Protein AF-A0A401G4P9-F1 (afdb_monomer_lite)

Organism: NCBI:txid139825

Foldseek 3Di:
DAAEAPRQKDWDFDADLVNQWTKIWIWGQPDPPPRIDTDDIDTDRATWALWDWYFFAALNRTDIDIDTKGKDFPDPVCVVVPDRPRFFAPLDDDPDPGDIAIPPDRAPKARWEWDAAPLFIWIWIDGWFFKIWIDGRNDAAIEIEGEQDDPVCNPFGKGWQDWYQDRLQQWIWTWIWGDPDFTKIKTFIDHDDDGDNDHHYDYDYTPDMEMDTNAAFSHKDKAHQPAHRLPPCVCPPFQPVDLCSRQTFWIWMWTAGPPQRKIWIDTFHKDFQPVQDGQDPPDPSVNNNSHSPRIDRDDDHPDDTQMDGDDDPQWHWDWPDHRAWIKIWIFGPPPRTLWTQTPFIKIFHDLVLDDPDDPPPDDNVPSPRIDTADDPVVSNPQRTWNDWYADPLQQWIWTHHDSDPDIDIDGVNPAGQSDQDPVGGDRDDDQRPDVVGSCVSSPPDPPDDPPPPPPPPPPPPDDD

Secondary structure (DSSP, 8-state):
-EEPTTSSEEEEEEE-TTS--EEEEEEEEEETTTEEEEEEEEEESS-EEEEEEEEEEETTEEEEEEEEEEEEESSSGGGGG---GGGB-SSS----SS-EEEBTBSS-EEEEEEEEETTEEEEEEEETTTEEEEEETTSS--EEEEEPPBTTBSSSPEEEEEEEEEGGGTEEEEEEEE-SSS-EEEEEEEEPPPP-SS--EEEE--SEEEEEET--EEEEEE----PPPTT-TTTHHHHTTSGGGGSPPPEEEEEEESGGGEEEEEEE--EE-TTSPPPPTTS-TTHHHHHHTTEE----TT-PPEEEE-S-TTEEEEEE--SS-EEEEEEETT--BSSPPP-EEEEE--GGGS-SSPPTT--TT---SEEEEPPPHHHHT-S-EEEEEEETTTTEEEEEETT-S-EEEEESSS--EEEEETTEEEEPP-----SS-HHHHH-SPPPPPP--------------

Radius of gyration: 23.0 Å; chains: 1; bounding box: 61×76×63 Å

Sequence (464 aa):
MAMLPGGHYIVASVTDNARSRYSLIIFVMDSTLAGAWVVARTDTFTKAYHLQAKYMTIGGERGIVVAYIRRNYRRFEDMQSGVDISQYSADHEIDSPVPIKYECTRSPLGIPCLDEIFGSPYLAVAKDRNKIVFKKLDGGPAATLHCEPTFVGPIEEHSIAAIRLVSVENKVLVVRKVSQGDPTVTVEYYDVIPPGDEKAEVHASCTNGIIIYGADATWVKISDHGIPPREDDSVVPVLYGRPEAYAPRPISVFIYLSAGRKLLRLSIFPVRDEDVPLPSPSSGPLSHDQAYGAYTYPLKADKEPDWWSFKRYEEEAHVLAGSYRSIVYTTPLGNRTDAPPIVKFHRYFDPWSRWEDPPEGVDMSQKHVVSRTYVPDGVRDIKSVAALAWDETIGRLCVAGAGSPTVHVLDFAAWPVSRETSGGTVRRPVAVQLNPDPDAVLAPLPELPPEEDGEIELMAVDTT

pLDDT: mean 81.16, std 15.53, range [40.06, 98.25]

Structure (mmCIF, N/CA/C/O backbone):
data_AF-A0A401G4P9-F1
#
_entry.id   AF-A0A401G4P9-F1
#
loop_
_atom_site.group_PDB
_atom_site.id
_atom_site.type_symbol
_atom_site.label_atom_id
_atom_site.label_alt_id
_atom_site.label_comp_id
_atom_site.label_asym_id
_atom_site.label_entity_id
_atom_site.label_seq_id
_atom_site.pdbx_PDB_ins_code
_atom_site.Cartn_x
_atom_site.Cartn_y
_atom_site.Cartn_z
_atom_site.occupancy
_atom_site.B_iso_or_equiv
_atom_site.auth_seq_id
_atom_site.auth_comp_id
_atom_site.auth_asym_id
_atom_site.auth_atom_id
_atom_site.pdbx_PDB_model_num
ATOM 1 N N . MET A 1 1 ? -9.043 -4.817 6.390 1.00 89.81 1 MET A N 1
ATOM 2 C CA . MET A 1 1 ? -9.588 -5.778 5.408 1.00 89.81 1 MET A CA 1
ATOM 3 C C . MET A 1 1 ? -8.826 -5.589 4.109 1.00 89.81 1 MET A C 1
ATOM 5 O O . MET A 1 1 ? -8.256 -4.520 3.930 1.00 89.81 1 MET A O 1
ATOM 9 N N . ALA A 1 2 ? -8.800 -6.596 3.246 1.00 90.06 2 ALA A N 1
ATOM 10 C CA . ALA A 1 2 ? -8.257 -6.528 1.894 1.00 90.06 2 ALA A CA 1
ATOM 11 C C . ALA A 1 2 ? -9.237 -7.239 0.956 1.00 90.06 2 ALA A C 1
ATOM 13 O O . ALA A 1 2 ? -9.639 -8.363 1.248 1.00 90.06 2 ALA A O 1
ATOM 14 N N . MET A 1 3 ? -9.657 -6.577 -0.119 1.00 88.50 3 MET A N 1
ATOM 15 C CA . MET A 1 3 ? -10.478 -7.196 -1.159 1.00 88.50 3 MET A CA 1
ATOM 16 C C . MET A 1 3 ? -9.546 -7.760 -2.230 1.00 88.50 3 MET A C 1
ATOM 18 O O . MET A 1 3 ? -8.545 -7.123 -2.561 1.00 88.50 3 MET A O 1
ATOM 22 N N . LEU A 1 4 ? -9.831 -8.971 -2.700 1.00 86.31 4 LEU A N 1
ATOM 23 C CA . LEU A 1 4 ? -9.090 -9.586 -3.796 1.00 86.31 4 LEU A CA 1
ATOM 24 C C . LEU A 1 4 ? -9.578 -9.032 -5.143 1.00 86.31 4 LEU A C 1
ATOM 26 O O . LEU A 1 4 ? -10.724 -8.579 -5.217 1.00 86.31 4 LEU A O 1
ATOM 30 N N . PRO A 1 5 ? -8.743 -9.071 -6.199 1.00 76.94 5 PRO A N 1
ATOM 31 C CA . PRO A 1 5 ? -9.169 -8.709 -7.549 1.00 76.94 5 PRO A CA 1
ATOM 32 C C . PRO A 1 5 ? -10.477 -9.410 -7.957 1.00 76.94 5 PRO A C 1
ATOM 34 O O . PRO A 1 5 ? -10.708 -10.565 -7.596 1.00 76.94 5 PRO A O 1
ATOM 37 N N . GLY A 1 6 ? -11.354 -8.690 -8.660 1.00 72.88 6 GLY A N 1
ATOM 38 C CA . GLY A 1 6 ? -12.685 -9.169 -9.057 1.00 72.88 6 GLY A CA 1
ATOM 39 C C . GLY A 1 6 ? -13.746 -9.104 -7.951 1.00 72.88 6 GLY A C 1
ATOM 40 O O . GLY A 1 6 ? -14.923 -9.316 -8.219 1.00 72.88 6 GLY A O 1
ATOM 41 N N . GLY A 1 7 ? -13.358 -8.812 -6.705 1.00 79.50 7 GLY A N 1
ATOM 42 C CA . GLY A 1 7 ? -14.273 -8.485 -5.608 1.00 79.50 7 GLY A CA 1
ATOM 43 C C . GLY A 1 7 ? -15.089 -9.652 -5.055 1.00 79.50 7 GLY A C 1
ATOM 44 O O . GLY A 1 7 ? -15.831 -9.474 -4.090 1.00 79.50 7 GLY A O 1
ATOM 45 N N . HIS A 1 8 ? -14.896 -10.854 -5.600 1.00 83.69 8 HIS A N 1
ATOM 46 C CA . HIS A 1 8 ? -15.558 -12.083 -5.165 1.00 83.69 8 HIS A CA 1
ATOM 47 C C . HIS A 1 8 ? -15.160 -12.515 -3.755 1.00 83.69 8 HIS A C 1
ATOM 49 O O . HIS A 1 8 ? -15.947 -13.160 -3.065 1.00 83.69 8 HIS A O 1
ATOM 55 N N . TYR A 1 9 ? -13.951 -12.162 -3.311 1.00 89.25 9 TYR A N 1
ATOM 56 C CA . TYR A 1 9 ? -13.433 -12.545 -2.004 1.00 89.25 9 TYR A CA 1
ATOM 57 C C . TYR A 1 9 ? -12.904 -11.336 -1.235 1.00 89.25 9 TYR A C 1
ATOM 59 O O . TYR A 1 9 ? -12.247 -10.445 -1.780 1.00 89.25 9 TYR A O 1
ATOM 67 N N . ILE A 1 10 ? -13.131 -11.340 0.075 1.00 92.81 10 ILE A N 1
ATOM 68 C CA . ILE A 1 10 ? -12.556 -10.373 1.009 1.00 92.81 10 ILE A CA 1
ATOM 69 C C . ILE A 1 10 ? -11.860 -11.109 2.149 1.00 92.81 10 ILE A C 1
ATOM 71 O O . ILE A 1 10 ? -12.382 -12.065 2.719 1.00 92.81 10 ILE A O 1
ATOM 75 N N . VAL A 1 11 ? -10.675 -10.630 2.507 1.00 92.69 11 VAL A N 1
ATOM 76 C CA . VAL A 1 11 ? -9.919 -11.091 3.668 1.00 92.69 11 VAL A CA 1
ATOM 77 C C . VAL A 1 11 ? -10.038 -10.056 4.780 1.00 92.69 11 VAL A C 1
ATOM 79 O O . VAL A 1 11 ? -9.703 -8.876 4.616 1.00 92.69 11 VAL A O 1
ATOM 82 N N . ALA A 1 12 ? -10.499 -10.487 5.948 1.00 93.62 12 ALA A N 1
ATOM 83 C CA . ALA A 1 12 ? -10.688 -9.622 7.102 1.00 93.62 12 ALA A CA 1
ATOM 84 C C . ALA A 1 12 ? -9.944 -10.139 8.330 1.00 93.62 12 ALA A C 1
ATOM 86 O O . ALA A 1 12 ? -9.937 -11.329 8.621 1.00 93.62 12 ALA A O 1
ATOM 87 N N . SER A 1 13 ? -9.365 -9.202 9.078 1.00 93.75 13 SER A N 1
ATOM 88 C CA . SER A 1 13 ? -8.942 -9.410 10.460 1.00 93.75 13 SER A CA 1
ATOM 89 C C . SER A 1 13 ? -10.151 -9.135 11.339 1.00 93.75 13 SER A C 1
ATOM 91 O O . SER A 1 13 ? -10.602 -7.990 11.420 1.00 93.75 13 SER A O 1
ATOM 93 N N . VAL A 1 14 ? -10.716 -10.188 11.915 1.00 91.62 14 VAL A N 1
ATOM 94 C CA . VAL A 1 14 ? -11.912 -10.124 12.753 1.00 91.62 14 VAL A CA 1
ATOM 95 C C . VAL A 1 14 ? -11.552 -10.392 14.202 1.00 91.62 14 VAL A C 1
ATOM 97 O O . VAL A 1 14 ? -10.508 -10.970 14.508 1.00 91.62 14 VAL A O 1
ATOM 100 N N . THR A 1 15 ? -12.445 -9.997 15.098 1.00 91.50 15 THR A N 1
ATOM 101 C CA . THR A 1 15 ? -12.357 -10.350 16.508 1.00 91.50 15 THR A CA 1
ATOM 102 C C . THR A 1 15 ? -13.708 -10.824 17.016 1.00 91.50 15 THR A C 1
ATOM 104 O O . THR A 1 15 ? -14.740 -10.500 16.427 1.00 91.50 15 THR A O 1
ATOM 107 N N . ASP A 1 16 ? -13.704 -11.625 18.075 1.00 89.25 16 ASP A N 1
ATOM 108 C CA . ASP A 1 16 ? -14.932 -11.992 18.769 1.00 89.25 16 ASP A CA 1
ATOM 109 C C . ASP A 1 16 ? -15.538 -10.788 19.514 1.00 89.25 16 ASP A C 1
ATOM 111 O O . ASP A 1 16 ? -14.917 -9.738 19.685 1.00 89.25 16 ASP A O 1
ATOM 115 N N . ASN A 1 17 ? -16.776 -10.932 19.993 1.00 84.19 17 ASN A N 1
ATOM 116 C CA . ASN A 1 17 ? -17.465 -9.850 20.711 1.00 84.19 17 ASN A CA 1
ATOM 117 C C . ASN A 1 17 ? -16.712 -9.404 21.975 1.00 84.19 17 ASN A C 1
ATOM 119 O O . ASN A 1 17 ? -16.800 -8.242 22.370 1.00 84.19 17 ASN A O 1
ATOM 123 N N . ALA A 1 18 ? -15.966 -10.322 22.596 1.00 86.44 18 ALA A N 1
ATOM 124 C CA . ALA A 1 18 ? -15.148 -10.055 23.773 1.00 86.44 18 ALA A CA 1
ATOM 125 C C . ALA A 1 18 ? -13.822 -9.344 23.449 1.00 86.44 18 ALA A C 1
ATOM 127 O O . ALA A 1 18 ? -13.118 -8.950 24.375 1.00 86.44 18 ALA A O 1
ATOM 128 N N . ARG A 1 19 ? -13.476 -9.180 22.163 1.00 86.00 19 ARG A N 1
ATOM 129 C CA . ARG A 1 19 ? -12.183 -8.665 21.687 1.00 86.00 19 ARG A CA 1
ATOM 130 C C . ARG A 1 19 ? -10.980 -9.435 22.239 1.00 86.00 19 ARG A C 1
ATOM 132 O O . ARG A 1 19 ? -9.923 -8.868 22.484 1.00 86.00 19 ARG A O 1
ATOM 139 N N . SER A 1 20 ? -11.165 -10.727 22.478 1.00 85.88 20 SER A N 1
ATOM 140 C CA . SER A 1 20 ? -10.194 -11.610 23.125 1.00 85.88 20 SER A CA 1
ATOM 141 C C . SER A 1 20 ? -9.523 -12.564 22.144 1.00 85.88 20 SER A C 1
ATOM 143 O O . SER A 1 20 ? -8.416 -13.042 22.388 1.00 85.88 20 SER A O 1
ATOM 145 N N . ARG A 1 21 ? -10.195 -12.850 21.026 1.00 89.94 21 ARG A N 1
ATOM 146 C CA . ARG A 1 21 ? -9.700 -13.738 19.976 1.00 89.94 21 ARG A CA 1
ATOM 147 C C . ARG A 1 21 ? -9.702 -12.998 18.660 1.00 89.94 21 ARG A C 1
ATOM 149 O O . ARG A 1 21 ? -10.690 -12.348 18.321 1.00 89.94 21 ARG A O 1
ATOM 156 N N . TYR A 1 22 ? -8.607 -13.120 17.926 1.00 93.00 22 TYR A N 1
ATOM 157 C CA . TYR A 1 22 ? -8.471 -12.565 16.591 1.00 93.00 22 TYR A CA 1
ATOM 158 C C . TYR A 1 22 ? -8.382 -13.702 15.582 1.00 93.00 22 TYR A C 1
ATOM 160 O O . TYR A 1 22 ? -7.858 -14.775 15.882 1.00 93.00 22 TYR A O 1
ATOM 168 N N . SER A 1 23 ? -8.918 -13.478 14.390 1.00 92.88 23 SER A N 1
ATOM 169 C CA . SER A 1 23 ? -8.824 -14.437 13.295 1.00 92.88 23 SER A CA 1
ATOM 170 C C . SER A 1 23 ? -8.717 -13.703 11.968 1.00 92.88 23 SER A C 1
ATOM 172 O O . SER A 1 23 ? -9.273 -12.620 11.791 1.00 92.88 23 SER A O 1
ATOM 174 N N . LEU A 1 24 ? -8.040 -14.321 11.011 1.00 94.50 24 LEU A N 1
ATOM 175 C CA . LEU A 1 24 ? -8.189 -14.010 9.600 1.00 94.50 24 LEU A CA 1
ATOM 176 C C . LEU A 1 24 ? -9.339 -14.839 9.046 1.00 94.50 24 LEU A C 1
ATOM 178 O O . LEU A 1 24 ? -9.354 -16.058 9.209 1.00 94.50 24 LEU A O 1
ATOM 182 N N . ILE A 1 25 ? -10.299 -14.178 8.408 1.00 94.06 25 ILE A N 1
ATOM 183 C CA . ILE A 1 25 ? -11.430 -14.826 7.750 1.00 94.06 25 ILE A CA 1
ATOM 184 C C . ILE A 1 25 ? -11.459 -14.421 6.283 1.00 94.06 25 ILE A C 1
ATOM 186 O O . ILE A 1 25 ? -11.314 -13.241 5.959 1.00 94.06 25 ILE A O 1
ATOM 190 N N . ILE A 1 26 ? -11.662 -15.412 5.418 1.00 91.56 26 ILE A N 1
ATOM 191 C CA . ILE A 1 26 ? -11.943 -15.223 3.998 1.00 91.56 26 ILE A CA 1
ATOM 192 C C . ILE A 1 26 ? -13.450 -15.356 3.805 1.00 91.56 26 ILE A C 1
ATOM 194 O O . ILE A 1 26 ? -14.025 -16.403 4.120 1.00 91.56 26 ILE A O 1
ATOM 198 N N . PHE A 1 27 ? -14.074 -14.302 3.286 1.00 90.88 27 PHE A N 1
ATOM 199 C CA . PHE A 1 27 ? -15.475 -14.312 2.891 1.00 90.88 27 PHE A CA 1
ATOM 200 C C . PHE A 1 27 ? -15.591 -14.328 1.369 1.00 90.88 27 PHE A C 1
ATOM 202 O O . PHE A 1 27 ? -14.846 -13.617 0.699 1.00 90.88 27 PHE A O 1
ATOM 209 N N . VAL A 1 28 ? -16.550 -15.089 0.846 1.00 89.56 28 VAL A N 1
ATOM 210 C CA . VAL A 1 28 ? -17.079 -14.942 -0.517 1.00 89.56 28 VAL A CA 1
ATOM 211 C C . VAL A 1 28 ? -18.202 -13.917 -0.481 1.00 89.56 28 VAL A C 1
ATOM 213 O O . VAL A 1 28 ? -19.074 -14.032 0.375 1.00 89.56 28 VAL A O 1
ATOM 216 N N . MET A 1 29 ? -18.176 -12.935 -1.379 1.00 84.44 29 MET A N 1
ATOM 217 C CA . MET A 1 29 ? -19.077 -11.774 -1.394 1.00 84.44 29 MET A CA 1
ATOM 218 C C . MET A 1 29 ? -20.294 -11.923 -2.313 1.00 84.44 29 MET A C 1
ATOM 220 O O . MET A 1 29 ? -21.253 -11.173 -2.150 1.00 84.44 29 MET A O 1
ATOM 224 N N . ASP A 1 30 ? -20.267 -12.877 -3.246 1.00 78.62 30 ASP A N 1
ATOM 225 C CA . ASP A 1 30 ? -21.342 -13.110 -4.220 1.00 78.62 30 ASP A CA 1
ATOM 226 C C . ASP A 1 30 ? -22.077 -14.439 -3.957 1.00 78.62 30 ASP A C 1
ATOM 228 O O . ASP A 1 30 ? -22.507 -15.134 -4.875 1.00 78.62 30 ASP A O 1
ATOM 232 N N . SER A 1 31 ? -22.218 -14.829 -2.686 1.00 77.31 31 SER A N 1
ATOM 233 C CA . SER A 1 31 ? -22.989 -16.025 -2.337 1.00 77.31 31 SER A CA 1
ATOM 234 C C . SER A 1 31 ? -24.486 -15.734 -2.441 1.00 77.31 31 SER A C 1
ATOM 236 O O . SER A 1 31 ? -25.028 -14.931 -1.677 1.00 77.31 31 SER A O 1
ATOM 238 N N . THR A 1 32 ? -25.175 -16.438 -3.342 1.00 71.94 32 THR A N 1
ATOM 239 C CA . THR A 1 32 ? -26.632 -16.329 -3.548 1.00 71.94 32 THR A CA 1
ATOM 240 C C . THR A 1 32 ? -27.445 -16.633 -2.287 1.00 71.94 32 THR A C 1
ATOM 242 O O . THR A 1 32 ? -28.568 -16.156 -2.147 1.00 71.94 32 THR A O 1
ATOM 245 N N . LEU A 1 33 ? -26.877 -17.391 -1.345 1.00 70.81 33 LEU A N 1
ATOM 246 C CA . LEU A 1 33 ? -27.566 -17.842 -0.136 1.00 70.81 33 LEU A CA 1
ATOM 247 C C . LEU A 1 33 ? -27.571 -16.807 0.998 1.00 70.81 33 LEU A C 1
ATOM 249 O O . LEU A 1 33 ? -28.502 -16.795 1.800 1.00 70.81 33 LEU A O 1
ATOM 253 N N . ALA A 1 34 ? -26.534 -15.971 1.113 1.00 66.94 34 ALA A N 1
ATOM 254 C CA . ALA A 1 34 ? -26.337 -15.131 2.304 1.00 66.94 34 ALA A CA 1
ATOM 255 C C . ALA A 1 34 ? -25.637 -13.783 2.044 1.00 66.94 34 ALA A C 1
ATOM 257 O O . ALA A 1 34 ? -25.275 -13.085 2.994 1.00 66.94 34 ALA A O 1
ATOM 258 N N . GLY A 1 35 ? -25.418 -13.404 0.781 1.00 74.94 35 GLY A N 1
ATOM 259 C CA . GLY A 1 35 ? -24.577 -12.265 0.411 1.00 74.94 35 GLY A CA 1
ATOM 260 C C . GLY A 1 35 ? -23.106 -12.584 0.670 1.00 74.94 35 GLY A C 1
ATOM 261 O O . GLY A 1 35 ? -22.397 -13.005 -0.237 1.00 74.94 35 GLY A O 1
ATOM 262 N N . ALA A 1 36 ? -22.666 -12.464 1.926 1.00 82.69 36 ALA A N 1
ATOM 263 C CA . ALA A 1 36 ? -21.309 -12.809 2.342 1.00 82.69 36 ALA A CA 1
ATOM 264 C C . ALA A 1 36 ? -21.263 -14.142 3.112 1.00 82.69 36 ALA A C 1
ATOM 266 O O . ALA A 1 36 ? -21.987 -14.321 4.091 1.00 82.69 36 ALA A O 1
ATOM 267 N N . TRP A 1 37 ? -20.378 -15.064 2.720 1.00 87.31 37 TRP A N 1
ATOM 268 C CA . TRP A 1 37 ? -20.222 -16.375 3.365 1.00 87.31 37 TRP A CA 1
ATOM 269 C C . TRP A 1 37 ? -18.772 -16.672 3.747 1.00 87.31 37 TRP A C 1
ATOM 271 O O . TRP A 1 37 ? -17.861 -16.422 2.964 1.00 87.31 37 TRP A O 1
ATOM 281 N N . VAL A 1 38 ? -18.543 -17.237 4.937 1.00 89.56 38 VAL A N 1
ATOM 282 C CA . VAL A 1 38 ? -17.199 -17.612 5.410 1.00 89.56 38 VAL A CA 1
ATOM 283 C C . VAL A 1 38 ? -16.733 -18.896 4.729 1.00 89.56 38 VAL A C 1
ATOM 285 O O . VAL A 1 38 ? -17.365 -19.937 4.881 1.00 89.56 38 VAL A O 1
ATOM 288 N N . VAL A 1 39 ? -15.594 -18.839 4.038 1.00 91.25 39 VAL A N 1
ATOM 289 C CA . VAL A 1 39 ? -14.999 -20.007 3.361 1.00 91.25 39 VAL A CA 1
ATOM 290 C C . VAL A 1 39 ? -13.799 -20.561 4.117 1.00 91.25 39 VAL A C 1
ATOM 292 O O . VAL A 1 39 ? -13.596 -21.770 4.154 1.00 91.25 39 VAL A O 1
ATOM 295 N N . ALA A 1 40 ? -13.018 -19.694 4.763 1.00 91.56 40 ALA A N 1
ATOM 296 C CA . ALA A 1 40 ? -11.860 -20.109 5.543 1.00 91.56 40 ALA A CA 1
ATOM 297 C C . ALA A 1 40 ? -11.659 -19.211 6.764 1.00 91.56 40 ALA A C 1
ATOM 299 O O . ALA A 1 40 ? -11.981 -18.020 6.742 1.00 91.56 40 ALA A O 1
ATOM 300 N N . ARG A 1 41 ? -11.090 -19.790 7.825 1.00 92.69 41 ARG A N 1
ATOM 301 C CA . ARG A 1 41 ? -10.733 -19.094 9.061 1.00 92.69 41 ARG A CA 1
ATOM 302 C C . ARG A 1 41 ? -9.412 -19.624 9.601 1.00 92.69 41 ARG A C 1
ATOM 304 O O . ARG A 1 41 ? -9.255 -20.830 9.760 1.00 92.69 41 ARG A O 1
ATOM 311 N N . THR A 1 42 ? -8.539 -18.706 9.997 1.00 91.94 42 THR A N 1
ATOM 312 C CA . THR A 1 42 ? -7.292 -19.009 10.703 1.00 91.94 42 THR A CA 1
ATOM 313 C C . THR A 1 42 ? -7.159 -18.085 11.902 1.00 91.94 42 THR A C 1
ATOM 315 O O . THR A 1 42 ? -7.215 -16.866 11.754 1.00 91.94 42 THR A O 1
ATOM 318 N N . ASP A 1 43 ? -6.989 -18.639 13.100 1.00 91.88 43 ASP A N 1
ATOM 319 C CA . ASP A 1 43 ? -6.842 -17.829 14.310 1.00 91.88 43 ASP A CA 1
ATOM 320 C C . ASP A 1 43 ? -5.481 -17.115 14.363 1.00 91.88 43 ASP A C 1
ATOM 322 O O . ASP A 1 43 ? -4.449 -17.631 13.928 1.00 91.88 43 ASP A O 1
ATOM 326 N N . THR A 1 44 ? -5.479 -15.905 14.919 1.00 92.19 44 THR A N 1
ATOM 327 C CA . THR A 1 44 ? -4.289 -15.090 15.162 1.00 92.19 44 THR A CA 1
ATOM 328 C C . THR A 1 44 ? -4.224 -14.679 16.630 1.00 92.19 44 THR A C 1
ATOM 330 O O . THR A 1 44 ? -5.237 -14.472 17.292 1.00 92.19 44 THR A O 1
ATOM 333 N N . PHE A 1 45 ? -3.009 -14.544 17.164 1.00 88.00 45 PHE A N 1
ATOM 334 C CA . PHE A 1 45 ? -2.819 -14.146 18.565 1.00 88.00 45 PHE A CA 1
ATOM 335 C C . PHE A 1 45 ? -3.258 -12.704 18.841 1.00 88.00 45 PHE A C 1
ATOM 337 O O . PHE A 1 45 ? -3.778 -12.404 19.908 1.00 88.00 45 PHE A O 1
ATOM 344 N N . THR A 1 46 ? -3.032 -11.815 17.879 1.00 91.25 46 THR A N 1
ATOM 345 C CA . THR A 1 46 ? -3.379 -10.393 17.941 1.00 91.25 46 THR A CA 1
ATOM 346 C C . THR A 1 46 ? -4.010 -9.963 16.625 1.00 91.25 46 THR A C 1
ATOM 348 O O . THR A 1 46 ? -4.019 -10.726 15.646 1.00 91.25 46 THR A O 1
ATOM 351 N N . LYS A 1 47 ? -4.544 -8.738 16.591 1.00 92.31 47 LYS A N 1
ATOM 352 C CA . LYS A 1 47 ? -5.104 -8.152 15.372 1.00 92.31 47 LYS A CA 1
ATOM 353 C C . LYS A 1 47 ? -4.060 -8.148 14.246 1.00 92.31 47 LYS A C 1
ATOM 355 O O . LYS A 1 47 ? -2.923 -7.712 14.429 1.00 92.31 47 LYS A O 1
ATOM 360 N N . ALA A 1 48 ? -4.466 -8.610 13.066 1.00 92.25 48 ALA A N 1
ATOM 361 C CA . ALA A 1 48 ? -3.710 -8.419 11.834 1.00 92.25 48 ALA A CA 1
ATOM 362 C C . ALA A 1 48 ? -3.946 -7.004 11.273 1.00 92.25 48 ALA A C 1
ATOM 364 O O . ALA A 1 48 ? -5.091 -6.552 11.172 1.00 92.25 48 ALA A O 1
ATOM 365 N N . TYR A 1 49 ? -2.862 -6.329 10.898 1.00 90.62 49 TYR A N 1
ATOM 366 C CA . TYR A 1 49 ? -2.800 -4.975 10.347 1.00 90.62 49 TYR A CA 1
ATOM 367 C C . TYR A 1 49 ? -2.154 -4.983 8.961 1.00 90.62 49 TYR A C 1
ATOM 369 O O . TYR A 1 49 ? -1.463 -5.937 8.606 1.00 90.62 49 TYR A O 1
ATOM 377 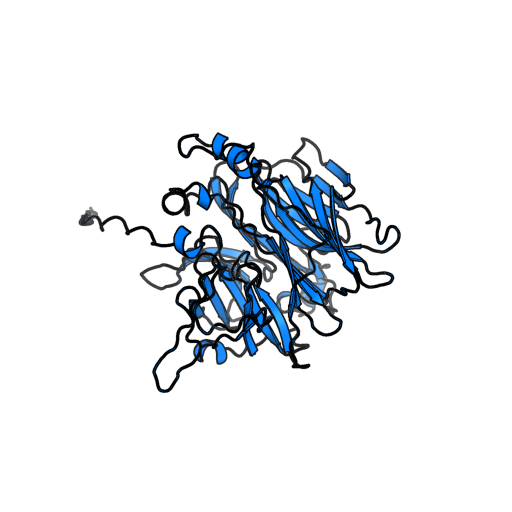N N . HIS A 1 50 ? -2.369 -3.914 8.188 1.00 87.69 50 HIS A N 1
ATOM 378 C CA . HIS A 1 50 ? -1.823 -3.755 6.831 1.00 87.69 50 HIS A CA 1
ATOM 379 C C . HIS A 1 50 ? -2.002 -5.009 5.961 1.00 87.69 50 HIS A C 1
ATOM 381 O O . HIS A 1 50 ? -1.071 -5.442 5.286 1.00 87.69 50 HIS A O 1
ATOM 387 N N . LEU A 1 51 ? -3.194 -5.617 6.033 1.00 90.88 51 LEU A N 1
ATOM 388 C CA . LEU A 1 51 ? -3.499 -6.820 5.269 1.00 90.88 51 LEU A CA 1
ATOM 389 C C . LEU A 1 51 ? -3.361 -6.527 3.776 1.00 90.88 51 LEU A C 1
ATOM 391 O O . LEU A 1 51 ? -3.907 -5.542 3.280 1.00 90.88 51 LEU A O 1
ATOM 395 N N . GLN A 1 52 ? -2.700 -7.435 3.079 1.00 89.19 52 GLN A N 1
ATOM 396 C CA . GLN A 1 52 ? -2.719 -7.560 1.635 1.00 89.19 52 GLN A CA 1
ATOM 397 C C . GLN A 1 52 ? -3.118 -8.981 1.286 1.00 89.19 52 GLN A C 1
ATOM 399 O O . GLN A 1 52 ? -2.714 -9.927 1.962 1.00 89.19 52 GLN A O 1
ATOM 404 N N . ALA A 1 53 ? -3.919 -9.114 0.239 1.00 89.06 53 ALA A N 1
ATOM 405 C CA . ALA A 1 53 ? -4.333 -10.398 -0.285 1.00 89.06 53 ALA A CA 1
ATOM 406 C C . ALA A 1 53 ? -4.244 -10.361 -1.810 1.00 89.06 53 ALA A C 1
ATOM 408 O O . ALA A 1 53 ? -4.689 -9.389 -2.419 1.00 89.06 53 ALA A O 1
ATOM 409 N N . LYS A 1 54 ? -3.660 -11.400 -2.407 1.00 87.12 54 LYS A N 1
ATOM 410 C CA . LYS A 1 54 ? -3.597 -11.605 -3.861 1.00 87.12 54 LYS A CA 1
ATOM 411 C C . LYS A 1 54 ? -3.816 -13.085 -4.177 1.00 87.12 54 LYS A C 1
ATOM 413 O O . LYS A 1 54 ? -3.495 -13.940 -3.348 1.00 87.12 54 LYS A O 1
ATOM 418 N N . TYR A 1 55 ? -4.349 -13.384 -5.358 1.00 84.44 55 TYR A N 1
ATOM 419 C CA . TYR A 1 55 ? -4.298 -14.742 -5.899 1.00 84.44 55 TYR A CA 1
ATOM 420 C C . TYR A 1 55 ? -2.886 -15.008 -6.389 1.00 84.44 55 TYR A C 1
ATOM 422 O O . TYR A 1 55 ? -2.333 -14.200 -7.122 1.00 84.44 55 TYR A O 1
ATOM 430 N N . MET A 1 56 ? -2.272 -16.097 -5.958 1.00 84.75 56 MET A N 1
ATOM 431 C CA . MET A 1 56 ? -0.929 -16.461 -6.396 1.00 84.75 56 MET A CA 1
ATOM 432 C C . MET A 1 56 ? -0.803 -17.977 -6.416 1.00 84.75 56 MET A C 1
ATOM 434 O O . MET A 1 56 ? -1.564 -18.683 -5.748 1.00 84.75 56 MET A O 1
ATOM 438 N N . THR A 1 57 ? 0.208 -18.456 -7.127 1.00 81.12 57 THR A N 1
ATOM 439 C CA . THR A 1 57 ? 0.615 -19.857 -7.087 1.00 81.12 57 THR A CA 1
ATOM 440 C C . THR A 1 57 ? 1.922 -19.971 -6.337 1.00 81.12 57 THR A C 1
ATOM 442 O O . THR A 1 57 ? 2.893 -19.316 -6.700 1.00 81.12 57 THR A O 1
ATOM 445 N N . ILE A 1 58 ? 1.937 -20.777 -5.277 1.00 81.88 58 ILE A N 1
ATOM 446 C CA . ILE A 1 58 ? 3.129 -21.046 -4.471 1.00 81.88 58 ILE A CA 1
ATOM 447 C C . ILE A 1 58 ? 3.415 -22.537 -4.543 1.00 81.88 58 ILE A C 1
ATOM 449 O O . ILE A 1 58 ? 2.576 -23.355 -4.175 1.00 81.88 58 ILE A O 1
ATOM 453 N N . GLY A 1 59 ? 4.610 -22.901 -5.010 1.00 80.19 59 GLY A N 1
ATOM 454 C CA . GLY A 1 59 ? 5.001 -24.311 -5.106 1.00 80.19 59 GLY A CA 1
ATOM 455 C C . GLY A 1 59 ? 4.108 -25.136 -6.044 1.00 80.19 59 GLY A C 1
ATOM 456 O O . GLY A 1 59 ? 3.923 -26.327 -5.817 1.00 80.19 59 GLY A O 1
ATOM 457 N N . GLY A 1 60 ? 3.540 -24.503 -7.076 1.00 78.50 60 GLY A N 1
ATOM 458 C CA . GLY A 1 60 ? 2.612 -25.131 -8.025 1.00 78.50 60 GLY A CA 1
ATOM 459 C C . GLY A 1 60 ? 1.170 -25.260 -7.524 1.00 78.50 60 GLY A C 1
ATOM 460 O O . GLY A 1 60 ? 0.312 -25.710 -8.278 1.00 78.50 60 GLY A O 1
ATOM 461 N N . GLU A 1 61 ? 0.881 -24.852 -6.286 1.00 80.25 61 GLU A N 1
ATOM 462 C CA . GLU A 1 61 ? -0.476 -24.817 -5.744 1.00 80.25 61 GLU A CA 1
ATOM 463 C C . GLU A 1 61 ? -1.039 -23.399 -5.777 1.00 80.25 61 GLU A C 1
ATOM 465 O O . GLU A 1 61 ? -0.435 -22.447 -5.274 1.00 80.25 61 GLU A O 1
ATOM 470 N N . ARG A 1 62 ? -2.229 -23.261 -6.360 1.00 79.56 62 ARG A N 1
ATOM 471 C CA . ARG A 1 62 ? -2.932 -21.986 -6.468 1.00 79.56 62 ARG A CA 1
ATOM 472 C C . ARG A 1 62 ? -3.735 -21.693 -5.206 1.00 79.56 62 ARG A C 1
ATOM 474 O O . ARG A 1 62 ? -4.442 -22.559 -4.693 1.00 79.56 62 ARG A O 1
ATOM 481 N N . GLY A 1 63 ? -3.700 -20.447 -4.742 1.00 86.44 63 GLY A N 1
ATOM 482 C CA . GLY A 1 63 ? -4.496 -20.033 -3.593 1.00 86.44 63 GLY A CA 1
ATOM 483 C C . GLY A 1 63 ? -4.552 -18.527 -3.363 1.00 86.44 63 GLY A C 1
ATOM 484 O O . GLY A 1 63 ? -4.025 -17.719 -4.126 1.00 86.44 63 GLY A O 1
ATOM 485 N N . ILE A 1 64 ? -5.218 -18.150 -2.271 1.00 88.50 64 ILE A N 1
ATOM 486 C CA . ILE A 1 64 ? -5.220 -16.781 -1.752 1.00 88.50 64 ILE A CA 1
ATOM 487 C C . ILE A 1 64 ? -4.030 -16.641 -0.807 1.00 88.50 64 ILE A C 1
ATOM 489 O O . ILE A 1 64 ? -3.986 -17.270 0.253 1.00 88.50 64 ILE A O 1
ATOM 493 N N . VAL A 1 65 ? -3.089 -15.774 -1.162 1.00 89.12 65 VAL A N 1
ATOM 494 C CA . VAL A 1 65 ? -1.942 -15.449 -0.315 1.00 89.12 65 VAL A CA 1
ATOM 495 C C . VAL A 1 65 ? -2.254 -14.194 0.474 1.00 89.12 65 VAL A C 1
ATOM 497 O O . VAL A 1 65 ? -2.591 -13.160 -0.099 1.00 89.12 65 VAL A O 1
ATOM 500 N N . VAL A 1 66 ? -2.125 -14.281 1.799 1.00 90.88 66 VAL A N 1
ATOM 501 C CA . VAL A 1 66 ? -2.391 -13.174 2.722 1.00 90.88 66 VAL A CA 1
ATOM 502 C C . VAL A 1 66 ? -1.100 -12.774 3.426 1.00 90.88 66 VAL A C 1
ATOM 504 O O . VAL A 1 66 ? -0.523 -13.566 4.170 1.00 90.88 66 VAL A O 1
ATOM 507 N N . ALA A 1 67 ? -0.677 -11.524 3.249 1.00 88.06 67 ALA A N 1
ATOM 508 C CA . ALA A 1 67 ? 0.388 -10.911 4.038 1.00 88.06 67 ALA A CA 1
ATOM 509 C C . ALA A 1 67 ? -0.203 -9.882 5.001 1.00 88.06 67 ALA A C 1
ATOM 511 O O . ALA A 1 67 ? -1.130 -9.149 4.664 1.00 88.06 67 ALA A O 1
ATOM 512 N N . TYR A 1 68 ? 0.329 -9.824 6.217 1.00 91.62 68 TYR A N 1
ATOM 513 C CA . TYR A 1 68 ? -0.124 -8.891 7.241 1.00 91.62 68 TYR A CA 1
ATOM 514 C C . TYR A 1 68 ? 0.966 -8.658 8.286 1.00 91.62 68 TYR A C 1
ATOM 516 O O . TYR A 1 68 ? 1.882 -9.463 8.451 1.00 91.62 68 TYR A O 1
ATOM 524 N N . ILE A 1 69 ? 0.836 -7.561 9.027 1.00 89.06 69 ILE A N 1
ATOM 525 C CA . ILE A 1 69 ? 1.664 -7.253 10.192 1.00 89.06 69 ILE A CA 1
ATOM 526 C C . ILE A 1 69 ? 0.859 -7.553 11.450 1.00 89.06 69 ILE A C 1
ATOM 528 O O . ILE A 1 69 ? -0.322 -7.223 11.531 1.00 89.06 69 ILE A O 1
ATOM 532 N N . ARG A 1 70 ? 1.493 -8.136 12.467 1.00 91.06 70 ARG A N 1
ATOM 533 C CA . ARG A 1 70 ? 0.893 -8.291 13.798 1.00 91.06 70 ARG A CA 1
ATOM 534 C C . ARG A 1 70 ? 1.793 -7.695 14.872 1.00 91.06 70 ARG A C 1
ATOM 536 O O . ARG A 1 70 ? 3.015 -7.663 14.724 1.00 91.06 70 ARG A O 1
ATOM 543 N N . ARG A 1 71 ? 1.196 -7.250 15.972 1.00 90.12 71 ARG A N 1
ATOM 544 C CA . ARG A 1 71 ? 1.921 -6.779 17.160 1.00 90.12 71 ARG A CA 1
ATOM 545 C C . ARG A 1 71 ? 2.052 -7.907 18.170 1.00 90.12 71 ARG A C 1
ATOM 547 O O . ARG A 1 71 ? 1.162 -8.741 18.285 1.00 90.12 71 ARG A O 1
ATOM 554 N N . ASN A 1 72 ? 3.149 -7.930 18.906 1.00 89.75 72 ASN A N 1
ATOM 555 C CA . ASN A 1 72 ? 3.320 -8.785 20.069 1.00 89.75 72 ASN A CA 1
ATOM 556 C C . ASN A 1 72 ? 4.095 -8.013 21.150 1.00 89.75 72 ASN A C 1
ATOM 558 O O . ASN A 1 72 ? 4.745 -7.004 20.871 1.00 89.75 72 ASN A O 1
ATOM 562 N N . TYR A 1 73 ? 4.038 -8.473 22.389 1.00 89.56 73 TYR A N 1
ATOM 563 C CA . TYR A 1 73 ? 4.824 -7.922 23.481 1.00 89.56 73 TYR A CA 1
ATOM 564 C C . TYR A 1 73 ? 6.308 -8.206 23.245 1.00 89.56 73 TYR A C 1
ATOM 566 O O . TYR A 1 73 ? 6.698 -9.304 22.827 1.00 89.56 73 TYR A O 1
ATOM 574 N N . ARG A 1 74 ? 7.165 -7.207 23.485 1.00 88.12 74 ARG A N 1
ATOM 575 C CA . ARG A 1 74 ? 8.617 -7.389 23.358 1.00 88.12 74 ARG A CA 1
ATOM 576 C C . ARG A 1 74 ? 9.141 -8.355 24.416 1.00 88.12 74 ARG A C 1
ATOM 578 O O . ARG A 1 74 ? 10.048 -9.131 24.116 1.00 88.12 74 ARG A O 1
ATOM 585 N N . ARG A 1 75 ? 8.582 -8.300 25.628 1.00 91.44 75 ARG A N 1
ATOM 586 C CA . ARG A 1 75 ? 8.882 -9.207 26.739 1.00 91.44 75 ARG A CA 1
ATOM 587 C C . ARG A 1 75 ? 7.624 -9.988 27.092 1.00 91.44 75 ARG A C 1
ATOM 589 O O . ARG A 1 75 ? 6.527 -9.450 27.045 1.00 91.44 75 ARG A O 1
ATOM 596 N N . PHE A 1 76 ? 7.789 -11.256 27.452 1.00 90.38 76 PHE A N 1
ATOM 597 C CA . PHE A 1 76 ? 6.661 -12.111 27.826 1.00 90.38 76 PHE A CA 1
ATOM 598 C C . PHE A 1 76 ? 5.942 -11.608 29.092 1.00 90.38 76 PHE A C 1
ATOM 600 O O . PHE A 1 76 ? 4.723 -11.674 29.170 1.00 90.38 76 PHE A O 1
ATOM 607 N N . GLU A 1 77 ? 6.684 -11.039 30.046 1.00 94.44 77 GLU A N 1
ATOM 608 C CA . GLU A 1 77 ? 6.148 -10.468 31.293 1.00 94.44 77 GLU A CA 1
ATOM 609 C C . GLU A 1 77 ? 5.158 -9.317 31.048 1.00 94.44 77 GLU A C 1
ATOM 611 O O . GLU A 1 77 ? 4.165 -9.194 31.762 1.00 94.44 77 GLU A O 1
ATOM 616 N N . ASP A 1 78 ? 5.365 -8.530 29.985 1.00 93.56 78 ASP A N 1
ATOM 617 C CA . ASP A 1 78 ? 4.490 -7.405 29.635 1.00 93.56 78 ASP A CA 1
ATOM 618 C C . ASP A 1 78 ? 3.075 -7.873 29.240 1.00 93.56 78 ASP A C 1
ATOM 620 O O . ASP A 1 78 ? 2.128 -7.088 29.299 1.00 93.56 78 ASP A O 1
ATOM 624 N N . MET A 1 79 ? 2.896 -9.155 28.897 1.00 90.88 79 MET A N 1
ATOM 625 C CA . MET A 1 79 ? 1.584 -9.751 28.619 1.00 90.88 79 MET A CA 1
ATOM 626 C C . MET A 1 79 ? 0.665 -9.732 29.853 1.00 90.88 79 MET A C 1
ATOM 628 O O . MET A 1 79 ? -0.555 -9.749 29.715 1.00 90.88 79 MET A O 1
ATOM 632 N N . GLN A 1 80 ? 1.231 -9.646 31.064 1.00 92.38 80 GLN A N 1
ATOM 633 C CA . GLN A 1 80 ? 0.475 -9.551 32.319 1.00 92.38 80 GLN A CA 1
ATOM 634 C C . GLN A 1 80 ? 0.098 -8.110 32.700 1.00 92.38 80 GLN A C 1
ATOM 636 O O . GLN A 1 80 ? -0.598 -7.904 33.690 1.00 92.38 80 GLN A O 1
ATOM 641 N N . SER A 1 81 ? 0.516 -7.106 31.920 1.00 92.81 81 SER A N 1
ATOM 642 C CA . SER A 1 81 ? 0.241 -5.687 32.206 1.00 92.81 81 SER A CA 1
ATOM 643 C C . SER A 1 81 ? -1.237 -5.290 32.085 1.00 92.81 81 SER A C 1
ATOM 645 O O . SER A 1 81 ? -1.611 -4.194 32.496 1.00 92.81 81 SER A O 1
ATOM 647 N N . GLY A 1 82 ? -2.075 -6.144 31.484 1.00 92.50 82 GLY A N 1
ATOM 648 C CA . GLY A 1 82 ? -3.469 -5.827 31.158 1.00 92.50 82 GLY A CA 1
ATOM 649 C C . GLY A 1 82 ? -3.634 -4.878 29.964 1.00 92.50 82 GLY A C 1
ATOM 650 O O . GLY A 1 82 ? -4.756 -4.492 29.643 1.00 92.50 82 GLY A O 1
ATOM 651 N N . VAL A 1 83 ? -2.542 -4.499 29.293 1.00 91.75 83 VAL A N 1
ATOM 652 C CA . VAL A 1 83 ? -2.566 -3.627 28.113 1.00 91.75 83 VAL A CA 1
ATOM 653 C C . VAL A 1 83 ? -2.844 -4.458 26.866 1.00 91.75 83 VAL A C 1
ATOM 655 O O . VAL A 1 83 ? -1.988 -5.239 26.459 1.00 91.75 83 VAL A O 1
ATOM 658 N N . ASP A 1 84 ? -3.995 -4.266 26.220 1.00 90.12 84 ASP A N 1
ATOM 659 C CA . ASP A 1 84 ? -4.294 -4.895 24.927 1.00 90.12 84 ASP A CA 1
ATOM 660 C C . ASP A 1 84 ? -3.679 -4.099 23.763 1.00 90.12 84 ASP A C 1
ATOM 662 O O . ASP A 1 84 ? -4.222 -3.097 23.288 1.00 90.12 84 ASP A O 1
ATOM 666 N N . ILE A 1 85 ? -2.536 -4.584 23.272 1.00 91.00 85 ILE A N 1
ATOM 667 C CA . ILE A 1 85 ? -1.791 -3.986 22.154 1.00 91.00 85 ILE A CA 1
ATOM 668 C C . ILE A 1 85 ? -2.538 -4.044 20.811 1.00 91.00 85 ILE A C 1
ATOM 670 O O . ILE A 1 85 ? -2.133 -3.368 19.861 1.00 91.00 85 ILE A O 1
ATOM 674 N N . SER A 1 86 ? -3.613 -4.834 20.713 1.00 88.75 86 SER A N 1
ATOM 675 C CA . SER A 1 86 ? -4.422 -4.979 19.498 1.00 88.75 86 SER A CA 1
ATOM 676 C C . SER A 1 86 ? -5.428 -3.837 19.300 1.00 88.75 86 SER A C 1
ATOM 678 O O . SER A 1 86 ? -5.962 -3.684 18.202 1.00 88.75 86 SER A O 1
ATOM 680 N N . GLN A 1 87 ? -5.678 -3.013 20.325 1.00 86.12 87 GLN A N 1
ATOM 681 C CA . GLN A 1 87 ? -6.582 -1.851 20.230 1.00 86.12 87 GLN A CA 1
ATOM 682 C C . GLN A 1 87 ? -5.902 -0.597 19.665 1.00 86.12 87 GLN A C 1
ATOM 684 O O . GLN A 1 87 ? -6.554 0.412 19.393 1.00 86.12 87 GLN A O 1
ATOM 689 N N . TYR A 1 88 ? -4.581 -0.629 19.527 1.00 85.81 88 TYR A N 1
ATOM 690 C CA . TYR A 1 88 ? -3.803 0.498 19.040 1.00 85.81 88 TYR A CA 1
ATOM 691 C C . TYR A 1 88 ? -3.930 0.640 17.518 1.00 85.81 88 TYR A C 1
ATOM 693 O O . TYR A 1 88 ? -3.861 -0.350 16.789 1.00 85.81 88 TYR A O 1
ATOM 701 N N . SER A 1 89 ? -4.059 1.876 17.023 1.00 83.25 89 SER A N 1
ATOM 702 C CA . SER A 1 89 ? -4.049 2.161 15.580 1.00 83.25 89 SER A CA 1
ATOM 703 C C . SER A 1 89 ? -2.709 1.760 14.952 1.00 83.25 89 SER A C 1
ATOM 705 O O . SER A 1 89 ? -1.664 1.852 15.598 1.00 83.25 89 SER A O 1
ATOM 707 N N . ALA A 1 90 ? -2.719 1.268 13.714 1.00 80.62 90 ALA A N 1
ATOM 708 C CA . ALA A 1 90 ? -1.496 0.935 12.978 1.00 80.62 90 ALA A CA 1
ATOM 709 C C . ALA A 1 90 ? -0.878 2.137 12.253 1.00 80.62 90 ALA A C 1
ATOM 711 O O . ALA A 1 90 ? 0.318 2.131 11.984 1.00 80.62 90 ALA A O 1
ATOM 712 N N . ASP A 1 91 ? -1.676 3.168 11.972 1.00 77.06 91 ASP A N 1
ATOM 713 C CA . ASP A 1 91 ? -1.274 4.297 11.127 1.00 77.06 91 ASP A CA 1
ATOM 714 C C . ASP A 1 91 ? -0.681 5.475 11.925 1.00 77.06 91 ASP A C 1
ATOM 716 O O . ASP A 1 91 ? -0.303 6.495 11.350 1.00 77.06 91 ASP A O 1
ATOM 720 N N . HIS A 1 92 ? -0.581 5.350 13.250 1.00 79.31 92 HIS A N 1
ATOM 721 C CA . HIS A 1 92 ? -0.027 6.383 14.122 1.00 79.31 92 HIS A CA 1
ATOM 722 C C . HIS A 1 92 ? 1.150 5.853 14.939 1.00 79.31 92 HIS A C 1
ATOM 724 O O . HIS A 1 92 ? 1.167 4.696 15.362 1.00 79.31 92 HIS A O 1
ATOM 730 N N . GLU A 1 93 ? 2.110 6.734 15.213 1.00 75.62 93 GLU A N 1
ATOM 731 C CA . GLU A 1 93 ? 3.123 6.496 16.235 1.00 75.62 93 GLU A CA 1
ATOM 732 C C . GLU A 1 93 ? 2.450 6.537 17.614 1.00 75.62 93 GLU A C 1
ATOM 734 O O . GLU A 1 93 ? 1.704 7.468 17.938 1.00 75.62 93 GLU A O 1
ATOM 739 N N . ILE A 1 94 ? 2.636 5.470 18.390 1.00 79.75 94 ILE A N 1
ATOM 740 C CA . ILE A 1 94 ? 1.953 5.266 19.667 1.00 79.75 94 ILE A CA 1
ATOM 741 C C . ILE A 1 94 ? 2.997 5.028 20.744 1.00 79.75 94 ILE A C 1
ATOM 743 O O . ILE A 1 94 ? 3.734 4.041 20.700 1.00 79.75 94 ILE A O 1
ATOM 747 N N . ASP A 1 95 ? 2.974 5.893 21.753 1.00 83.50 95 ASP A N 1
ATOM 748 C CA . ASP A 1 95 ? 3.708 5.721 23.002 1.00 83.50 95 ASP A CA 1
ATOM 749 C C . ASP A 1 95 ? 3.002 4.663 23.858 1.00 83.50 95 ASP A C 1
ATOM 751 O O . ASP A 1 95 ? 2.218 4.959 24.762 1.00 83.50 95 ASP A O 1
ATOM 755 N N . SER A 1 96 ? 3.218 3.394 23.513 1.00 86.44 96 SER A N 1
ATOM 756 C CA . SER A 1 96 ? 2.665 2.273 24.269 1.00 86.44 96 SER A CA 1
ATOM 757 C C . SER A 1 96 ? 3.323 2.196 25.655 1.00 86.44 96 SER A C 1
ATOM 759 O O . SER A 1 96 ? 4.553 2.251 25.742 1.00 86.44 96 SER A O 1
ATOM 761 N N . PRO A 1 97 ? 2.548 1.991 26.740 1.00 90.69 97 PRO A N 1
ATOM 762 C CA . PRO A 1 97 ? 3.091 1.844 28.093 1.00 90.69 97 PRO A CA 1
ATOM 763 C C . PRO A 1 97 ? 3.972 0.595 28.240 1.00 90.69 97 PRO A C 1
ATOM 765 O O . PRO A 1 97 ? 4.775 0.509 29.167 1.00 90.69 97 PRO A O 1
ATOM 768 N N . VAL A 1 98 ? 3.832 -0.366 27.321 1.00 91.06 98 VAL A N 1
ATOM 769 C CA . VAL A 1 98 ? 4.680 -1.556 27.221 1.00 91.06 98 VAL A CA 1
ATOM 770 C C . VAL A 1 98 ? 5.444 -1.570 25.897 1.00 91.06 98 VAL A C 1
ATOM 772 O O . VAL A 1 98 ? 4.887 -1.183 24.864 1.00 91.06 98 VAL A O 1
ATOM 775 N N . PRO A 1 99 ? 6.697 -2.050 25.864 1.00 87.00 99 PRO A N 1
ATOM 776 C CA . PRO A 1 99 ? 7.436 -2.176 24.616 1.00 87.00 99 PRO A CA 1
ATOM 777 C C . PRO A 1 99 ? 6.779 -3.191 23.664 1.00 87.00 99 PRO A C 1
ATOM 779 O O . PRO A 1 99 ? 6.620 -4.370 23.986 1.00 87.00 99 PRO A O 1
ATOM 782 N N . ILE A 1 100 ? 6.452 -2.746 22.451 1.00 85.75 100 ILE A N 1
ATOM 783 C CA . ILE A 1 100 ? 5.841 -3.579 21.405 1.00 85.75 100 ILE A CA 1
ATOM 784 C C . ILE A 1 100 ? 6.929 -4.074 20.440 1.00 85.75 100 ILE A C 1
ATOM 786 O O . ILE A 1 100 ? 7.833 -3.326 20.066 1.00 85.75 100 ILE A O 1
ATOM 790 N N . LYS A 1 101 ? 6.838 -5.337 20.014 1.00 84.56 101 LYS A N 1
ATOM 791 C CA . LYS A 1 101 ? 7.541 -5.878 18.840 1.00 84.56 101 LYS A CA 1
ATOM 792 C C . LYS A 1 101 ? 6.524 -6.161 17.729 1.00 84.56 101 LYS A C 1
ATOM 794 O O . LYS A 1 101 ? 5.386 -6.529 18.004 1.00 84.56 101 LYS A O 1
ATOM 799 N N . TYR A 1 102 ? 6.930 -6.037 16.474 1.00 77.19 102 TYR A N 1
ATOM 800 C CA . TYR A 1 102 ? 6.079 -6.355 15.327 1.00 77.19 102 TYR A CA 1
ATOM 801 C C . TYR A 1 102 ? 6.498 -7.712 14.771 1.00 77.19 102 TYR A C 1
ATOM 803 O O . TYR A 1 102 ? 7.615 -7.875 14.293 1.00 77.19 102 TYR A O 1
ATOM 811 N N . GLU A 1 103 ? 5.638 -8.723 14.880 1.00 67.44 103 GLU A N 1
ATOM 812 C CA . GLU A 1 103 ? 5.988 -10.079 14.466 1.00 67.44 103 GLU A CA 1
ATOM 813 C C . GLU A 1 103 ? 5.840 -10.261 12.962 1.00 67.44 103 GLU A C 1
ATOM 815 O O . GLU A 1 103 ? 4.811 -10.684 12.448 1.00 67.44 103 GLU A O 1
ATOM 820 N N . CYS A 1 104 ? 6.943 -9.947 12.294 1.00 52.62 104 CYS A N 1
ATOM 821 C CA . CYS A 1 104 ? 7.456 -10.639 11.117 1.00 52.62 104 CYS A CA 1
ATOM 822 C C . CYS A 1 104 ? 9.010 -10.477 11.045 1.00 52.62 104 CYS A C 1
ATOM 824 O O . CYS A 1 104 ? 9.667 -11.269 10.381 1.00 52.62 104 CYS A O 1
ATOM 826 N N . THR A 1 105 ? 9.638 -9.585 11.851 1.00 41.44 105 THR A N 1
ATOM 827 C CA . THR A 1 105 ? 11.076 -9.599 12.245 1.00 41.44 105 THR A CA 1
ATOM 828 C C . THR A 1 105 ? 11.309 -8.890 13.611 1.00 41.44 105 THR A C 1
ATOM 830 O O . THR A 1 105 ? 10.357 -8.622 14.332 1.00 41.44 105 THR A O 1
ATOM 833 N N . ARG A 1 106 ? 12.566 -8.630 14.035 1.00 40.06 106 ARG A N 1
ATOM 834 C CA . ARG A 1 106 ? 12.920 -7.958 15.315 1.00 40.06 106 ARG A CA 1
ATOM 835 C C . ARG A 1 106 ? 12.859 -6.413 15.280 1.00 40.06 106 ARG A C 1
ATOM 837 O O . ARG A 1 106 ? 12.973 -5.810 16.345 1.00 40.06 106 ARG A O 1
ATOM 844 N N . SER A 1 107 ? 12.693 -5.785 14.113 1.00 47.41 107 SER A N 1
ATOM 845 C CA . SER A 1 107 ? 12.481 -4.333 13.951 1.00 47.41 107 SER A CA 1
ATOM 846 C C . SER A 1 107 ? 11.039 -4.047 13.500 1.00 47.41 107 SER A C 1
ATOM 848 O O . SER A 1 107 ? 10.382 -4.973 13.014 1.00 47.41 107 SER A O 1
ATOM 850 N N . PRO A 1 108 ? 10.491 -2.828 13.713 1.00 53.72 108 PRO A N 1
ATOM 851 C CA . PRO A 1 108 ? 9.185 -2.470 13.166 1.00 53.72 108 PRO A CA 1
ATOM 852 C C . PRO A 1 108 ? 9.234 -2.669 11.654 1.00 53.72 108 PRO A C 1
ATOM 854 O O . PRO A 1 108 ? 9.965 -1.981 10.944 1.00 53.72 108 PRO A O 1
ATOM 857 N N . LEU A 1 109 ? 8.518 -3.684 11.180 1.00 58.38 109 LEU A N 1
ATOM 858 C CA . LEU A 1 109 ? 8.363 -3.902 9.757 1.00 58.38 109 LEU A CA 1
ATOM 859 C C . LEU A 1 109 ? 7.430 -2.840 9.212 1.00 58.38 109 LEU A C 1
ATOM 861 O O . LEU A 1 109 ? 6.392 -2.548 9.806 1.00 58.38 109 LEU A O 1
ATOM 865 N N . GLY A 1 110 ? 7.852 -2.262 8.098 1.00 72.12 110 GLY A N 1
ATOM 866 C CA . GLY A 1 110 ? 7.070 -1.307 7.350 1.00 72.12 110 GLY A CA 1
ATOM 867 C C . GLY A 1 110 ? 6.033 -2.001 6.477 1.00 72.12 110 GLY A C 1
ATOM 868 O O . GLY A 1 110 ? 5.605 -3.127 6.716 1.00 72.12 110 GLY A O 1
ATOM 869 N N . ILE A 1 111 ? 5.628 -1.292 5.438 1.00 82.38 111 ILE A N 1
ATOM 870 C CA . ILE A 1 111 ? 4.508 -1.647 4.572 1.00 82.38 111 ILE A CA 1
ATOM 871 C C . ILE A 1 111 ? 4.874 -2.888 3.737 1.00 82.38 111 ILE A C 1
ATOM 873 O O . ILE A 1 111 ? 5.802 -2.794 2.929 1.00 82.38 111 ILE A O 1
ATOM 877 N N . PRO A 1 112 ? 4.201 -4.045 3.921 1.00 90.56 112 PRO A N 1
ATOM 878 C CA . PRO A 1 112 ? 4.401 -5.188 3.044 1.00 90.56 112 PRO A CA 1
ATOM 879 C C . PRO A 1 112 ? 3.880 -4.858 1.644 1.00 90.56 112 PRO A C 1
ATOM 881 O O . PRO A 1 112 ? 2.960 -4.055 1.484 1.00 90.56 112 PRO A O 1
ATOM 884 N N . CYS A 1 113 ? 4.461 -5.488 0.634 1.00 92.75 113 CYS A N 1
ATOM 885 C CA . CYS A 1 113 ? 3.990 -5.467 -0.740 1.00 92.75 113 CYS A CA 1
ATOM 886 C C . CYS A 1 113 ? 4.082 -6.882 -1.312 1.00 92.75 113 CYS A C 1
ATOM 888 O O . CYS A 1 113 ? 5.173 -7.448 -1.374 1.00 92.75 113 CYS A O 1
ATOM 890 N N . LEU A 1 114 ? 2.945 -7.445 -1.711 1.00 91.25 114 LEU A N 1
ATOM 891 C CA . LEU A 1 114 ? 2.852 -8.708 -2.441 1.00 91.25 114 LEU A CA 1
ATOM 892 C C . LEU A 1 114 ? 2.674 -8.438 -3.932 1.00 91.25 114 LEU A C 1
ATOM 894 O O . LEU A 1 114 ? 1.776 -7.682 -4.306 1.00 91.25 114 LEU A O 1
ATOM 898 N N . ASP A 1 115 ? 3.492 -9.073 -4.767 1.00 92.50 115 ASP A N 1
ATOM 899 C CA . ASP A 1 115 ? 3.296 -9.072 -6.219 1.00 92.50 115 ASP A CA 1
ATOM 900 C C . ASP A 1 115 ? 4.05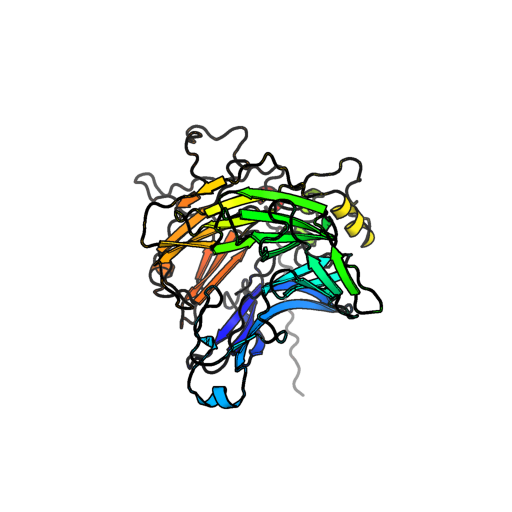5 -10.189 -6.928 1.00 92.50 115 ASP A C 1
ATOM 902 O O . ASP A 1 115 ? 4.810 -10.925 -6.294 1.00 92.50 115 ASP A O 1
ATOM 906 N N . GLU A 1 116 ? 3.855 -10.306 -8.237 1.00 90.69 116 GLU A N 1
ATOM 907 C CA . GLU A 1 116 ? 4.660 -11.174 -9.092 1.00 90.69 116 GLU A CA 1
ATOM 908 C C . GLU A 1 116 ? 5.888 -10.422 -9.626 1.00 90.69 116 GLU A C 1
ATOM 910 O O . GLU A 1 116 ? 5.778 -9.360 -10.226 1.00 90.69 116 GLU A O 1
ATOM 915 N N . ILE A 1 117 ? 7.086 -10.957 -9.408 1.00 91.56 117 ILE A N 1
ATOM 916 C CA . ILE A 1 117 ? 8.340 -10.399 -9.925 1.00 91.56 117 ILE A CA 1
ATOM 917 C C . ILE A 1 117 ? 9.169 -11.553 -10.485 1.00 91.56 117 ILE A C 1
ATOM 919 O O . ILE A 1 117 ? 9.227 -12.623 -9.880 1.00 91.56 117 ILE A O 1
ATOM 923 N N . PHE A 1 118 ? 9.790 -11.364 -11.650 1.00 90.12 118 PHE A N 1
ATOM 924 C CA . PHE A 1 118 ? 10.493 -12.425 -12.383 1.00 90.12 118 PHE A CA 1
ATOM 925 C C . PHE A 1 118 ? 9.623 -13.674 -12.622 1.00 90.12 118 PHE A C 1
ATOM 927 O O . PHE A 1 118 ? 10.105 -14.804 -12.516 1.00 90.12 118 PHE A O 1
ATOM 934 N N . GLY A 1 119 ? 8.323 -13.480 -12.867 1.00 86.19 119 GLY A N 1
ATOM 935 C CA . GLY A 1 119 ? 7.379 -14.578 -13.084 1.00 86.19 119 GLY A CA 1
ATOM 936 C C . GLY A 1 119 ? 7.157 -15.465 -11.854 1.00 86.19 119 GLY A C 1
ATOM 937 O O . GLY A 1 119 ? 6.871 -16.652 -11.991 1.00 86.19 119 GLY A O 1
ATOM 938 N N . SER A 1 120 ? 7.392 -14.955 -10.644 1.00 89.62 120 SER A N 1
ATOM 939 C CA . SER A 1 120 ? 7.186 -15.695 -9.397 1.00 89.62 120 SER A CA 1
ATOM 940 C C . SER A 1 120 ? 6.573 -14.802 -8.317 1.00 89.62 120 SER A C 1
ATOM 942 O O . SER A 1 120 ? 6.775 -13.591 -8.347 1.00 89.62 120 SER A O 1
ATOM 944 N N . PRO A 1 121 ? 5.863 -15.354 -7.322 1.00 91.12 121 PRO A N 1
ATOM 945 C CA . PRO A 1 121 ? 5.333 -14.582 -6.204 1.00 91.12 121 PRO A CA 1
ATOM 946 C C . PRO A 1 121 ? 6.439 -14.074 -5.268 1.00 91.12 121 PRO A C 1
ATOM 948 O O . PRO A 1 121 ? 7.267 -14.835 -4.752 1.00 91.12 121 PRO A O 1
ATOM 951 N N . TYR A 1 122 ? 6.409 -12.775 -4.985 1.00 93.62 122 TYR A N 1
ATOM 952 C CA . TYR A 1 122 ? 7.320 -12.083 -4.085 1.00 93.62 122 TYR A CA 1
ATOM 953 C C . TYR A 1 122 ? 6.577 -11.354 -2.971 1.00 93.62 122 TYR A C 1
ATOM 955 O O . TYR A 1 122 ? 5.547 -10.712 -3.170 1.00 93.62 122 TYR A O 1
ATOM 963 N N . LEU A 1 123 ? 7.186 -11.387 -1.788 1.00 94.00 123 LEU A N 1
ATOM 964 C CA . LEU A 1 123 ? 6.909 -10.472 -0.694 1.00 94.00 123 LEU A CA 1
ATOM 965 C C . LEU A 1 123 ? 8.081 -9.501 -0.554 1.00 94.00 123 LEU A C 1
ATOM 967 O O . LEU A 1 123 ? 9.208 -9.917 -0.288 1.00 94.00 123 LEU A O 1
ATOM 971 N N . ALA A 1 124 ? 7.806 -8.210 -0.681 1.00 95.06 124 ALA A N 1
ATOM 972 C CA . ALA A 1 124 ? 8.719 -7.144 -0.303 1.00 95.06 124 ALA A CA 1
ATOM 973 C C . ALA A 1 124 ? 8.261 -6.508 1.010 1.00 95.06 124 ALA A C 1
ATOM 975 O O . ALA A 1 124 ? 7.071 -6.272 1.211 1.00 95.06 124 ALA A O 1
ATOM 976 N N . VAL A 1 125 ? 9.194 -6.206 1.910 1.00 93.62 125 VAL A N 1
ATOM 977 C CA . VAL A 1 125 ? 8.890 -5.476 3.146 1.00 93.62 125 VAL A CA 1
ATOM 978 C C . VAL A 1 125 ? 9.974 -4.446 3.410 1.00 93.62 125 VAL A C 1
ATOM 980 O O . VAL A 1 125 ? 11.158 -4.783 3.460 1.00 93.62 125 VAL A O 1
ATOM 983 N N . ALA A 1 126 ? 9.574 -3.193 3.621 1.00 92.62 126 ALA A N 1
ATOM 984 C CA . ALA A 1 126 ? 10.485 -2.170 4.115 1.00 92.62 126 ALA A CA 1
ATOM 985 C C . ALA A 1 126 ? 10.931 -2.538 5.540 1.00 92.62 126 ALA A C 1
ATOM 987 O O . ALA A 1 126 ? 10.111 -2.725 6.442 1.00 92.62 126 ALA A O 1
ATOM 988 N N . LYS A 1 127 ? 12.238 -2.681 5.734 1.00 88.62 127 LYS A N 1
ATOM 989 C CA . LYS A 1 127 ? 12.869 -3.020 7.004 1.00 88.62 127 LYS A CA 1
ATOM 990 C C . LYS A 1 127 ? 13.792 -1.874 7.391 1.00 88.62 127 LYS A C 1
ATOM 992 O O . LYS A 1 127 ? 14.742 -1.566 6.682 1.00 88.62 127 LYS A O 1
ATOM 997 N N . ASP A 1 128 ? 13.539 -1.265 8.541 1.00 86.94 128 ASP A N 1
ATOM 998 C CA . ASP A 1 128 ? 14.240 -0.054 8.976 1.00 86.94 128 ASP A CA 1
ATOM 999 C C . ASP A 1 128 ? 14.040 1.116 7.983 1.00 86.94 128 ASP A C 1
ATOM 1001 O O . ASP A 1 128 ? 13.098 1.141 7.194 1.00 86.94 128 ASP A O 1
ATOM 1005 N N . ARG A 1 129 ? 14.906 2.131 8.057 1.00 90.25 129 ARG A N 1
ATOM 1006 C CA . ARG A 1 129 ? 14.751 3.389 7.317 1.00 90.25 129 ARG A CA 1
ATOM 1007 C C . ARG A 1 129 ? 15.068 3.298 5.824 1.00 90.25 129 ARG A C 1
ATOM 1009 O O . ARG A 1 129 ? 14.406 3.971 5.048 1.00 90.25 129 ARG A O 1
ATOM 1016 N N . ASN A 1 130 ? 16.040 2.471 5.436 1.00 94.94 130 ASN A N 1
ATOM 1017 C CA . ASN A 1 130 ? 16.595 2.422 4.074 1.00 94.94 130 ASN A CA 1
ATOM 1018 C C . ASN A 1 130 ? 16.784 0.999 3.541 1.00 94.94 130 ASN A C 1
ATOM 1020 O O . ASN A 1 130 ? 17.568 0.801 2.616 1.00 94.94 130 ASN A O 1
ATOM 1024 N N . LYS A 1 131 ? 16.126 -0.009 4.125 1.00 95.69 131 LYS A N 1
ATOM 1025 C CA . LYS A 1 131 ? 16.259 -1.387 3.643 1.00 95.69 131 LYS A CA 1
ATOM 1026 C C . LYS A 1 131 ? 14.928 -1.938 3.175 1.00 95.69 131 LYS A C 1
ATOM 1028 O O . LYS A 1 131 ? 13.882 -1.655 3.753 1.00 95.69 131 LYS A O 1
ATOM 1033 N N . ILE A 1 132 ? 14.976 -2.764 2.144 1.00 95.81 132 ILE A N 1
ATOM 1034 C CA . ILE A 1 132 ? 13.835 -3.516 1.632 1.00 95.81 132 ILE A CA 1
ATOM 1035 C C . ILE A 1 132 ? 14.261 -4.974 1.580 1.00 95.81 132 ILE A C 1
ATOM 1037 O O . ILE A 1 132 ? 15.284 -5.307 0.990 1.00 95.81 132 ILE A O 1
ATOM 1041 N N . VAL A 1 133 ? 13.503 -5.845 2.234 1.00 94.81 133 VAL A N 1
ATOM 1042 C CA . VAL A 1 133 ? 13.726 -7.289 2.181 1.00 94.81 133 VAL A CA 1
ATOM 1043 C C . VAL A 1 133 ? 12.775 -7.882 1.160 1.00 94.81 133 VAL A C 1
ATOM 1045 O O . VAL A 1 133 ? 11.566 -7.698 1.276 1.00 94.81 133 VAL A O 1
ATOM 1048 N N . PHE A 1 134 ? 13.319 -8.624 0.204 1.00 95.44 134 PHE A N 1
ATOM 1049 C CA . PHE A 1 134 ? 12.575 -9.400 -0.776 1.00 95.44 134 PHE A CA 1
ATOM 1050 C C . PHE A 1 134 ? 12.617 -10.877 -0.406 1.00 95.44 134 PHE A C 1
ATOM 1052 O O . PHE A 1 134 ? 13.669 -11.431 -0.075 1.00 95.44 134 PHE A O 1
ATOM 1059 N N . LYS A 1 135 ? 11.468 -11.536 -0.487 1.00 94.25 135 LYS A N 1
ATOM 1060 C CA . LYS A 1 135 ? 11.325 -12.965 -0.254 1.00 94.25 135 LYS A CA 1
ATOM 1061 C C . LYS A 1 135 ? 10.491 -13.571 -1.373 1.00 94.25 135 LYS A C 1
ATOM 1063 O O . LYS A 1 135 ? 9.288 -13.327 -1.438 1.00 94.25 135 LYS A O 1
ATOM 1068 N N . LYS A 1 136 ? 11.129 -14.400 -2.203 1.00 93.81 136 LYS A N 1
ATOM 1069 C CA . LYS A 1 136 ? 10.422 -15.304 -3.112 1.00 93.81 136 LYS A CA 1
ATOM 1070 C C . LYS A 1 136 ? 9.595 -16.284 -2.279 1.00 93.81 136 LYS A C 1
ATOM 1072 O O . LYS A 1 136 ? 10.113 -16.878 -1.325 1.00 93.81 136 LYS A O 1
ATOM 1077 N N . LEU A 1 137 ? 8.311 -16.411 -2.593 1.00 91.31 137 LEU A N 1
ATOM 1078 C CA . LEU A 1 137 ? 7.392 -17.228 -1.801 1.00 91.31 137 LEU A CA 1
ATOM 1079 C C . LEU A 1 137 ? 7.495 -18.722 -2.129 1.00 91.31 137 LEU A C 1
ATOM 1081 O O . LEU A 1 137 ? 7.283 -19.531 -1.233 1.00 91.31 137 LEU A O 1
ATOM 1085 N N . ASP A 1 138 ? 7.966 -19.087 -3.325 1.00 87.94 138 ASP A N 1
ATOM 1086 C CA . ASP A 1 138 ? 8.246 -20.489 -3.697 1.00 87.94 138 ASP A CA 1
ATOM 1087 C C . ASP A 1 138 ? 9.450 -21.111 -2.973 1.00 87.94 138 ASP A C 1
ATOM 1089 O O . ASP A 1 138 ? 9.744 -22.290 -3.148 1.00 87.94 138 ASP A O 1
ATOM 1093 N N . GLY A 1 139 ? 10.200 -20.331 -2.190 1.00 88.69 139 GLY A N 1
ATOM 1094 C CA . GLY A 1 139 ? 11.365 -20.822 -1.459 1.00 88.69 139 GLY A CA 1
ATOM 1095 C C . GLY A 1 139 ? 12.586 -19.917 -1.578 1.00 88.69 139 GLY A C 1
ATOM 1096 O O . GLY A 1 139 ? 12.468 -18.708 -1.761 1.00 88.69 139 GLY A O 1
ATOM 1097 N N . GLY A 1 140 ? 13.769 -20.490 -1.362 1.00 90.56 140 GLY A N 1
ATOM 1098 C CA . GLY A 1 140 ? 15.051 -19.782 -1.447 1.00 90.56 140 GLY A CA 1
ATOM 1099 C C . GLY A 1 140 ? 15.363 -18.824 -0.283 1.00 90.56 140 GLY A C 1
ATOM 1100 O O . GLY A 1 140 ? 14.552 -18.626 0.633 1.00 90.56 140 GLY A O 1
ATOM 1101 N N . PRO A 1 141 ? 16.567 -18.239 -0.261 1.00 92.81 141 PRO A N 1
ATOM 1102 C CA . PRO A 1 141 ? 16.937 -17.213 0.706 1.00 92.81 141 PRO A CA 1
ATOM 1103 C C . PRO A 1 141 ? 16.206 -15.886 0.440 1.00 92.81 141 PRO A C 1
ATOM 1105 O O . PRO A 1 141 ? 15.713 -15.620 -0.653 1.00 92.81 141 PRO A O 1
ATOM 1108 N N . ALA A 1 142 ? 16.117 -15.042 1.470 1.00 93.56 142 ALA A N 1
ATOM 1109 C CA . ALA A 1 142 ? 15.676 -13.658 1.304 1.00 93.56 142 ALA A CA 1
ATOM 1110 C C . ALA A 1 142 ? 16.845 -12.791 0.812 1.00 93.56 142 ALA A C 1
ATOM 1112 O O . ALA A 1 142 ? 17.985 -13.009 1.231 1.00 93.56 142 ALA A O 1
ATOM 1113 N N . ALA A 1 143 ? 16.543 -11.786 -0.005 1.00 96.00 143 ALA A N 1
ATOM 1114 C CA . ALA A 1 143 ? 17.484 -10.760 -0.438 1.00 96.00 143 ALA A CA 1
ATOM 1115 C C . ALA A 1 143 ? 17.181 -9.430 0.267 1.00 96.00 143 ALA A C 1
ATOM 1117 O O . ALA A 1 143 ? 16.033 -9.155 0.609 1.00 96.00 143 ALA A O 1
ATOM 1118 N N . THR A 1 144 ? 18.198 -8.606 0.506 1.00 96.31 144 THR A N 1
ATOM 1119 C CA . THR A 1 144 ? 18.052 -7.292 1.146 1.00 96.31 144 THR A CA 1
ATOM 1120 C C . THR A 1 144 ? 18.661 -6.212 0.264 1.00 96.31 144 THR A C 1
ATOM 1122 O O . THR A 1 144 ? 19.845 -6.257 -0.047 1.00 96.31 144 THR A O 1
ATOM 1125 N N . LEU A 1 145 ? 17.854 -5.227 -0.112 1.00 97.50 145 LEU A N 1
ATOM 1126 C CA . LEU A 1 145 ? 18.276 -4.018 -0.807 1.00 97.50 145 LEU A CA 1
ATOM 1127 C C . LEU A 1 145 ? 18.459 -2.883 0.194 1.00 97.50 145 LEU A C 1
ATOM 1129 O O . LEU A 1 145 ? 17.561 -2.600 0.982 1.00 97.50 145 LEU A O 1
ATOM 1133 N N . HIS A 1 146 ? 19.604 -2.219 0.129 1.00 97.69 146 HIS A N 1
ATOM 1134 C CA . HIS A 1 146 ? 19.950 -1.020 0.872 1.00 97.69 146 HIS A CA 1
ATOM 1135 C C . HIS A 1 146 ? 19.859 0.161 -0.089 1.00 97.69 146 HIS A C 1
ATOM 1137 O O . HIS A 1 146 ? 20.686 0.311 -0.986 1.00 97.69 146 HIS A O 1
ATOM 1143 N N . CYS A 1 147 ? 18.826 0.978 0.095 1.00 97.69 147 CYS A N 1
ATOM 1144 C CA . CYS A 1 147 ? 18.589 2.176 -0.694 1.00 97.69 147 CYS A CA 1
ATOM 1145 C C . CYS A 1 147 ? 19.618 3.238 -0.294 1.00 97.69 147 CYS A C 1
ATOM 1147 O O . CYS A 1 147 ? 19.565 3.764 0.823 1.00 97.69 147 CYS A O 1
ATOM 1149 N N . GLU A 1 148 ? 20.556 3.550 -1.185 1.00 97.38 148 GLU A N 1
ATOM 1150 C CA . GLU A 1 148 ? 21.563 4.580 -0.931 1.00 97.38 148 GLU A CA 1
ATOM 1151 C C . GLU A 1 148 ? 20.926 5.977 -0.786 1.00 97.38 148 GLU A C 1
ATOM 1153 O O . GLU A 1 148 ? 19.821 6.220 -1.300 1.00 97.38 148 GLU A O 1
ATOM 1158 N N . PRO A 1 149 ? 21.581 6.904 -0.060 1.00 95.94 149 PRO A N 1
ATOM 1159 C CA . PRO A 1 149 ? 21.142 8.292 0.031 1.00 95.94 149 PRO A CA 1
ATOM 1160 C C . PRO A 1 149 ? 20.948 8.940 -1.343 1.00 95.94 149 PRO A C 1
ATOM 1162 O O . PRO A 1 149 ? 21.693 8.692 -2.289 1.00 95.94 149 PRO A O 1
ATOM 1165 N N . THR A 1 150 ? 19.936 9.794 -1.453 1.00 92.06 150 THR A N 1
ATOM 1166 C CA . THR A 1 150 ? 19.639 10.551 -2.678 1.00 92.06 150 THR A CA 1
ATOM 1167 C C . THR A 1 150 ? 20.629 11.682 -2.906 1.00 92.06 150 THR A C 1
ATOM 1169 O O . THR A 1 150 ? 21.095 12.278 -1.940 1.00 92.06 150 THR A O 1
ATOM 1172 N N . PHE A 1 151 ? 20.807 12.118 -4.154 1.00 88.75 151 PHE A N 1
ATOM 1173 C CA . PHE A 1 151 ? 21.596 13.321 -4.451 1.00 88.75 151 PHE A CA 1
ATOM 1174 C C . PHE A 1 151 ? 21.056 14.606 -3.791 1.00 88.75 151 PHE A C 1
ATOM 1176 O O . PHE A 1 151 ? 21.838 15.482 -3.440 1.00 88.75 151 PHE A O 1
ATOM 1183 N N . VAL A 1 152 ? 19.735 14.727 -3.599 1.00 86.75 152 VAL A N 1
ATOM 1184 C CA . VAL A 1 152 ? 19.112 15.919 -2.978 1.00 86.75 152 VAL A CA 1
ATOM 1185 C C . VAL A 1 152 ? 19.397 16.028 -1.487 1.00 86.75 152 VAL A C 1
ATOM 1187 O O . VAL A 1 152 ? 19.335 17.116 -0.927 1.00 86.75 152 VAL A O 1
ATOM 1190 N N . GLY A 1 153 ? 19.741 14.910 -0.865 1.00 88.75 153 GLY A N 1
ATOM 1191 C CA . GLY A 1 153 ? 20.148 14.889 0.519 1.00 88.75 153 GLY A CA 1
ATOM 1192 C C . GLY A 1 153 ? 21.110 13.736 0.758 1.00 88.75 153 GLY A C 1
ATOM 1193 O O . GLY A 1 153 ? 20.649 12.672 1.148 1.00 88.75 153 GLY A O 1
ATOM 1194 N N . PRO A 1 154 ? 22.408 13.869 0.441 1.00 92.00 154 PRO A N 1
ATOM 1195 C CA . PRO A 1 154 ? 23.363 12.770 0.553 1.00 92.00 154 PRO A CA 1
ATOM 1196 C C . PRO A 1 154 ? 23.776 12.481 2.004 1.00 92.00 154 PRO A C 1
ATOM 1198 O O . PRO A 1 154 ? 24.328 11.416 2.280 1.00 92.00 154 PRO A O 1
ATOM 1201 N N . ILE A 1 155 ? 23.539 13.425 2.920 1.00 93.25 155 ILE A N 1
ATOM 1202 C CA . ILE A 1 155 ? 23.912 13.337 4.342 1.00 93.25 155 ILE A CA 1
ATOM 1203 C C . ILE A 1 155 ? 22.692 13.276 5.264 1.00 93.25 155 ILE A C 1
ATOM 1205 O O . ILE A 1 155 ? 22.796 12.875 6.422 1.00 93.25 155 ILE A O 1
ATOM 1209 N N . GLU A 1 156 ? 21.550 13.691 4.739 1.00 93.56 156 GLU A N 1
ATOM 1210 C CA . GLU A 1 156 ? 20.273 13.764 5.401 1.00 93.56 156 GLU A CA 1
ATOM 1211 C C . GLU A 1 156 ? 19.727 12.361 5.652 1.00 93.56 156 GLU A C 1
ATOM 1213 O O . GLU A 1 156 ? 20.041 11.384 4.970 1.00 93.56 156 GLU A O 1
ATOM 1218 N N . GLU A 1 157 ? 18.872 12.258 6.659 1.00 93.88 157 GLU A N 1
ATOM 1219 C CA . GLU A 1 157 ? 18.246 10.996 6.999 1.00 93.88 157 GLU A CA 1
ATOM 1220 C C . GLU A 1 157 ? 17.051 10.711 6.082 1.00 93.88 157 GLU A C 1
ATOM 1222 O O . GLU A 1 157 ? 16.082 11.470 6.029 1.00 93.88 157 GLU A O 1
ATOM 1227 N N . HIS A 1 158 ? 17.104 9.575 5.388 1.00 94.94 158 HIS A N 1
ATOM 1228 C CA . HIS A 1 158 ? 15.975 9.045 4.623 1.00 94.94 158 HIS A CA 1
ATOM 1229 C C . HIS A 1 158 ? 15.152 8.088 5.470 1.00 94.94 158 HIS A C 1
ATOM 1231 O O . HIS A 1 158 ? 15.668 7.388 6.342 1.00 94.94 158 HIS A O 1
ATOM 1237 N N . SER A 1 159 ? 13.861 8.008 5.172 1.00 94.50 159 SER A N 1
ATOM 1238 C CA . SER A 1 159 ? 12.990 6.949 5.670 1.00 94.50 159 SER A CA 1
ATOM 1239 C C . SER A 1 159 ? 12.011 6.504 4.590 1.00 94.50 159 SER A C 1
ATOM 1241 O O . SER A 1 159 ? 11.346 7.329 3.964 1.00 94.50 159 SER A O 1
ATOM 1243 N N . ILE A 1 160 ? 11.911 5.196 4.362 1.00 95.75 160 ILE A N 1
ATOM 1244 C CA . ILE A 1 160 ? 10.941 4.611 3.434 1.00 95.75 160 ILE A CA 1
ATOM 1245 C C . ILE A 1 160 ? 9.527 4.801 3.993 1.00 95.75 160 ILE A C 1
ATOM 1247 O O . ILE A 1 160 ? 9.190 4.303 5.066 1.00 95.75 160 ILE A O 1
ATOM 1251 N N . ALA A 1 161 ? 8.690 5.512 3.240 1.00 95.00 161 ALA A N 1
ATOM 1252 C CA . ALA A 1 161 ? 7.308 5.814 3.591 1.00 95.00 161 ALA A CA 1
ATOM 1253 C C . ALA A 1 161 ? 6.292 4.906 2.899 1.00 95.00 161 ALA A C 1
ATOM 1255 O O . ALA A 1 161 ? 5.208 4.718 3.439 1.00 95.00 161 ALA A O 1
ATOM 1256 N N . ALA A 1 162 ? 6.615 4.373 1.719 1.00 95.88 162 ALA A N 1
ATOM 1257 C CA . ALA A 1 162 ? 5.822 3.368 1.019 1.00 95.88 162 ALA A CA 1
ATOM 1258 C C . ALA A 1 162 ? 6.672 2.647 -0.032 1.00 95.88 162 ALA A C 1
ATOM 1260 O O . ALA A 1 162 ? 7.643 3.208 -0.541 1.00 95.88 162 ALA A O 1
ATOM 1261 N N . ILE A 1 163 ? 6.282 1.417 -0.364 1.00 97.38 163 ILE A N 1
ATOM 1262 C CA . ILE A 1 163 ? 6.868 0.634 -1.454 1.00 97.38 163 ILE A CA 1
ATOM 1263 C C . ILE A 1 163 ? 5.769 0.003 -2.306 1.00 97.38 163 ILE A C 1
ATOM 1265 O O . ILE A 1 163 ? 4.679 -0.284 -1.803 1.00 97.38 163 ILE A O 1
ATOM 1269 N N . ARG A 1 164 ? 6.066 -0.226 -3.583 1.00 96.94 164 ARG A N 1
ATOM 1270 C CA . ARG A 1 164 ? 5.226 -0.969 -4.522 1.00 96.94 164 ARG A CA 1
ATOM 1271 C C . ARG A 1 164 ? 6.115 -1.752 -5.480 1.00 96.94 164 ARG A C 1
ATOM 1273 O O . ARG A 1 164 ? 6.950 -1.163 -6.154 1.00 96.94 164 ARG A O 1
ATOM 1280 N N . LEU A 1 165 ? 5.945 -3.066 -5.534 1.00 96.62 165 LEU A N 1
ATOM 1281 C CA . LEU A 1 165 ? 6.537 -3.887 -6.586 1.00 96.62 165 LEU A CA 1
ATOM 1282 C C . LEU A 1 165 ? 5.877 -3.530 -7.926 1.00 96.62 165 LEU A C 1
ATOM 1284 O O . LEU A 1 165 ? 4.667 -3.322 -7.984 1.00 96.62 165 LEU A O 1
ATOM 1288 N N . VAL A 1 166 ? 6.688 -3.391 -8.970 1.00 95.56 166 VAL A N 1
ATOM 1289 C CA . VAL A 1 166 ? 6.261 -3.040 -10.325 1.00 95.56 166 VAL A CA 1
ATOM 1290 C C . VAL A 1 166 ? 6.658 -4.181 -11.243 1.00 95.56 166 VAL A C 1
ATOM 1292 O O . VAL A 1 166 ? 7.779 -4.237 -11.753 1.00 95.56 166 VAL A O 1
ATOM 1295 N N . SER A 1 167 ? 5.708 -5.100 -11.405 1.00 91.75 167 SER A N 1
ATOM 1296 C CA . SER A 1 167 ? 5.885 -6.398 -12.061 1.00 91.75 167 SER A CA 1
ATOM 1297 C C . SER A 1 167 ? 6.470 -6.275 -13.469 1.00 91.75 167 SER A C 1
ATOM 1299 O O . SER A 1 167 ? 7.388 -7.005 -13.825 1.00 91.75 167 SER A O 1
ATOM 1301 N N . VAL A 1 168 ? 6.016 -5.278 -14.235 1.00 89.88 168 VAL A N 1
ATOM 1302 C CA . VAL A 1 168 ? 6.393 -5.107 -15.651 1.00 89.88 168 VAL A CA 1
ATOM 1303 C C . VAL A 1 168 ? 7.855 -4.743 -15.880 1.00 89.88 168 VAL A C 1
ATOM 1305 O O . VAL A 1 168 ? 8.422 -5.097 -16.905 1.00 89.88 168 VAL A O 1
ATOM 1308 N N . GLU A 1 169 ? 8.489 -4.087 -14.909 1.00 92.44 169 GLU A N 1
ATOM 1309 C CA . GLU A 1 169 ? 9.898 -3.690 -15.003 1.00 92.44 169 GLU A CA 1
ATOM 1310 C C . GLU A 1 169 ? 10.801 -4.502 -14.068 1.00 92.44 169 GLU A C 1
ATOM 1312 O O . GLU A 1 169 ? 12.006 -4.265 -14.035 1.00 92.44 169 GLU A O 1
ATOM 1317 N N . ASN A 1 170 ? 10.245 -5.436 -13.286 1.00 94.94 170 ASN A N 1
ATOM 1318 C CA . ASN A 1 170 ? 10.942 -6.101 -12.179 1.00 94.94 170 ASN A CA 1
ATOM 1319 C C . ASN A 1 170 ? 11.622 -5.109 -11.216 1.00 94.94 170 ASN A C 1
ATOM 1321 O O . ASN A 1 170 ? 12.736 -5.322 -10.729 1.00 94.94 170 ASN A O 1
ATOM 1325 N N . LYS A 1 171 ? 10.931 -3.999 -10.946 1.00 97.00 171 LYS A N 1
ATOM 1326 C CA . LYS A 1 171 ? 11.404 -2.910 -10.086 1.00 97.00 171 LYS A CA 1
ATOM 1327 C C . LYS A 1 171 ? 10.568 -2.804 -8.823 1.00 97.00 171 LYS A C 1
ATOM 1329 O O . LYS A 1 171 ? 9.469 -3.344 -8.720 1.00 97.00 171 LYS A O 1
ATOM 1334 N N . VAL A 1 172 ? 11.083 -2.063 -7.854 1.00 97.75 172 VAL A N 1
ATOM 1335 C CA . VAL A 1 172 ? 10.311 -1.552 -6.727 1.00 97.75 172 VAL A CA 1
ATOM 1336 C C . VAL A 1 172 ? 10.256 -0.030 -6.816 1.00 97.75 172 VAL A C 1
ATOM 1338 O O . VAL A 1 172 ? 11.284 0.640 -6.894 1.00 97.75 172 VAL A O 1
ATOM 1341 N N . LEU A 1 173 ? 9.041 0.512 -6.822 1.00 98.25 173 LEU A N 1
ATOM 1342 C CA . LEU A 1 173 ? 8.771 1.927 -6.616 1.00 98.25 173 LEU A CA 1
ATOM 1343 C C . LEU A 1 173 ? 8.833 2.209 -5.115 1.00 98.25 173 LEU A C 1
ATOM 1345 O O . LEU A 1 173 ? 8.103 1.601 -4.330 1.00 98.25 173 LEU A O 1
ATOM 1349 N N . VAL A 1 174 ? 9.689 3.135 -4.714 1.00 97.75 174 VAL A N 1
ATOM 1350 C CA . VAL A 1 174 ? 9.954 3.492 -3.323 1.00 97.75 174 VAL A CA 1
ATOM 1351 C C . VAL A 1 174 ? 9.653 4.970 -3.140 1.00 97.75 174 VAL A C 1
ATOM 1353 O O . VAL A 1 174 ? 10.137 5.809 -3.894 1.00 97.75 174 VAL A O 1
ATOM 1356 N N . VAL A 1 175 ? 8.865 5.300 -2.120 1.00 97.62 175 VAL A N 1
ATOM 1357 C CA . VAL A 1 175 ? 8.650 6.688 -1.705 1.00 97.62 175 VAL A CA 1
ATOM 1358 C C . VAL A 1 175 ? 9.383 6.908 -0.395 1.00 97.62 175 VAL A C 1
ATOM 1360 O O . VAL A 1 175 ? 9.087 6.225 0.589 1.00 97.62 175 VAL A O 1
ATOM 1363 N N . ARG A 1 176 ? 10.334 7.844 -0.364 1.00 97.12 176 ARG A N 1
ATOM 1364 C CA . ARG A 1 176 ? 11.139 8.156 0.826 1.00 97.12 176 ARG A CA 1
ATOM 1365 C C . ARG A 1 176 ? 10.885 9.581 1.303 1.00 97.12 176 ARG A C 1
ATOM 1367 O O . ARG A 1 176 ? 10.651 10.480 0.503 1.00 97.12 176 ARG A O 1
ATOM 1374 N N . LYS A 1 177 ? 10.928 9.782 2.619 1.00 95.94 177 LYS A N 1
ATOM 1375 C CA . LYS A 1 177 ? 10.982 11.105 3.258 1.00 95.94 177 LYS A CA 1
ATOM 1376 C C . LYS A 1 177 ? 12.430 11.431 3.580 1.00 95.94 177 LYS A C 1
ATOM 1378 O O . LYS A 1 177 ? 13.140 10.545 4.053 1.00 95.94 177 LYS A O 1
ATOM 1383 N N . VAL A 1 178 ? 12.818 12.686 3.402 1.00 95.69 178 VAL A N 1
ATOM 1384 C CA . VAL A 1 178 ? 14.130 13.220 3.784 1.00 95.69 178 VAL A CA 1
ATOM 1385 C C . VAL A 1 178 ? 13.911 14.221 4.918 1.00 95.69 178 VAL A C 1
ATOM 1387 O O . VAL A 1 178 ? 13.237 15.231 4.721 1.00 95.69 178 VAL A O 1
ATOM 1390 N N . SER A 1 179 ? 14.380 13.899 6.129 1.00 86.38 179 SER A N 1
ATOM 1391 C CA . SER A 1 179 ? 13.948 14.551 7.381 1.00 86.38 179 SER A CA 1
ATOM 1392 C C . SER A 1 179 ? 14.827 15.716 7.858 1.00 86.38 179 SER A C 1
ATOM 1394 O O . SER A 1 179 ? 14.513 16.329 8.879 1.00 86.38 179 SER A O 1
ATOM 1396 N N . GLN A 1 180 ? 15.907 16.057 7.152 1.00 79.94 180 GLN A N 1
ATOM 1397 C CA . GLN A 1 180 ? 16.793 17.169 7.515 1.00 79.94 180 GLN A CA 1
ATOM 1398 C C . GLN A 1 180 ? 16.788 18.247 6.424 1.00 79.94 180 GLN A C 1
ATOM 1400 O O . GLN A 1 180 ? 16.968 17.943 5.252 1.00 79.94 180 GLN A O 1
ATOM 1405 N N . GLY A 1 181 ? 16.573 19.506 6.822 1.00 85.56 181 GLY A N 1
ATOM 1406 C CA . GLY A 1 181 ? 16.473 20.647 5.906 1.00 85.56 181 GLY A CA 1
ATOM 1407 C C . GLY A 1 181 ? 15.037 20.948 5.476 1.00 85.56 181 GLY A C 1
ATOM 1408 O O . GLY A 1 181 ? 14.113 20.872 6.289 1.00 85.56 181 GLY A O 1
ATOM 1409 N N . ASP A 1 182 ? 14.861 21.316 4.206 1.00 89.31 182 ASP A N 1
ATOM 1410 C CA . ASP A 1 182 ? 13.533 21.514 3.630 1.00 89.31 182 ASP A CA 1
ATOM 1411 C C . ASP A 1 182 ? 12.850 20.151 3.445 1.00 89.31 182 ASP A C 1
ATOM 1413 O O . ASP A 1 182 ? 13.397 19.277 2.760 1.00 89.31 182 ASP A O 1
ATOM 1417 N N . PRO A 1 183 ? 11.659 19.942 4.035 1.00 92.06 183 PRO A N 1
ATOM 1418 C CA . PRO A 1 183 ? 11.010 18.644 4.020 1.00 92.06 183 PRO A CA 1
ATOM 1419 C C . PRO A 1 183 ? 10.763 18.211 2.580 1.00 92.06 183 PRO A C 1
ATOM 1421 O O . PRO A 1 183 ? 10.135 18.926 1.797 1.00 92.06 183 PRO A O 1
ATOM 1424 N N . THR A 1 184 ? 11.299 17.050 2.229 1.00 95.44 184 THR A N 1
ATOM 1425 C CA . THR A 1 184 ? 11.339 16.579 0.848 1.00 95.44 184 THR A CA 1
ATOM 1426 C C . THR A 1 184 ? 10.867 15.136 0.783 1.00 95.44 184 THR A C 1
ATOM 1428 O O . THR A 1 184 ? 11.213 14.307 1.629 1.00 95.44 184 THR A O 1
ATOM 1431 N N . VAL A 1 185 ? 10.080 14.831 -0.247 1.00 96.50 185 VAL A N 1
ATOM 1432 C CA . VAL A 1 185 ? 9.708 13.461 -0.605 1.00 96.50 185 VAL A CA 1
ATOM 1433 C C . VAL A 1 185 ? 10.359 13.110 -1.926 1.00 96.50 185 VAL A C 1
ATOM 1435 O O . VAL A 1 185 ? 10.297 13.889 -2.875 1.00 96.50 185 VAL A O 1
ATOM 1438 N N . THR A 1 186 ? 10.938 11.921 -2.008 1.00 96.94 186 THR A N 1
ATOM 1439 C CA . THR A 1 186 ? 11.421 11.359 -3.266 1.00 96.94 186 THR A CA 1
ATOM 1440 C C . THR A 1 186 ? 10.589 10.150 -3.660 1.00 96.94 186 THR A C 1
ATOM 1442 O O . THR A 1 186 ? 10.112 9.398 -2.808 1.00 96.94 186 THR A O 1
ATOM 1445 N N . VAL A 1 187 ? 10.367 9.997 -4.962 1.00 97.75 187 VAL A N 1
ATOM 1446 C CA . VAL A 1 187 ? 9.683 8.854 -5.572 1.00 97.75 187 VAL A CA 1
ATOM 1447 C C . VAL A 1 187 ? 10.674 8.233 -6.539 1.00 97.75 187 VAL A C 1
ATOM 1449 O O . VAL A 1 187 ? 11.113 8.911 -7.461 1.00 97.75 187 VAL A O 1
ATOM 1452 N N . GLU A 1 188 ? 11.072 6.990 -6.302 1.00 97.75 188 GLU A N 1
ATOM 1453 C CA . GLU A 1 188 ? 12.271 6.393 -6.893 1.00 97.75 188 GLU A CA 1
ATOM 1454 C C . GLU A 1 188 ? 12.041 4.953 -7.325 1.00 97.75 188 GLU A C 1
ATOM 1456 O O . GLU A 1 188 ? 11.275 4.224 -6.700 1.00 97.75 188 GLU A O 1
ATOM 1461 N N . TYR A 1 189 ? 12.768 4.524 -8.349 1.00 98.06 189 TYR A N 1
ATOM 1462 C CA . TYR A 1 189 ? 12.861 3.127 -8.737 1.00 98.06 189 TYR A CA 1
ATOM 1463 C C . TYR A 1 189 ? 14.173 2.497 -8.302 1.00 98.06 189 TYR A C 1
ATOM 1465 O O . TYR A 1 189 ? 15.240 3.100 -8.405 1.00 98.06 189 TYR A O 1
ATOM 1473 N N . TYR A 1 190 ? 14.071 1.236 -7.901 1.00 98.12 190 TYR A N 1
ATOM 1474 C CA . TYR A 1 190 ? 15.196 0.342 -7.677 1.00 98.12 190 TYR A CA 1
ATOM 1475 C C . TYR A 1 190 ? 14.928 -0.993 -8.351 1.00 98.12 190 TYR A C 1
ATOM 1477 O O . TYR A 1 190 ? 13.781 -1.441 -8.403 1.00 98.12 190 TYR A O 1
ATOM 1485 N N . ASP A 1 191 ? 15.983 -1.647 -8.818 1.00 97.50 191 ASP A N 1
ATOM 1486 C CA . ASP A 1 191 ? 15.866 -2.999 -9.352 1.00 97.50 191 ASP A CA 1
ATOM 1487 C C . ASP A 1 191 ? 15.610 -3.989 -8.209 1.00 97.50 191 ASP A C 1
ATOM 1489 O O . ASP A 1 191 ? 16.223 -3.910 -7.136 1.00 97.50 191 ASP A O 1
ATOM 1493 N N . VAL A 1 192 ? 14.677 -4.921 -8.418 1.00 95.75 192 VAL A N 1
ATOM 1494 C CA . VAL A 1 192 ? 14.461 -6.008 -7.461 1.00 95.75 192 VAL A CA 1
ATOM 1495 C C . VAL A 1 192 ? 15.621 -6.988 -7.572 1.00 95.75 192 VAL A C 1
ATOM 1497 O O . VAL A 1 192 ? 16.059 -7.342 -8.663 1.00 95.75 192 VAL A O 1
ATOM 1500 N N . ILE A 1 193 ? 16.119 -7.453 -6.429 1.00 95.06 193 ILE A N 1
ATOM 1501 C CA . ILE A 1 193 ? 17.211 -8.425 -6.402 1.00 95.06 193 ILE A CA 1
ATOM 1502 C C . ILE A 1 193 ? 16.634 -9.801 -6.777 1.00 95.06 193 ILE A C 1
ATOM 1504 O O . ILE A 1 193 ? 15.767 -10.303 -6.047 1.00 95.06 193 ILE A O 1
ATOM 1508 N N . PRO A 1 194 ? 17.082 -10.427 -7.882 1.00 90.69 194 PRO A N 1
ATOM 1509 C CA . PRO A 1 194 ? 16.623 -11.754 -8.263 1.00 90.69 194 PRO A CA 1
ATOM 1510 C C . PRO A 1 194 ? 17.008 -12.793 -7.198 1.00 90.69 194 PRO A C 1
ATOM 1512 O O . PRO A 1 194 ? 17.930 -12.580 -6.405 1.00 90.69 194 PRO A O 1
ATOM 1515 N N . PRO A 1 195 ? 16.293 -13.927 -7.139 1.00 83.38 195 PRO A N 1
ATOM 1516 C CA . PRO A 1 195 ? 16.557 -14.945 -6.139 1.00 83.38 195 PRO A CA 1
ATOM 1517 C C . PRO A 1 195 ? 17.887 -15.633 -6.479 1.00 83.38 195 PRO A C 1
ATOM 1519 O O . PRO A 1 195 ? 18.051 -16.155 -7.579 1.00 83.38 195 PRO A O 1
ATOM 1522 N N . GLY A 1 196 ? 18.835 -15.620 -5.543 1.00 87.75 196 GLY A N 1
ATOM 1523 C CA . GLY A 1 196 ? 20.074 -16.396 -5.629 1.00 87.75 196 GLY A CA 1
ATOM 1524 C C . GLY A 1 196 ? 20.042 -17.624 -4.718 1.00 87.75 196 GLY A C 1
ATOM 1525 O O . GLY A 1 196 ? 19.106 -17.802 -3.938 1.00 87.75 196 GLY A O 1
ATOM 1526 N N . ASP A 1 197 ? 21.094 -18.441 -4.777 1.00 86.38 197 ASP A N 1
ATOM 1527 C CA . ASP A 1 197 ? 21.265 -19.592 -3.875 1.00 86.38 197 ASP A CA 1
ATOM 1528 C C . ASP A 1 197 ? 21.615 -19.164 -2.439 1.00 86.38 197 ASP A C 1
ATOM 1530 O O . ASP A 1 197 ? 21.331 -19.871 -1.470 1.00 86.38 197 ASP A O 1
ATOM 1534 N N . GLU A 1 198 ? 22.181 -17.966 -2.287 1.00 91.31 198 GLU A N 1
ATOM 1535 C CA . GLU A 1 198 ? 22.596 -17.394 -1.009 1.00 91.31 198 GLU A CA 1
ATOM 1536 C C . GLU A 1 198 ? 21.836 -16.105 -0.675 1.00 91.31 198 GLU A C 1
ATOM 1538 O O . GLU A 1 198 ? 21.213 -15.464 -1.525 1.00 91.31 198 GLU A O 1
ATOM 1543 N N . LYS A 1 199 ? 21.876 -15.711 0.604 1.00 89.38 199 LYS A N 1
ATOM 1544 C CA . LYS A 1 199 ? 21.331 -14.417 1.029 1.00 89.38 199 LYS A CA 1
ATOM 1545 C C . LYS A 1 199 ? 22.140 -13.299 0.382 1.00 89.38 199 LYS A C 1
ATOM 1547 O O . LYS A 1 199 ? 23.306 -13.118 0.716 1.00 89.38 199 LYS A O 1
ATOM 1552 N N . ALA A 1 200 ? 21.494 -12.531 -0.484 1.00 93.81 200 ALA A N 1
ATOM 1553 C CA . ALA A 1 200 ? 22.085 -11.349 -1.089 1.00 93.81 200 ALA A CA 1
ATOM 1554 C C . ALA A 1 200 ? 21.792 -10.101 -0.243 1.00 93.81 200 ALA A C 1
ATOM 1556 O O . ALA A 1 200 ? 20.656 -9.881 0.182 1.00 93.81 200 ALA A O 1
ATOM 1557 N N . GLU A 1 201 ? 22.808 -9.270 -0.028 1.00 96.75 201 GLU A N 1
ATOM 1558 C CA . GLU A 1 201 ? 22.684 -7.923 0.533 1.00 96.75 201 GLU A CA 1
ATOM 1559 C C . GLU A 1 201 ? 23.324 -6.960 -0.469 1.00 96.75 201 GLU A C 1
ATOM 1561 O O . GLU A 1 201 ? 24.512 -7.069 -0.768 1.00 96.75 201 GLU A O 1
ATOM 1566 N N . VAL A 1 202 ? 22.518 -6.078 -1.059 1.00 97.25 202 VAL A N 1
ATOM 1567 C CA . VAL A 1 202 ? 22.934 -5.197 -2.157 1.00 97.25 202 VAL A CA 1
ATOM 1568 C C . VAL A 1 202 ? 22.695 -3.756 -1.751 1.00 97.25 202 VAL A C 1
ATOM 1570 O O . VAL A 1 202 ? 21.597 -3.400 -1.335 1.00 97.25 202 VAL A O 1
ATOM 1573 N N . HIS A 1 203 ? 23.717 -2.923 -1.902 1.00 97.44 203 HIS A N 1
ATOM 1574 C CA . HIS A 1 203 ? 23.594 -1.473 -1.840 1.00 97.44 203 HIS A CA 1
ATOM 1575 C C . HIS A 1 203 ? 23.392 -0.947 -3.254 1.00 97.44 203 HIS A C 1
ATOM 1577 O O . HIS A 1 203 ? 24.163 -1.296 -4.146 1.00 97.44 203 HIS A O 1
ATOM 1583 N N . ALA A 1 204 ? 22.344 -0.157 -3.464 1.00 97.38 204 ALA A N 1
ATOM 1584 C CA . ALA A 1 204 ? 22.075 0.415 -4.772 1.00 97.38 204 ALA A CA 1
ATOM 1585 C C . ALA A 1 204 ? 21.587 1.856 -4.660 1.00 97.38 204 ALA A C 1
ATOM 1587 O O . ALA A 1 204 ? 20.808 2.210 -3.768 1.00 97.38 204 ALA A O 1
ATOM 1588 N N . SER A 1 205 ? 22.019 2.658 -5.624 1.00 97.12 205 SER A N 1
ATOM 1589 C CA . SER A 1 205 ? 21.408 3.933 -5.971 1.00 97.12 205 SER A CA 1
ATOM 1590 C C . SER A 1 205 ? 20.114 3.703 -6.762 1.00 97.12 205 SER A C 1
ATOM 1592 O O . SER A 1 205 ? 19.931 2.657 -7.387 1.00 97.12 205 SER A O 1
ATOM 1594 N N . CYS A 1 206 ? 19.200 4.675 -6.729 1.00 97.12 206 CYS A N 1
ATOM 1595 C CA . CYS A 1 206 ? 17.976 4.612 -7.528 1.00 97.12 206 CYS A CA 1
ATOM 1596 C C . CYS A 1 206 ? 18.303 4.649 -9.031 1.00 97.12 206 CYS A C 1
ATOM 1598 O O . CYS A 1 206 ? 19.191 5.388 -9.457 1.00 97.12 206 CYS A O 1
ATOM 1600 N N . THR A 1 207 ? 17.555 3.906 -9.846 1.00 96.81 207 THR A N 1
ATOM 1601 C CA . THR A 1 207 ? 17.719 3.894 -11.311 1.00 96.81 207 THR A CA 1
ATOM 1602 C C . THR A 1 207 ? 17.008 5.059 -11.992 1.00 96.81 207 THR A C 1
ATOM 1604 O O . THR A 1 207 ? 17.427 5.525 -13.048 1.00 96.81 207 THR A O 1
ATOM 1607 N N . ASN A 1 208 ? 15.936 5.552 -11.376 1.00 96.31 208 ASN A N 1
ATOM 1608 C CA . ASN A 1 208 ? 15.210 6.752 -11.772 1.00 96.31 208 ASN A CA 1
ATOM 1609 C C . ASN A 1 208 ? 14.528 7.336 -10.527 1.00 96.31 208 ASN A C 1
ATOM 1611 O O . ASN A 1 208 ? 14.223 6.599 -9.588 1.00 96.31 208 ASN A O 1
ATOM 1615 N N . GLY A 1 209 ? 14.267 8.638 -10.506 1.00 95.94 209 GLY A N 1
ATOM 1616 C CA . GLY A 1 209 ? 13.563 9.269 -9.404 1.00 95.94 209 GLY A CA 1
ATOM 1617 C C . GLY A 1 209 ? 13.095 10.681 -9.715 1.00 95.94 209 GLY A C 1
ATOM 1618 O O . GLY A 1 209 ? 13.652 11.371 -10.566 1.00 95.94 209 GLY A O 1
ATOM 1619 N N . ILE A 1 210 ? 12.071 11.115 -8.990 1.00 96.56 210 ILE A N 1
ATOM 1620 C CA . ILE A 1 210 ? 11.625 12.506 -8.952 1.00 96.56 210 ILE A CA 1
ATOM 1621 C C . ILE A 1 210 ? 11.575 13.002 -7.513 1.00 96.56 210 ILE A C 1
ATOM 1623 O O . ILE A 1 210 ? 11.440 12.223 -6.565 1.00 96.56 210 ILE A O 1
ATOM 1627 N N . ILE A 1 211 ? 11.681 14.317 -7.362 1.00 95.88 211 ILE A N 1
ATOM 1628 C CA . ILE A 1 211 ? 11.765 14.987 -6.070 1.00 95.88 211 ILE A CA 1
ATOM 1629 C C . ILE A 1 211 ? 10.592 15.948 -5.929 1.00 95.88 211 ILE A C 1
ATOM 1631 O O . ILE A 1 211 ? 10.288 16.716 -6.839 1.00 95.88 211 ILE A O 1
ATOM 1635 N N . ILE A 1 212 ? 9.953 15.918 -4.765 1.00 95.56 212 ILE A N 1
ATOM 1636 C CA . ILE A 1 212 ? 8.861 16.807 -4.388 1.00 95.56 212 ILE A CA 1
ATOM 1637 C C . ILE A 1 212 ? 9.341 17.632 -3.193 1.00 95.56 212 ILE A C 1
ATOM 1639 O O . ILE A 1 212 ? 9.357 17.161 -2.052 1.00 95.56 212 ILE A O 1
ATOM 1643 N N . TYR A 1 213 ? 9.758 18.864 -3.475 1.00 94.50 213 TYR A N 1
ATOM 1644 C CA . TYR A 1 213 ? 10.233 19.815 -2.471 1.00 94.50 213 TYR A CA 1
ATOM 1645 C C . TYR A 1 213 ? 9.084 20.368 -1.618 1.00 94.50 213 TYR A C 1
ATOM 1647 O O . TYR A 1 213 ? 7.953 20.510 -2.086 1.00 94.50 213 TYR A O 1
ATOM 1655 N N . GLY A 1 214 ? 9.379 20.715 -0.363 1.00 93.06 214 GLY A N 1
ATOM 1656 C CA . GLY A 1 214 ? 8.402 21.288 0.572 1.00 93.06 214 GLY A CA 1
ATOM 1657 C C . GLY A 1 214 ? 7.280 20.322 0.976 1.00 93.06 214 GLY A C 1
ATOM 1658 O O . GLY A 1 214 ? 6.212 20.757 1.414 1.00 93.06 214 GLY A O 1
ATOM 1659 N N . ALA A 1 215 ? 7.497 19.018 0.807 1.00 94.25 215 ALA A N 1
ATOM 1660 C CA . ALA A 1 215 ? 6.550 17.963 1.125 1.00 94.25 215 ALA A CA 1
ATOM 1661 C C . ALA A 1 215 ? 6.927 17.274 2.443 1.00 94.25 215 ALA A C 1
ATOM 1663 O O . ALA A 1 215 ? 7.635 16.273 2.457 1.00 94.25 215 ALA A O 1
ATOM 1664 N N . ASP A 1 216 ? 6.405 17.770 3.567 1.00 94.56 216 ASP A N 1
ATOM 1665 C CA . ASP A 1 216 ? 6.500 17.052 4.845 1.00 94.56 216 ASP A CA 1
ATOM 1666 C C . ASP A 1 216 ? 5.400 15.988 4.935 1.00 94.56 216 ASP A C 1
ATOM 1668 O O . ASP A 1 216 ? 4.291 16.228 5.428 1.00 94.56 216 ASP A O 1
ATOM 1672 N N . ALA A 1 217 ? 5.664 14.819 4.354 1.00 94.69 217 ALA A N 1
ATOM 1673 C CA . ALA A 1 217 ? 4.686 13.745 4.301 1.00 94.69 217 ALA A CA 1
ATOM 1674 C C . ALA A 1 217 ? 4.438 13.141 5.688 1.00 94.69 217 ALA A C 1
ATOM 1676 O O . ALA A 1 217 ? 5.336 12.600 6.328 1.00 94.69 217 ALA A O 1
ATOM 1677 N N . THR A 1 218 ? 3.178 13.112 6.111 1.00 92.44 218 THR A N 1
ATOM 1678 C CA . THR A 1 218 ? 2.724 12.345 7.277 1.00 92.44 218 THR A CA 1
ATOM 1679 C C . THR A 1 218 ? 2.594 10.869 6.907 1.00 92.44 218 THR A C 1
ATOM 1681 O O . THR A 1 218 ? 3.237 10.018 7.521 1.00 92.44 218 THR A O 1
ATOM 1684 N N . TRP A 1 219 ? 1.866 10.562 5.832 1.00 93.50 219 TRP A N 1
ATOM 1685 C CA . TRP A 1 219 ? 1.713 9.203 5.313 1.00 93.50 219 TRP A CA 1
ATOM 1686 C C . TRP A 1 219 ? 1.716 9.186 3.782 1.00 93.50 219 TRP A C 1
ATOM 1688 O O . TRP A 1 219 ? 1.443 10.198 3.131 1.00 93.50 219 TRP A O 1
ATOM 1698 N N . VAL A 1 220 ? 2.033 8.017 3.219 1.00 95.38 220 VAL A N 1
ATOM 1699 C CA . VAL A 1 220 ? 2.026 7.761 1.774 1.00 95.38 220 VAL A CA 1
ATOM 1700 C C . VAL A 1 220 ? 1.246 6.478 1.482 1.00 95.38 220 VAL A C 1
ATOM 1702 O O . VAL A 1 220 ? 1.364 5.494 2.214 1.00 95.38 220 VAL A O 1
ATOM 1705 N N . LYS A 1 221 ? 0.438 6.475 0.418 1.00 95.69 221 LYS A N 1
ATOM 1706 C CA . LYS A 1 221 ? -0.214 5.272 -0.125 1.00 95.69 221 LYS A CA 1
ATOM 1707 C C . LYS A 1 221 ? 0.073 5.178 -1.620 1.00 95.69 221 LYS A C 1
ATOM 1709 O O . LYS A 1 221 ? 0.051 6.192 -2.310 1.00 95.69 221 LYS A O 1
ATOM 1714 N N . ILE A 1 222 ? 0.314 3.969 -2.115 1.00 96.44 222 ILE A N 1
ATOM 1715 C CA . ILE A 1 222 ? 0.559 3.705 -3.537 1.00 96.44 222 ILE A CA 1
ATOM 1716 C C . ILE A 1 222 ? -0.511 2.730 -4.020 1.00 96.44 222 ILE A C 1
ATOM 1718 O O . ILE A 1 222 ? -0.699 1.678 -3.397 1.00 96.44 222 ILE A O 1
ATOM 1722 N N . SER A 1 223 ? -1.218 3.075 -5.097 1.00 94.75 223 SER A N 1
ATOM 1723 C CA . SER A 1 223 ? -2.183 2.165 -5.720 1.00 94.75 223 SER A CA 1
ATOM 1724 C C . SER A 1 223 ? -1.496 0.903 -6.243 1.00 94.75 223 SER A C 1
ATOM 1726 O O . SER A 1 223 ? -0.272 0.846 -6.375 1.00 94.75 223 SER A O 1
ATOM 1728 N N . ASP A 1 224 ? -2.287 -0.122 -6.533 1.00 90.56 224 ASP A N 1
ATOM 1729 C CA . ASP A 1 224 ? -1.804 -1.236 -7.343 1.00 90.56 224 ASP A CA 1
ATOM 1730 C C . ASP A 1 224 ? -1.597 -0.772 -8.804 1.00 90.56 224 ASP A C 1
ATOM 1732 O O . ASP A 1 224 ? -2.062 0.309 -9.186 1.00 90.56 224 ASP A O 1
ATOM 1736 N N . HIS A 1 225 ? -0.871 -1.551 -9.604 1.00 87.00 225 HIS A N 1
ATOM 1737 C CA . HIS A 1 225 ? -0.817 -1.387 -11.062 1.00 87.00 225 HIS A CA 1
ATOM 1738 C C . HIS A 1 225 ? -1.920 -2.194 -11.766 1.00 87.00 225 HIS A C 1
ATOM 1740 O O . HIS A 1 225 ? -2.065 -2.115 -12.983 1.00 87.00 225 HIS A O 1
ATOM 1746 N N . GLY A 1 226 ? -2.694 -2.981 -11.006 1.00 83.56 226 GLY A N 1
ATOM 1747 C CA . GLY A 1 226 ? -3.876 -3.698 -11.481 1.00 83.56 226 GLY A CA 1
ATOM 1748 C C . GLY A 1 226 ? -3.567 -4.768 -12.517 1.00 83.56 226 GLY A C 1
ATOM 1749 O O . GLY A 1 226 ? -4.439 -5.096 -13.317 1.00 83.56 226 GLY A O 1
ATOM 1750 N N . ILE A 1 227 ? -2.336 -5.281 -12.500 1.00 81.25 227 ILE A N 1
ATOM 1751 C CA . ILE A 1 227 ? -1.955 -6.410 -13.340 1.00 81.25 227 ILE A CA 1
ATOM 1752 C C . ILE A 1 227 ? -2.320 -7.659 -12.549 1.00 81.25 227 ILE A C 1
ATOM 1754 O O . ILE A 1 227 ? -1.795 -7.831 -11.443 1.00 81.25 227 ILE A O 1
ATOM 1758 N N . PRO A 1 228 ? -3.243 -8.485 -13.056 1.00 76.25 228 PRO A N 1
ATOM 1759 C CA . PRO A 1 228 ? -3.532 -9.766 -12.439 1.00 76.25 228 PRO A CA 1
ATOM 1760 C C . PRO A 1 228 ? -2.279 -10.659 -12.488 1.00 76.25 228 PRO A C 1
ATOM 1762 O O . PRO A 1 228 ? -1.551 -10.625 -13.481 1.00 76.25 228 PRO A O 1
ATOM 1765 N N . PRO A 1 229 ? -2.007 -11.450 -11.439 1.00 74.94 229 PRO A N 1
ATOM 1766 C CA . PRO A 1 229 ? -0.948 -12.458 -11.459 1.00 74.94 229 PRO A CA 1
ATOM 1767 C C . PRO A 1 229 ? -1.156 -13.459 -12.600 1.00 74.94 229 PRO A C 1
ATOM 1769 O O . PRO A 1 229 ? -2.295 -13.740 -12.979 1.00 74.94 229 PRO A O 1
ATOM 1772 N N . ARG A 1 230 ? -0.068 -14.028 -13.128 1.00 71.06 230 ARG A N 1
ATOM 1773 C CA . ARG A 1 230 ? -0.072 -14.848 -14.353 1.00 71.06 230 ARG A CA 1
ATOM 1774 C C . ARG A 1 230 ? -1.052 -16.011 -14.331 1.00 71.06 230 ARG A C 1
ATOM 1776 O O . ARG A 1 230 ? -1.569 -16.407 -15.370 1.00 71.06 230 ARG A O 1
ATOM 1783 N N . GLU A 1 231 ? -1.258 -16.571 -13.149 1.00 66.88 231 GLU A N 1
ATOM 1784 C CA . GLU A 1 231 ? -2.059 -17.773 -12.921 1.00 66.88 231 GLU A CA 1
ATOM 1785 C C . GLU A 1 231 ? -3.445 -17.456 -12.337 1.00 66.88 231 GLU A C 1
ATOM 1787 O O . GLU A 1 231 ? -4.146 -18.340 -11.838 1.00 66.88 231 GLU A O 1
ATOM 1792 N N . ASP A 1 232 ? -3.856 -16.185 -12.356 1.00 67.00 232 ASP A N 1
ATOM 1793 C CA . ASP A 1 232 ? -5.161 -15.786 -11.852 1.00 67.00 232 ASP A CA 1
ATOM 1794 C C . ASP A 1 232 ? -6.289 -16.023 -12.867 1.00 67.00 232 ASP A C 1
ATOM 1796 O O . ASP A 1 232 ? -6.925 -15.089 -13.352 1.00 67.00 232 ASP A O 1
ATOM 1800 N N . ASP A 1 233 ? -6.634 -17.294 -13.111 1.00 56.28 233 ASP A N 1
ATOM 1801 C CA . ASP A 1 233 ? -7.753 -17.638 -13.997 1.00 56.28 233 ASP A CA 1
ATOM 1802 C C . ASP A 1 233 ? -9.137 -17.171 -13.528 1.00 56.28 233 ASP A C 1
ATOM 1804 O O . ASP A 1 233 ? -10.108 -17.323 -14.262 1.00 56.28 233 ASP A O 1
ATOM 1808 N N . SER A 1 234 ? -9.261 -16.599 -12.321 1.00 56.31 234 SER A N 1
ATOM 1809 C CA . SER A 1 234 ? -10.560 -16.113 -11.831 1.00 56.31 234 SER A CA 1
ATOM 1810 C C . SER A 1 234 ? -11.035 -14.895 -12.623 1.00 56.31 234 SER A C 1
ATOM 1812 O O . SER A 1 234 ? -12.226 -14.607 -12.688 1.00 56.31 234 SER A O 1
ATOM 1814 N N . VAL A 1 235 ? -10.088 -14.232 -13.289 1.00 55.19 235 VAL A N 1
ATOM 1815 C CA . VAL A 1 235 ? -10.306 -13.075 -14.147 1.00 55.19 235 VAL A CA 1
ATOM 1816 C C . VAL A 1 235 ? -10.101 -13.440 -15.638 1.00 55.19 235 VAL A C 1
ATOM 1818 O O . VAL A 1 235 ? -10.463 -12.663 -16.527 1.00 55.19 235 VAL A O 1
ATOM 1821 N N . VAL A 1 236 ? -9.566 -14.643 -15.932 1.00 53.09 236 VAL A N 1
ATOM 1822 C CA . VAL A 1 236 ? -9.018 -15.038 -17.253 1.00 53.09 236 VAL A CA 1
ATOM 1823 C C . VAL A 1 236 ? -10.014 -15.167 -18.401 1.00 53.09 236 VAL A C 1
ATOM 1825 O O . VAL A 1 236 ? -9.776 -14.589 -19.459 1.00 53.09 236 VAL A O 1
ATOM 1828 N N . PRO A 1 237 ? -11.152 -15.855 -18.254 1.00 50.25 237 PRO A N 1
ATOM 1829 C CA . PRO A 1 237 ? -12.024 -16.085 -19.405 1.00 50.25 237 PRO A CA 1
ATOM 1830 C C . PRO A 1 237 ? -12.729 -14.817 -19.906 1.00 50.25 237 PRO A C 1
ATOM 1832 O O . PRO A 1 237 ? -13.147 -14.749 -21.057 1.00 50.25 237 PRO A O 1
ATOM 1835 N N . VAL A 1 238 ? -12.873 -13.818 -19.035 1.00 51.59 238 VAL A N 1
ATOM 1836 C CA . VAL A 1 238 ? -13.792 -12.693 -19.232 1.00 51.59 238 VAL A CA 1
ATOM 1837 C C . VAL A 1 238 ? -13.067 -11.433 -19.690 1.00 51.59 238 VAL A C 1
ATOM 1839 O O . VAL A 1 238 ? -13.559 -10.733 -20.571 1.00 51.59 238 VAL A O 1
ATOM 1842 N N . LEU A 1 239 ? -11.890 -11.143 -19.123 1.00 49.47 239 LEU A N 1
ATOM 1843 C CA . LEU A 1 239 ? -11.148 -9.924 -19.458 1.00 49.47 239 LEU A CA 1
ATOM 1844 C C . LEU A 1 239 ? -10.199 -10.101 -20.649 1.00 49.47 239 LEU A C 1
ATOM 1846 O O . LEU A 1 239 ? -9.952 -9.150 -21.381 1.00 49.47 239 LEU A O 1
ATOM 1850 N N . TYR A 1 240 ? -9.695 -11.308 -20.901 1.00 53.03 240 TYR A N 1
ATOM 1851 C CA . TYR A 1 240 ? -8.537 -11.510 -21.779 1.00 53.03 240 TYR A CA 1
ATOM 1852 C C . TYR A 1 240 ? -8.866 -11.755 -23.257 1.00 53.03 240 TYR A C 1
ATOM 1854 O O . TYR A 1 240 ? -7.981 -12.052 -24.057 1.00 53.03 240 TYR A O 1
ATOM 1862 N N . GLY A 1 241 ? -10.123 -11.553 -23.665 1.00 57.28 241 GLY A N 1
ATOM 1863 C CA . GLY A 1 241 ? -10.489 -11.508 -25.086 1.00 57.28 241 GLY A CA 1
ATOM 1864 C C . GLY A 1 241 ? -9.910 -10.297 -25.834 1.00 57.28 241 GLY A C 1
ATOM 1865 O O . GLY A 1 241 ? -10.013 -10.227 -27.058 1.00 57.28 241 GLY A O 1
ATOM 1866 N N . ARG A 1 242 ? -9.317 -9.334 -25.115 1.00 60.47 242 ARG A N 1
ATOM 1867 C CA . ARG A 1 242 ? -8.775 -8.084 -25.655 1.00 60.47 242 ARG A CA 1
ATOM 1868 C C . ARG A 1 242 ? -7.322 -7.887 -25.199 1.00 60.47 242 ARG A C 1
ATOM 1870 O O . ARG A 1 242 ? -7.086 -7.885 -23.991 1.00 60.47 242 ARG A O 1
ATOM 1877 N N . PRO A 1 243 ? -6.348 -7.701 -26.114 1.00 60.75 243 PRO A N 1
ATOM 1878 C CA . PRO A 1 243 ? -4.955 -7.398 -25.766 1.00 60.75 243 PRO A CA 1
ATOM 1879 C C . PRO A 1 243 ? -4.810 -6.222 -24.792 1.00 60.75 243 PRO A C 1
ATOM 1881 O O . PRO A 1 243 ? -3.887 -6.180 -23.984 1.00 60.75 243 PRO A O 1
ATOM 1884 N N . GLU A 1 244 ? -5.752 -5.285 -24.820 1.00 60.12 244 GLU A N 1
ATOM 1885 C CA . GLU A 1 244 ? -5.758 -4.116 -23.955 1.00 60.12 244 GLU A CA 1
ATOM 1886 C C . GLU A 1 244 ? -6.080 -4.433 -22.486 1.00 60.12 244 GLU A C 1
ATOM 1888 O O . GLU A 1 244 ? -5.777 -3.623 -21.614 1.00 60.12 244 GLU A O 1
ATOM 1893 N N . ALA A 1 245 ? -6.637 -5.607 -22.173 1.00 63.44 245 ALA A N 1
ATOM 1894 C CA . ALA A 1 245 ? -6.836 -6.039 -20.789 1.00 63.44 245 ALA A CA 1
ATOM 1895 C C . ALA A 1 245 ? -5.515 -6.335 -20.059 1.00 63.44 245 ALA A C 1
ATOM 1897 O O . ALA A 1 245 ? -5.475 -6.324 -18.829 1.00 63.44 245 ALA A O 1
ATOM 1898 N N . TYR A 1 246 ? -4.430 -6.552 -20.810 1.00 66.25 246 TYR A N 1
ATOM 1899 C CA . TYR A 1 246 ? -3.076 -6.686 -20.273 1.00 66.25 246 TYR A CA 1
ATOM 1900 C C . TYR A 1 246 ? -2.379 -5.337 -20.077 1.00 66.25 246 TYR A C 1
ATOM 1902 O O . TYR A 1 246 ? -1.290 -5.300 -19.499 1.00 66.25 246 TYR A O 1
ATOM 1910 N N . ALA A 1 247 ? -2.973 -4.234 -20.549 1.00 77.00 247 ALA A N 1
ATOM 1911 C CA . ALA A 1 247 ? -2.373 -2.926 -20.381 1.00 77.00 247 ALA A CA 1
ATOM 1912 C C . ALA A 1 247 ? -2.267 -2.611 -18.877 1.00 77.00 247 ALA A C 1
ATOM 1914 O O . ALA A 1 247 ? -3.274 -2.653 -18.159 1.00 77.00 247 ALA A O 1
ATOM 1915 N N . PRO A 1 248 ? -1.063 -2.292 -18.377 1.00 85.31 248 PRO A N 1
ATOM 1916 C CA . PRO A 1 248 ? -0.893 -1.881 -16.998 1.00 85.31 248 PRO A CA 1
ATOM 1917 C C . PRO A 1 248 ? -1.757 -0.655 -16.690 1.00 85.31 248 PRO A C 1
ATOM 1919 O O . PRO A 1 248 ? -2.035 0.168 -17.567 1.00 85.31 248 PRO A O 1
ATOM 1922 N N . ARG A 1 249 ? -2.140 -0.481 -15.426 1.00 87.19 249 ARG A N 1
ATOM 1923 C CA . ARG A 1 249 ? -2.873 0.710 -14.984 1.00 87.19 249 ARG A CA 1
ATOM 1924 C C . ARG A 1 249 ? -1.921 1.746 -14.395 1.00 87.19 249 ARG A C 1
ATOM 1926 O O . ARG A 1 249 ? -0.914 1.379 -13.806 1.00 87.19 249 ARG A O 1
ATOM 1933 N N . PRO A 1 250 ? -2.242 3.047 -14.446 1.00 90.69 250 PRO A N 1
ATOM 1934 C CA . PRO A 1 250 ? -1.443 4.078 -13.805 1.00 90.69 250 PRO A CA 1
ATOM 1935 C C . PRO A 1 250 ? -1.217 3.791 -12.323 1.00 90.69 250 PRO A C 1
ATOM 1937 O O . PRO A 1 250 ? -2.143 3.453 -11.585 1.00 90.69 250 PRO A O 1
ATOM 1940 N N . ILE A 1 251 ? 0.009 4.009 -11.865 1.00 94.38 251 ILE A N 1
ATOM 1941 C CA . ILE A 1 251 ? 0.337 3.946 -10.447 1.00 94.38 251 ILE A CA 1
ATOM 1942 C C . ILE A 1 251 ? 0.081 5.328 -9.850 1.00 94.38 251 ILE A C 1
ATOM 1944 O O . ILE A 1 251 ? 0.710 6.312 -10.234 1.00 94.38 251 ILE A O 1
ATOM 1948 N N . SER A 1 252 ? -0.850 5.419 -8.905 1.00 94.88 252 SER A N 1
ATOM 1949 C CA . SER A 1 252 ? -1.143 6.646 -8.166 1.00 94.88 252 SER A CA 1
ATOM 1950 C C . SER A 1 252 ? -0.426 6.637 -6.815 1.00 94.88 252 SER A C 1
ATOM 1952 O O . SER A 1 252 ? -0.669 5.768 -5.977 1.00 94.88 252 SER A O 1
ATOM 1954 N N . VAL A 1 253 ? 0.427 7.632 -6.582 1.00 96.62 253 VAL A N 1
ATOM 1955 C CA . VAL A 1 253 ? 1.105 7.885 -5.307 1.00 96.62 253 VAL A CA 1
ATOM 1956 C C . VAL A 1 253 ? 0.391 9.028 -4.592 1.00 96.62 253 VAL A C 1
ATOM 1958 O O . VAL A 1 253 ? 0.395 10.164 -5.061 1.00 96.62 253 VAL A O 1
ATOM 1961 N N . PHE A 1 254 ? -0.221 8.731 -3.451 1.00 96.56 254 PHE A N 1
ATOM 1962 C CA . PHE A 1 254 ? -0.907 9.693 -2.595 1.00 96.56 254 PHE A CA 1
ATOM 1963 C C . PHE A 1 254 ? -0.020 10.068 -1.418 1.00 96.56 254 PHE A C 1
ATOM 1965 O O . PHE A 1 254 ? 0.420 9.190 -0.677 1.00 96.56 254 PHE A O 1
ATOM 1972 N N . ILE A 1 255 ? 0.212 11.365 -1.230 1.00 96.69 255 ILE A N 1
ATOM 1973 C CA . ILE A 1 255 ? 1.093 11.899 -0.190 1.00 96.69 255 ILE A CA 1
ATOM 1974 C C . ILE A 1 255 ? 0.291 12.903 0.630 1.00 96.69 255 ILE A C 1
ATOM 1976 O O . ILE A 1 255 ? -0.113 13.950 0.125 1.00 96.69 255 ILE A O 1
ATOM 1980 N N . TYR A 1 256 ? 0.052 12.595 1.900 1.00 95.31 256 TYR A N 1
ATOM 1981 C CA . TYR A 1 256 ? -0.625 13.518 2.803 1.00 95.31 256 TYR A CA 1
ATOM 1982 C C . TYR A 1 256 ? 0.392 14.341 3.580 1.00 95.31 256 TYR A C 1
ATOM 1984 O O . TYR A 1 256 ? 1.243 13.780 4.269 1.00 95.31 256 TYR A O 1
ATOM 1992 N N . LEU A 1 257 ? 0.311 15.664 3.460 1.00 94.31 257 LEU A N 1
ATOM 1993 C CA . LEU A 1 257 ? 1.264 16.592 4.062 1.00 94.31 257 LEU A CA 1
ATOM 1994 C C . LEU A 1 257 ? 0.799 17.072 5.439 1.00 94.31 257 LEU A C 1
ATOM 1996 O O . LEU A 1 257 ? -0.361 17.462 5.606 1.00 94.31 257 LEU A O 1
ATOM 2000 N N . SER A 1 258 ? 1.731 17.131 6.393 1.00 87.69 258 SER A N 1
ATOM 2001 C CA . SER A 1 258 ? 1.508 17.724 7.719 1.00 87.69 258 SER A CA 1
ATOM 2002 C C . SER A 1 258 ? 1.190 19.225 7.589 1.00 87.69 258 SER A C 1
ATOM 2004 O O . SER A 1 258 ? 0.227 19.740 8.169 1.00 87.69 258 SER A O 1
ATOM 2006 N N . ALA A 1 259 ? 1.959 19.922 6.744 1.00 81.94 259 ALA A N 1
ATOM 2007 C CA . ALA A 1 259 ? 1.852 21.344 6.483 1.00 81.94 259 ALA A CA 1
ATOM 2008 C C . ALA A 1 259 ? 0.654 21.645 5.570 1.00 81.94 259 ALA A C 1
ATOM 2010 O O . ALA A 1 259 ? 0.612 21.301 4.388 1.00 81.94 259 ALA A O 1
ATOM 2011 N N . GLY A 1 260 ? -0.352 22.321 6.125 1.00 74.31 260 GLY A N 1
ATOM 2012 C CA . GLY A 1 260 ? -1.501 22.808 5.360 1.00 74.31 260 GLY A CA 1
ATOM 2013 C C . GLY A 1 260 ? -2.523 21.741 4.959 1.00 74.31 260 GLY A C 1
ATOM 2014 O O . GLY A 1 260 ? -3.455 22.080 4.230 1.00 74.31 260 GLY A O 1
ATOM 2015 N N . ARG A 1 261 ? -2.382 20.497 5.447 1.00 86.00 261 ARG A N 1
ATOM 2016 C CA . ARG A 1 261 ? -3.353 19.399 5.267 1.00 86.00 261 ARG A CA 1
ATOM 2017 C C . ARG A 1 261 ? -3.748 19.203 3.813 1.00 86.00 261 ARG A C 1
ATOM 2019 O O . ARG A 1 261 ? -4.921 19.220 3.433 1.00 86.00 261 ARG A O 1
ATOM 2026 N N . LYS A 1 262 ? -2.721 19.096 2.985 1.00 92.38 262 LYS A N 1
ATOM 2027 C CA . LYS A 1 262 ? -2.873 18.873 1.557 1.00 92.38 262 LYS A CA 1
ATOM 2028 C C . LYS A 1 262 ? -2.704 17.393 1.280 1.00 92.38 262 LYS A C 1
ATOM 2030 O O . LYS A 1 262 ? -1.801 16.756 1.814 1.00 92.38 262 LYS A O 1
ATOM 2035 N N . LEU A 1 263 ? -3.566 16.871 0.423 1.00 94.00 263 LEU A N 1
ATOM 2036 C CA . LEU A 1 263 ? -3.373 15.575 -0.197 1.00 94.00 263 LEU A CA 1
ATOM 2037 C C . LEU A 1 263 ? -2.786 15.813 -1.585 1.00 94.00 263 LEU A C 1
ATOM 2039 O O . LEU A 1 263 ? -3.485 16.333 -2.455 1.00 94.00 263 LEU A O 1
ATOM 2043 N N . LEU A 1 264 ? -1.518 15.463 -1.775 1.00 94.88 264 LEU A N 1
ATOM 2044 C CA . LEU A 1 264 ? -0.909 15.405 -3.097 1.00 94.88 264 LEU A CA 1
ATOM 2045 C C . LEU A 1 264 ? -1.220 14.057 -3.749 1.00 94.88 264 LEU A C 1
ATOM 2047 O O . LEU A 1 264 ? -1.316 13.033 -3.065 1.00 94.88 264 LEU A O 1
ATOM 2051 N N . ARG A 1 265 ? -1.313 14.053 -5.073 1.00 94.00 265 ARG A N 1
ATOM 2052 C CA . ARG A 1 265 ? -1.325 12.854 -5.899 1.00 94.00 265 ARG A CA 1
ATOM 2053 C C . ARG A 1 265 ? -0.355 13.024 -7.054 1.00 94.00 265 ARG A C 1
ATOM 2055 O O . ARG A 1 265 ? -0.392 14.013 -7.777 1.00 94.00 265 ARG A O 1
ATOM 2062 N N . LEU A 1 266 ? 0.445 11.997 -7.268 1.00 93.50 266 LEU A N 1
ATOM 2063 C CA . LEU A 1 266 ? 1.231 11.810 -8.472 1.00 93.50 266 LEU A CA 1
ATOM 2064 C C . LEU A 1 266 ? 0.695 10.580 -9.206 1.00 93.50 266 LEU A C 1
ATOM 2066 O O . LEU A 1 266 ? 0.683 9.492 -8.639 1.00 93.50 266 LEU A O 1
ATOM 2070 N N . SER A 1 267 ? 0.276 10.741 -10.459 1.00 91.75 267 SER A N 1
ATOM 2071 C CA . SER A 1 267 ? -0.089 9.619 -11.334 1.00 91.75 267 SER A CA 1
ATOM 2072 C C . SER A 1 267 ? 1.074 9.283 -12.267 1.00 91.75 267 SER A C 1
ATOM 2074 O O . SER A 1 267 ? 1.513 10.143 -13.032 1.00 91.75 267 SER A O 1
ATOM 2076 N N . ILE A 1 268 ? 1.545 8.043 -12.260 1.00 92.81 268 ILE A N 1
ATOM 2077 C CA . ILE A 1 268 ? 2.587 7.540 -13.157 1.00 92.81 268 ILE A CA 1
ATOM 2078 C C . ILE A 1 268 ? 1.895 6.644 -14.180 1.00 92.81 268 ILE A C 1
ATOM 2080 O O . ILE A 1 268 ? 1.427 5.559 -13.844 1.00 92.81 268 ILE A O 1
ATOM 2084 N N . PHE A 1 269 ? 1.765 7.130 -15.411 1.00 89.69 269 PHE A N 1
ATOM 2085 C CA . PHE A 1 269 ? 1.111 6.383 -16.483 1.00 89.69 269 PHE A CA 1
ATOM 2086 C C . PHE A 1 269 ? 2.107 5.415 -17.125 1.00 89.69 269 PHE A C 1
ATOM 2088 O O . PHE A 1 269 ? 3.263 5.803 -17.320 1.00 89.69 269 PHE A O 1
ATOM 2095 N N . PRO A 1 270 ? 1.678 4.189 -17.463 1.00 90.38 270 PRO A N 1
ATOM 2096 C CA . PRO A 1 270 ? 2.511 3.289 -18.233 1.00 90.38 270 PRO A CA 1
ATOM 2097 C C . PRO A 1 270 ? 2.665 3.824 -19.657 1.00 90.38 270 PRO A C 1
ATOM 2099 O O . PRO A 1 270 ? 1.740 4.402 -20.230 1.00 90.38 270 PRO A O 1
ATOM 2102 N N . VAL A 1 271 ? 3.844 3.622 -20.225 1.00 88.44 271 VAL A N 1
ATOM 2103 C CA . VAL A 1 271 ? 4.180 3.921 -21.611 1.00 88.44 271 VAL A CA 1
ATOM 2104 C C . VAL A 1 271 ? 4.514 2.607 -22.285 1.00 88.44 271 VAL A C 1
ATOM 2106 O O . VAL A 1 271 ? 5.356 1.854 -21.793 1.00 88.44 271 VAL A O 1
ATOM 2109 N N . ARG A 1 272 ? 3.821 2.338 -23.390 1.00 86.00 272 ARG A N 1
ATOM 2110 C CA . ARG A 1 272 ? 4.068 1.165 -24.216 1.00 86.00 272 ARG A CA 1
ATOM 2111 C C . ARG A 1 272 ? 5.324 1.375 -25.057 1.00 86.00 272 ARG A C 1
ATOM 2113 O O . ARG A 1 272 ? 5.506 2.443 -25.638 1.00 86.00 272 ARG A O 1
ATOM 2120 N N . ASP A 1 273 ? 6.161 0.355 -25.111 1.00 86.62 273 ASP A N 1
ATOM 2121 C CA . ASP A 1 273 ? 7.222 0.203 -26.089 1.00 86.62 273 ASP A CA 1
ATOM 2122 C C . ASP A 1 273 ? 6.616 -0.413 -27.358 1.00 86.62 273 ASP A C 1
ATOM 2124 O O . ASP A 1 273 ? 6.204 -1.574 -27.372 1.00 86.62 273 ASP A O 1
ATOM 2128 N N . GLU A 1 274 ? 6.485 0.397 -28.409 1.00 86.00 274 GLU A N 1
ATOM 2129 C CA . GLU A 1 274 ? 5.890 -0.029 -29.681 1.00 86.00 274 GLU A CA 1
ATOM 2130 C C . GLU A 1 274 ? 6.770 -1.036 -30.437 1.00 86.00 274 GLU A C 1
ATOM 2132 O O . GLU A 1 274 ? 6.261 -1.757 -31.297 1.00 86.00 274 GLU A O 1
ATOM 2137 N N . ASP A 1 275 ? 8.060 -1.129 -30.093 1.00 88.38 275 ASP A N 1
ATOM 2138 C CA . ASP A 1 275 ? 8.981 -2.097 -30.689 1.00 88.38 275 ASP A CA 1
ATOM 2139 C C . ASP A 1 275 ? 8.798 -3.506 -30.094 1.00 88.38 275 ASP A C 1
ATOM 2141 O O . ASP A 1 275 ? 9.248 -4.498 -30.679 1.00 88.38 275 ASP A O 1
ATOM 2145 N N . VAL A 1 276 ? 8.099 -3.625 -28.956 1.00 83.44 276 VAL A N 1
ATOM 2146 C CA . VAL A 1 276 ? 7.764 -4.910 -28.339 1.00 83.44 276 VAL A CA 1
ATOM 2147 C C . VAL A 1 276 ? 6.383 -5.370 -28.833 1.00 83.44 276 VAL A C 1
ATOM 2149 O O . VAL A 1 276 ? 5.365 -4.710 -28.580 1.00 83.44 276 VAL A O 1
ATOM 2152 N N . PRO A 1 277 ? 6.299 -6.508 -29.550 1.00 79.38 277 PRO A N 1
ATOM 2153 C CA . PRO A 1 277 ? 5.027 -7.005 -30.054 1.00 79.38 277 PRO A CA 1
ATOM 2154 C C . PRO A 1 277 ? 4.096 -7.376 -28.898 1.00 79.38 277 PRO A C 1
ATOM 2156 O O . PRO A 1 277 ? 4.525 -7.935 -27.889 1.00 79.38 277 PRO A O 1
ATOM 2159 N N . LEU A 1 278 ? 2.799 -7.105 -29.072 1.00 72.12 278 LEU A N 1
ATOM 2160 C CA . LEU A 1 278 ? 1.790 -7.550 -28.116 1.00 72.12 278 LEU A CA 1
ATOM 2161 C C . LEU A 1 278 ? 1.777 -9.083 -28.030 1.00 72.12 278 LEU A C 1
ATOM 2163 O O . LEU A 1 278 ? 1.981 -9.766 -29.043 1.00 72.12 278 LEU A O 1
ATOM 2167 N N . PRO A 1 279 ? 1.499 -9.634 -26.840 1.00 65.50 279 PRO A N 1
ATOM 2168 C CA . PRO A 1 279 ? 1.377 -11.069 -26.664 1.00 65.50 279 PRO A CA 1
ATOM 2169 C C . PRO A 1 279 ? 0.245 -11.577 -27.558 1.00 65.50 279 PRO A C 1
ATOM 2171 O O . PRO A 1 279 ? -0.852 -11.017 -27.586 1.00 65.50 279 PRO A O 1
ATOM 2174 N N . SER A 1 280 ? 0.498 -12.650 -28.305 1.00 63.81 280 SER A N 1
ATOM 2175 C CA . SER A 1 280 ? -0.588 -13.322 -29.015 1.00 63.81 280 SER A CA 1
ATOM 2176 C C . SER A 1 280 ? -1.397 -14.144 -28.003 1.00 63.81 280 SER A C 1
ATOM 2178 O O . SER A 1 280 ? -0.799 -14.897 -27.234 1.00 63.81 280 SER A O 1
ATOM 2180 N N . PRO A 1 281 ? -2.740 -14.083 -28.000 1.00 58.34 281 PRO A N 1
ATOM 2181 C CA . PRO A 1 281 ? -3.566 -14.830 -27.041 1.00 58.34 281 PRO A CA 1
ATOM 2182 C C . PRO A 1 281 ? -3.391 -16.360 -27.129 1.00 58.34 281 PRO A C 1
ATOM 2184 O O . PRO A 1 281 ? -3.773 -17.086 -26.221 1.00 58.34 281 PRO A O 1
ATOM 2187 N N . SER A 1 282 ? -2.795 -16.867 -28.213 1.00 61.66 282 SER A N 1
ATOM 2188 C CA . SER A 1 282 ? -2.507 -18.288 -28.432 1.00 61.66 282 SER A CA 1
ATOM 2189 C C . SER A 1 282 ? -1.130 -18.747 -27.939 1.00 61.66 282 SER A C 1
ATOM 2191 O O . SER A 1 282 ? -0.859 -19.948 -27.924 1.00 61.66 282 SER A O 1
ATOM 2193 N N . SER A 1 283 ? -0.223 -17.827 -27.597 1.00 54.84 283 SER A N 1
ATOM 2194 C CA . SER A 1 283 ? 1.059 -18.205 -26.998 1.00 54.84 283 SER A CA 1
ATOM 2195 C C . SER A 1 283 ? 0.813 -18.550 -25.537 1.00 54.84 283 SER A C 1
ATOM 2197 O O . SER A 1 283 ? 0.309 -17.714 -24.802 1.00 54.84 283 SER A O 1
ATOM 2199 N N . GLY A 1 284 ? 1.141 -19.782 -25.134 1.00 60.00 284 GLY A N 1
ATOM 2200 C CA . GLY A 1 284 ? 1.019 -20.255 -23.752 1.00 60.00 284 GLY A CA 1
ATOM 2201 C C . GLY A 1 284 ? 1.853 -19.428 -22.757 1.00 60.00 284 GLY A C 1
ATOM 2202 O O . GLY A 1 284 ? 2.233 -18.305 -23.057 1.00 60.00 284 GLY A O 1
ATOM 2203 N N . PRO A 1 285 ? 2.234 -19.958 -21.586 1.00 55.28 285 PRO A N 1
ATOM 2204 C CA . PRO A 1 285 ? 2.801 -19.169 -20.485 1.00 55.28 285 PRO A CA 1
ATOM 2205 C C . PRO A 1 285 ? 3.918 -18.177 -20.882 1.00 55.28 285 PRO A C 1
ATOM 2207 O O . PRO A 1 285 ? 4.007 -17.103 -20.289 1.00 55.28 285 PRO A O 1
ATOM 2210 N N . LEU A 1 286 ? 4.751 -18.492 -21.884 1.00 51.91 286 LEU A N 1
ATOM 2211 C CA . LEU A 1 286 ? 5.785 -17.606 -22.456 1.00 51.91 286 LEU A CA 1
ATOM 2212 C C . LEU A 1 286 ? 5.268 -16.235 -22.956 1.00 51.91 286 LEU A C 1
ATOM 2214 O O . LEU A 1 286 ? 6.064 -15.321 -23.143 1.00 51.91 286 LEU A O 1
ATOM 2218 N N . SER A 1 287 ? 3.954 -16.074 -23.126 1.00 58.72 287 SER A N 1
ATOM 2219 C CA . SER A 1 287 ? 3.281 -14.810 -23.436 1.00 58.72 287 SER A CA 1
ATOM 2220 C C . SER A 1 287 ? 3.427 -13.756 -22.335 1.00 58.72 287 SER A C 1
ATOM 2222 O O . SER A 1 287 ? 3.380 -12.573 -22.654 1.00 58.72 287 SER A O 1
ATOM 2224 N N . HIS A 1 288 ? 3.581 -14.141 -21.065 1.00 61.62 288 HIS A N 1
ATOM 2225 C CA . HIS A 1 288 ? 3.481 -13.196 -19.947 1.00 61.62 288 HIS A CA 1
ATOM 2226 C C . HIS A 1 288 ? 4.696 -12.258 -19.862 1.00 61.62 288 HIS A C 1
ATOM 2228 O O . HIS A 1 288 ? 4.538 -11.040 -19.839 1.00 61.62 288 HIS A O 1
ATOM 2234 N N . ASP A 1 289 ? 5.915 -12.803 -19.923 1.00 62.81 289 ASP A N 1
ATOM 2235 C CA . ASP A 1 289 ? 7.146 -11.994 -19.911 1.00 62.81 289 ASP A CA 1
ATOM 2236 C C . ASP A 1 289 ? 7.220 -11.065 -21.136 1.00 62.81 289 ASP A C 1
ATOM 2238 O O . ASP A 1 289 ? 7.687 -9.931 -21.040 1.00 62.81 289 ASP A O 1
ATOM 2242 N N . GLN A 1 290 ? 6.695 -11.522 -22.280 1.00 61.91 290 GLN A N 1
ATOM 2243 C CA . GLN A 1 290 ? 6.587 -10.719 -23.502 1.00 61.91 290 GLN A CA 1
ATOM 2244 C C . GLN A 1 290 ? 5.516 -9.623 -23.385 1.00 61.91 290 GLN A C 1
ATOM 2246 O O . GLN A 1 290 ? 5.738 -8.509 -23.849 1.00 61.91 290 GLN A O 1
ATOM 2251 N N . ALA A 1 291 ? 4.382 -9.914 -22.737 1.00 62.84 291 ALA A N 1
ATOM 2252 C CA . ALA A 1 291 ? 3.279 -8.973 -22.553 1.00 62.84 291 ALA A CA 1
ATOM 2253 C C . ALA A 1 291 ? 3.675 -7.759 -21.721 1.00 62.84 291 ALA A C 1
ATOM 2255 O O . ALA A 1 291 ? 3.395 -6.619 -22.089 1.00 62.84 291 ALA A O 1
ATOM 2256 N N . TYR A 1 292 ? 4.326 -8.012 -20.590 1.00 69.56 292 TYR A N 1
ATOM 2257 C CA . TYR A 1 292 ? 4.628 -6.963 -19.627 1.00 69.56 292 TYR A CA 1
ATOM 2258 C C . TYR A 1 292 ? 5.944 -6.256 -19.916 1.00 69.56 292 TYR A C 1
ATOM 2260 O O . TYR A 1 292 ? 6.046 -5.065 -19.637 1.00 69.56 292 TYR A O 1
ATOM 2268 N N . GLY A 1 293 ? 6.896 -6.920 -20.580 1.00 78.56 293 GLY A N 1
ATOM 2269 C CA . GLY A 1 293 ? 8.103 -6.262 -21.081 1.00 78.56 293 GLY A CA 1
ATOM 2270 C C . GLY A 1 293 ? 7.822 -5.125 -22.074 1.00 78.56 293 GLY A C 1
ATOM 2271 O O . GLY A 1 293 ? 8.688 -4.284 -22.287 1.00 78.56 293 GLY A O 1
ATOM 2272 N N . ALA A 1 294 ? 6.611 -5.059 -22.642 1.00 84.50 294 ALA A N 1
ATOM 2273 C CA . ALA A 1 294 ? 6.183 -3.993 -23.541 1.00 84.50 294 ALA A CA 1
ATOM 2274 C C . ALA A 1 294 ? 5.799 -2.685 -22.832 1.00 84.50 294 ALA A C 1
ATOM 2276 O O . ALA A 1 294 ? 5.404 -1.743 -23.511 1.00 84.50 294 ALA A O 1
ATOM 2277 N N . TYR A 1 295 ? 5.845 -2.596 -21.500 1.00 89.25 295 TYR A N 1
ATOM 2278 C CA . TYR A 1 295 ? 5.429 -1.390 -20.782 1.00 89.25 295 TYR A CA 1
ATOM 2279 C C . TYR A 1 295 ? 6.451 -0.940 -19.743 1.00 89.25 295 TYR A C 1
ATOM 2281 O O . TYR A 1 295 ? 7.031 -1.737 -19.013 1.00 89.25 295 TYR A O 1
ATOM 2289 N N . THR A 1 296 ? 6.600 0.376 -19.619 1.00 92.56 296 THR A N 1
ATOM 2290 C CA . THR A 1 296 ? 7.433 1.020 -18.596 1.00 92.56 296 THR A CA 1
ATOM 2291 C C . THR A 1 296 ? 6.653 2.115 -17.883 1.00 92.56 296 THR A C 1
ATOM 2293 O O . THR A 1 296 ? 5.724 2.687 -18.445 1.00 92.56 296 THR A O 1
ATOM 2296 N N . TYR A 1 297 ? 7.022 2.448 -16.650 1.00 94.19 297 TYR A N 1
ATOM 2297 C CA . TYR A 1 297 ? 6.415 3.538 -15.890 1.00 94.19 297 TYR A CA 1
ATOM 2298 C C . TYR A 1 297 ? 7.410 4.683 -15.707 1.00 94.19 297 TYR A C 1
ATOM 2300 O O . TYR A 1 297 ? 8.002 4.818 -14.636 1.00 94.19 297 TYR A O 1
ATOM 2308 N N . PRO A 1 298 ? 7.621 5.549 -16.709 1.00 94.94 298 PRO A N 1
ATOM 2309 C CA . PRO A 1 298 ? 8.619 6.603 -16.597 1.00 94.94 298 PRO A CA 1
ATOM 2310 C C . PRO A 1 298 ? 8.252 7.618 -15.507 1.00 94.94 298 PRO A C 1
ATOM 2312 O O . PRO A 1 298 ? 7.174 8.218 -15.527 1.00 94.94 298 PRO A O 1
ATOM 2315 N N . LEU A 1 299 ? 9.188 7.878 -14.589 1.00 94.81 299 LEU A N 1
ATOM 2316 C CA . LEU A 1 299 ? 9.118 9.040 -13.704 1.00 94.81 299 LEU A CA 1
ATOM 2317 C C . LEU A 1 299 ? 9.632 10.254 -14.476 1.00 94.81 299 LEU A C 1
ATOM 2319 O O . LEU A 1 299 ? 10.805 10.305 -14.845 1.00 94.81 299 LEU A O 1
ATOM 2323 N N . LYS A 1 300 ? 8.743 11.209 -14.756 1.00 91.31 300 LYS A N 1
ATOM 2324 C CA . LYS A 1 300 ? 9.085 12.444 -15.467 1.00 91.31 300 LYS A CA 1
ATOM 2325 C C . LYS A 1 300 ? 9.185 13.603 -14.476 1.00 91.31 300 LYS A C 1
ATOM 2327 O O . LYS A 1 300 ? 8.253 13.834 -13.708 1.00 91.31 300 LYS A O 1
ATOM 2332 N N . ALA A 1 301 ? 10.312 14.314 -14.487 1.00 82.75 301 ALA A N 1
ATOM 2333 C CA . ALA A 1 301 ? 10.608 15.383 -13.527 1.00 82.75 301 ALA A CA 1
ATOM 2334 C C . ALA A 1 301 ? 9.737 16.640 -13.699 1.00 82.75 301 ALA A C 1
ATOM 2336 O O . ALA A 1 301 ? 9.612 17.427 -12.768 1.00 82.75 301 ALA A O 1
ATOM 2337 N N . ASP A 1 302 ? 9.134 16.826 -14.873 1.00 81.19 302 ASP A N 1
ATOM 2338 C CA . ASP A 1 302 ? 8.255 17.949 -15.207 1.00 81.19 302 ASP A CA 1
ATOM 2339 C C . ASP A 1 302 ? 6.819 17.774 -14.693 1.00 81.19 302 ASP A C 1
ATOM 2341 O O . ASP A 1 302 ? 6.018 18.709 -14.750 1.00 81.19 302 ASP A O 1
ATOM 2345 N N . LYS A 1 303 ? 6.472 16.591 -14.175 1.00 79.38 303 LYS A N 1
ATOM 2346 C CA . LYS A 1 303 ? 5.124 16.327 -13.687 1.00 79.38 303 LYS A CA 1
ATOM 2347 C C . LYS A 1 303 ? 4.937 16.866 -12.272 1.00 79.38 303 LYS A C 1
ATOM 2349 O O . LYS A 1 303 ? 5.309 16.225 -11.290 1.00 79.38 303 LYS A O 1
ATOM 2354 N N . GLU A 1 304 ? 4.291 18.022 -12.170 1.00 86.44 304 GLU A N 1
ATOM 2355 C CA . GLU A 1 304 ? 3.833 18.544 -10.885 1.00 86.44 304 GLU A CA 1
ATOM 2356 C C . GLU A 1 304 ? 2.733 17.642 -10.290 1.00 86.44 304 GLU A C 1
ATOM 2358 O O . GLU A 1 304 ? 1.792 17.266 -11.000 1.00 86.44 304 GLU A O 1
ATOM 2363 N N . PRO A 1 305 ? 2.812 17.283 -8.995 1.00 89.25 305 PRO A N 1
ATOM 2364 C CA . PRO A 1 305 ? 1.734 16.573 -8.324 1.00 89.25 305 PRO A CA 1
ATOM 2365 C C . PRO A 1 305 ? 0.453 17.411 -8.278 1.00 89.25 305 PRO A C 1
ATOM 2367 O O . PRO A 1 305 ? 0.463 18.576 -7.870 1.00 89.25 305 PRO A O 1
ATOM 2370 N N . ASP A 1 306 ? -0.675 16.781 -8.595 1.00 88.69 306 ASP A N 1
ATOM 2371 C CA . ASP A 1 306 ? -1.983 17.357 -8.316 1.00 88.69 306 ASP A CA 1
ATOM 2372 C C . ASP A 1 306 ? -2.180 17.445 -6.805 1.00 88.69 306 ASP A C 1
ATOM 2374 O O . ASP A 1 306 ? -1.708 16.599 -6.043 1.00 88.69 306 ASP A O 1
ATOM 2378 N N . TRP A 1 307 ? -2.914 18.449 -6.338 1.00 89.06 307 TRP A N 1
ATOM 2379 C CA . TRP A 1 307 ? -3.161 18.596 -4.911 1.00 89.06 307 TRP A CA 1
ATOM 2380 C C . TRP A 1 307 ? -4.597 18.974 -4.603 1.00 89.06 307 TRP A C 1
ATOM 2382 O O . TRP A 1 307 ? -5.275 19.697 -5.331 1.00 89.06 307 TRP A O 1
ATOM 2392 N N . TRP A 1 308 ? -5.050 18.492 -3.455 1.00 88.81 308 TRP A N 1
ATOM 2393 C CA . TRP A 1 308 ? -6.330 18.840 -2.877 1.00 88.81 308 TRP A CA 1
ATOM 2394 C C . TRP A 1 308 ? -6.123 19.389 -1.470 1.00 88.81 308 TRP A C 1
ATOM 2396 O O . TRP A 1 308 ? -5.515 18.738 -0.620 1.00 88.81 308 TRP A O 1
ATOM 2406 N N . SER A 1 309 ? -6.636 20.594 -1.218 1.00 86.00 309 SER A N 1
ATOM 2407 C CA . SER A 1 309 ? -6.780 21.131 0.133 1.00 86.00 309 SER A CA 1
ATOM 2408 C C . SER A 1 309 ? -8.243 21.104 0.554 1.00 86.00 309 SER A C 1
ATOM 2410 O O . SER A 1 309 ? -9.158 21.360 -0.236 1.00 86.00 309 SER A O 1
ATOM 2412 N N . PHE A 1 310 ? -8.476 20.824 1.830 1.00 82.94 310 PHE A N 1
ATOM 2413 C CA . PHE A 1 310 ? -9.804 20.877 2.423 1.00 82.94 310 PHE A CA 1
ATOM 2414 C C . PHE A 1 310 ? -9.838 21.921 3.538 1.00 82.94 310 PHE A C 1
ATOM 2416 O O . PHE A 1 310 ? -8.911 22.072 4.324 1.00 82.94 310 PHE A O 1
ATOM 2423 N N . LYS A 1 311 ? -10.928 22.694 3.581 1.00 75.50 311 LYS A N 1
ATOM 2424 C CA . LYS A 1 311 ? -11.020 23.926 4.385 1.00 75.50 311 LYS A CA 1
ATOM 2425 C C . LYS A 1 311 ? -11.226 23.701 5.887 1.00 75.50 311 LYS A C 1
ATOM 2427 O O . LYS A 1 311 ? -11.199 24.664 6.644 1.00 75.50 311 LYS A O 1
ATOM 2432 N N . ARG A 1 312 ? -11.525 22.475 6.328 1.00 75.19 312 ARG A N 1
ATOM 2433 C CA . ARG A 1 312 ? -11.912 22.215 7.721 1.00 75.19 312 ARG A CA 1
ATOM 2434 C C . ARG A 1 312 ? -10.718 21.748 8.540 1.00 75.19 312 ARG A C 1
ATOM 2436 O O . ARG A 1 312 ? -10.257 20.624 8.379 1.00 75.19 312 ARG A O 1
ATOM 2443 N N . TYR A 1 313 ? -10.299 22.597 9.477 1.00 78.25 313 TYR A N 1
ATOM 2444 C CA . TYR A 1 313 ? -9.221 22.341 10.437 1.00 78.25 313 TYR A CA 1
ATOM 2445 C C . TYR A 1 313 ? -9.535 21.245 11.473 1.00 78.25 313 TYR A C 1
ATOM 2447 O O . TYR A 1 313 ? -8.728 20.997 12.366 1.00 78.25 313 TYR A O 1
ATOM 2455 N N . GLU A 1 314 ? -10.640 20.523 11.334 1.00 89.50 314 GLU A N 1
ATOM 2456 C CA . GLU A 1 314 ? -11.073 19.470 12.262 1.00 89.50 314 GLU A CA 1
ATOM 2457 C C . GLU A 1 314 ? -11.145 18.091 11.602 1.00 89.50 314 GLU A C 1
ATOM 2459 O O . GLU A 1 314 ? -11.560 17.130 12.237 1.00 89.50 314 GLU A O 1
ATOM 2464 N N . GLU A 1 315 ? -10.753 17.979 10.332 1.00 91.88 315 GLU A N 1
ATOM 2465 C CA . GLU A 1 315 ? -10.766 16.717 9.595 1.00 91.88 315 GLU A CA 1
ATOM 2466 C C . GLU A 1 315 ? -9.333 16.305 9.204 1.00 91.88 315 GLU A C 1
ATOM 2468 O O . GLU A 1 315 ? -8.435 17.148 9.082 1.00 91.88 315 GLU A O 1
ATOM 2473 N N . GLU A 1 316 ? -9.129 15.003 9.030 1.00 91.75 316 GLU A N 1
ATOM 2474 C CA . GLU A 1 316 ? -7.945 14.369 8.448 1.00 91.75 316 GLU A CA 1
ATOM 2475 C C . GLU A 1 316 ? -8.390 13.532 7.248 1.00 91.75 316 GLU A C 1
ATOM 2477 O O . GLU A 1 316 ? -9.403 12.835 7.323 1.00 91.75 316 GLU A O 1
ATOM 2482 N N . ALA A 1 317 ? -7.676 13.646 6.128 1.00 93.19 317 ALA A N 1
ATOM 2483 C CA . ALA A 1 317 ? -7.975 12.880 4.926 1.00 93.19 317 ALA A CA 1
ATOM 2484 C C . ALA A 1 317 ? -7.234 11.544 4.942 1.00 93.19 317 ALA A C 1
ATOM 2486 O O . ALA A 1 317 ? -6.104 11.458 5.411 1.00 93.19 317 ALA A O 1
ATOM 2487 N N . HIS A 1 318 ? -7.866 10.537 4.355 1.00 93.38 318 HIS A N 1
ATOM 2488 C CA . HIS A 1 318 ? -7.348 9.192 4.143 1.00 93.38 318 HIS A CA 1
ATOM 2489 C C . HIS A 1 318 ? -7.692 8.747 2.729 1.00 93.38 318 HIS A C 1
ATOM 2491 O O . HIS A 1 318 ? -8.647 9.253 2.135 1.00 93.38 318 HIS A O 1
ATOM 2497 N N . VAL A 1 319 ? -6.932 7.798 2.185 1.00 94.06 319 VAL A N 1
ATOM 2498 C CA . VAL A 1 319 ? -7.120 7.316 0.813 1.00 94.06 319 VAL A CA 1
ATOM 2499 C C . VAL A 1 319 ? -7.182 5.795 0.767 1.00 94.06 319 VAL A C 1
ATOM 2501 O O . VAL A 1 319 ? -6.291 5.105 1.260 1.00 94.06 319 VAL A O 1
ATOM 2504 N N . LEU A 1 320 ? -8.216 5.291 0.100 1.00 93.69 320 LEU A N 1
ATOM 2505 C CA . LEU A 1 320 ? -8.265 3.953 -0.474 1.00 93.69 320 LEU A CA 1
ATOM 2506 C C . LEU A 1 320 ? -7.742 4.075 -1.908 1.00 93.69 320 LEU A C 1
ATOM 2508 O O . LEU A 1 320 ? -8.452 4.541 -2.803 1.00 93.69 320 LEU A O 1
ATOM 2512 N N . ALA A 1 321 ? -6.456 3.767 -2.077 1.00 93.50 321 ALA A N 1
ATOM 2513 C CA . ALA A 1 321 ? -5.729 4.033 -3.310 1.00 93.50 321 ALA A CA 1
ATOM 2514 C C . ALA A 1 321 ? -6.138 3.037 -4.402 1.00 93.50 321 ALA A C 1
ATOM 2516 O O . ALA A 1 321 ? -5.933 1.837 -4.247 1.00 93.50 321 ALA A O 1
ATOM 2517 N N . GLY A 1 322 ? -6.671 3.557 -5.502 1.00 91.69 322 GLY A N 1
ATOM 2518 C CA . GLY A 1 322 ? -6.895 2.841 -6.758 1.00 91.69 322 GLY A CA 1
ATOM 2519 C C . GLY A 1 322 ? -6.196 3.555 -7.915 1.00 91.69 322 GLY A C 1
ATOM 2520 O O . GLY A 1 322 ? -6.035 4.781 -7.875 1.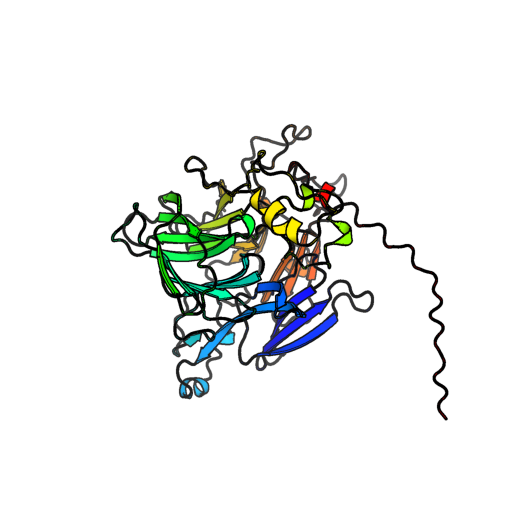00 91.69 322 GLY A O 1
ATOM 2521 N N . SER A 1 323 ? -5.763 2.799 -8.921 1.00 87.44 323 SER A N 1
ATOM 2522 C CA . SER A 1 323 ? -5.123 3.298 -10.142 1.00 87.44 323 SER A CA 1
ATOM 2523 C C . SER A 1 323 ? -5.990 4.334 -10.859 1.00 87.44 323 SER A C 1
ATOM 2525 O O . SER A 1 323 ? -5.512 5.403 -11.243 1.00 87.44 323 SER A O 1
ATOM 2527 N N . TYR A 1 324 ? -7.283 4.032 -10.995 1.00 81.12 324 TYR A N 1
ATOM 2528 C CA . TYR A 1 324 ? -8.252 4.848 -11.729 1.00 81.12 324 TYR A CA 1
ATOM 2529 C C . TYR A 1 324 ? -9.299 5.459 -10.817 1.00 81.12 324 TYR A C 1
ATOM 2531 O O . TYR A 1 324 ? -9.739 6.593 -11.020 1.00 81.12 324 TYR A O 1
ATOM 2539 N N . ARG A 1 325 ? -9.722 4.697 -9.808 1.00 84.75 325 ARG A N 1
ATOM 2540 C CA . ARG A 1 325 ? -10.800 5.102 -8.914 1.00 84.75 325 ARG A CA 1
ATOM 2541 C C . ARG A 1 325 ? -10.268 5.059 -7.503 1.00 84.75 325 ARG A C 1
ATOM 2543 O O . ARG A 1 325 ? -10.202 4.007 -6.886 1.00 84.75 325 ARG A O 1
ATOM 2550 N N . SER A 1 326 ? -9.892 6.220 -6.992 1.00 91.06 326 SER A N 1
ATOM 2551 C CA . SER A 1 326 ? -9.510 6.356 -5.592 1.00 91.06 326 SER A CA 1
ATOM 2552 C C . SER A 1 326 ? -10.657 6.948 -4.788 1.00 91.06 326 SER A C 1
ATOM 2554 O O . SER A 1 326 ? -11.318 7.901 -5.219 1.00 91.06 326 SER A O 1
ATOM 2556 N N . ILE A 1 327 ? -10.869 6.401 -3.594 1.00 91.94 327 ILE A N 1
ATOM 2557 C CA . ILE A 1 327 ? -11.792 6.969 -2.617 1.00 91.94 327 ILE A CA 1
ATOM 2558 C C . ILE A 1 327 ? -10.970 7.684 -1.560 1.00 91.94 327 ILE A C 1
ATOM 2560 O O . ILE A 1 327 ? -10.125 7.097 -0.892 1.00 91.94 327 ILE A O 1
ATOM 2564 N N . VAL A 1 328 ? -11.256 8.963 -1.389 1.00 93.25 328 VAL A N 1
ATOM 2565 C CA . VAL A 1 328 ? -10.782 9.754 -0.267 1.00 93.25 328 VAL A CA 1
ATOM 2566 C C . VAL A 1 328 ? -11.887 9.777 0.778 1.00 93.25 328 VAL A C 1
ATOM 2568 O O . VAL A 1 328 ? -13.045 10.037 0.461 1.00 93.25 328 VAL A O 1
ATOM 2571 N N . TYR A 1 329 ? -11.558 9.542 2.037 1.00 93.00 329 TYR A N 1
ATOM 2572 C CA . TYR A 1 329 ? -12.500 9.732 3.134 1.00 93.00 329 TYR A CA 1
ATOM 2573 C C . TYR A 1 329 ? -11.883 10.606 4.210 1.00 93.00 329 TYR A C 1
ATOM 2575 O O . TYR A 1 329 ? -10.662 10.722 4.293 1.00 93.00 329 TYR A O 1
ATOM 2583 N N . THR A 1 330 ? -12.722 11.265 5.005 1.00 93.06 330 THR A N 1
ATOM 2584 C CA . THR A 1 330 ? -12.242 12.096 6.111 1.00 93.06 330 THR A CA 1
ATOM 2585 C C . THR A 1 330 ? -12.694 11.567 7.462 1.00 93.06 330 THR A C 1
ATOM 2587 O O . THR A 1 330 ? -13.816 11.080 7.608 1.00 93.06 330 THR A O 1
ATOM 2590 N N . THR A 1 331 ? -11.818 11.683 8.455 1.00 92.38 331 THR A N 1
ATOM 2591 C CA . THR A 1 331 ? -12.078 11.366 9.866 1.00 92.38 331 THR A CA 1
ATOM 2592 C C . THR A 1 331 ? -11.888 12.622 10.715 1.00 92.38 331 THR A C 1
ATOM 2594 O O . THR A 1 331 ? -11.244 13.568 10.257 1.00 92.38 331 THR A O 1
ATOM 2597 N N . PRO A 1 332 ? -12.413 12.678 11.951 1.00 91.69 332 PRO A N 1
ATOM 2598 C CA . PRO A 1 332 ? -12.075 13.759 12.869 1.00 91.69 332 PRO A CA 1
ATOM 2599 C C . PRO A 1 332 ? -10.569 13.793 13.146 1.00 91.69 332 PRO A C 1
ATOM 2601 O O . PRO A 1 332 ? -9.952 12.755 13.391 1.00 91.69 332 PRO A O 1
ATOM 2604 N N . LEU A 1 333 ? -9.988 14.988 13.127 1.00 89.88 333 LEU A N 1
ATOM 2605 C CA . LEU A 1 333 ? -8.575 15.206 13.405 1.00 89.88 333 LEU A CA 1
ATOM 2606 C C . LEU A 1 333 ? -8.224 14.761 14.828 1.00 89.88 333 LEU A C 1
ATOM 2608 O O . LEU A 1 333 ? -8.946 15.056 15.780 1.00 89.88 333 LEU A O 1
ATOM 2612 N N . GLY A 1 334 ? -7.078 14.095 14.977 1.00 86.31 334 GLY A N 1
ATOM 2613 C CA . GLY A 1 334 ? -6.570 13.670 16.281 1.00 86.31 334 GLY A CA 1
ATOM 2614 C C . GLY A 1 334 ? -7.293 12.451 16.850 1.00 86.31 334 GLY A C 1
ATOM 2615 O O . GLY A 1 334 ? -6.929 11.973 17.925 1.00 86.31 334 GLY A O 1
ATOM 2616 N N . ASN A 1 335 ? -8.280 11.907 16.133 1.00 85.00 335 ASN A N 1
ATOM 2617 C CA . ASN A 1 335 ? -8.858 10.624 16.477 1.00 85.00 335 ASN A CA 1
ATOM 2618 C C . ASN A 1 335 ? -7.849 9.513 16.158 1.00 85.00 335 ASN A C 1
ATOM 2620 O O . ASN A 1 335 ? -7.687 9.123 15.009 1.00 85.00 335 ASN A O 1
ATOM 2624 N N . ARG A 1 336 ? -7.192 9.000 17.201 1.00 80.56 336 ARG A N 1
ATOM 2625 C CA . ARG A 1 336 ? -6.213 7.905 17.113 1.00 80.56 336 ARG A CA 1
ATOM 2626 C C . ARG A 1 336 ? -6.822 6.524 17.359 1.00 80.56 336 ARG A C 1
ATOM 2628 O O . ARG A 1 336 ? -6.087 5.562 17.582 1.00 80.56 336 ARG A O 1
ATOM 2635 N N . THR A 1 337 ? -8.151 6.424 17.404 1.00 82.75 337 THR A N 1
ATOM 2636 C CA . THR A 1 337 ? -8.807 5.125 17.560 1.00 82.75 337 THR A CA 1
ATOM 2637 C C . THR A 1 337 ? -8.599 4.294 16.301 1.00 82.75 337 THR A C 1
ATOM 2639 O O . THR A 1 337 ? -8.489 4.816 15.199 1.00 82.75 337 THR A O 1
ATOM 2642 N N . ASP A 1 338 ? -8.568 2.981 16.471 1.00 77.00 338 ASP A N 1
ATOM 2643 C CA . ASP A 1 338 ? -8.463 2.010 15.380 1.00 77.00 338 ASP A CA 1
ATOM 2644 C C . ASP A 1 338 ? -9.766 1.895 14.555 1.00 77.00 338 ASP A C 1
ATOM 2646 O O . ASP A 1 338 ? -9.809 1.211 13.537 1.00 77.00 338 ASP A O 1
ATOM 2650 N N . ALA A 1 339 ? -10.833 2.584 14.981 1.00 85.00 339 ALA A N 1
ATOM 2651 C CA . ALA A 1 339 ? -12.108 2.626 14.280 1.00 85.00 339 ALA A CA 1
ATOM 2652 C C . ALA A 1 339 ? -12.734 4.035 14.278 1.00 85.00 339 ALA A C 1
ATOM 2654 O O . ALA A 1 339 ? -13.778 4.250 14.907 1.00 85.00 339 ALA A O 1
ATOM 2655 N N . PRO A 1 340 ? -12.113 5.025 13.616 1.00 87.69 340 PRO A N 1
ATOM 2656 C CA . PRO A 1 340 ? -12.632 6.384 13.615 1.00 87.69 340 PRO A CA 1
ATOM 2657 C C . PRO A 1 340 ? -13.981 6.466 12.868 1.00 87.69 340 PRO A C 1
ATOM 2659 O O . PRO A 1 340 ? -14.225 5.698 11.932 1.00 87.69 340 PRO A O 1
ATOM 2662 N N . PRO A 1 341 ? -14.885 7.390 13.246 1.00 90.50 341 PRO A N 1
ATOM 2663 C CA . PRO A 1 341 ? -16.059 7.693 12.436 1.00 90.50 341 PRO A CA 1
ATOM 2664 C C . PRO A 1 341 ? -15.630 8.308 11.104 1.00 90.50 341 PRO A C 1
ATOM 2666 O O . PRO A 1 341 ? -14.717 9.138 11.054 1.00 90.50 341 PRO A O 1
ATOM 2669 N N . ILE A 1 342 ? -16.345 7.960 10.038 1.00 90.56 342 ILE A N 1
ATOM 2670 C CA . ILE A 1 342 ? -16.171 8.594 8.732 1.00 90.56 342 ILE A CA 1
ATOM 2671 C C . ILE A 1 342 ? -17.107 9.793 8.636 1.00 90.56 342 ILE A C 1
ATOM 2673 O O . ILE A 1 342 ? -18.316 9.677 8.818 1.00 90.56 342 ILE A O 1
ATOM 2677 N N . VAL A 1 343 ? -16.546 10.958 8.322 1.00 90.12 343 VAL A N 1
ATOM 2678 C CA . VAL A 1 343 ? -17.305 12.205 8.175 1.00 90.12 343 VAL A CA 1
ATOM 2679 C C . VAL A 1 343 ? -17.817 12.353 6.744 1.00 90.12 343 VAL A C 1
ATOM 2681 O O . VAL A 1 343 ? -18.967 12.747 6.530 1.00 90.12 343 VAL A O 1
ATOM 2684 N N . LYS A 1 344 ? -16.963 12.079 5.748 1.00 89.62 344 LYS A N 1
ATOM 2685 C CA . LYS A 1 344 ? -17.291 12.221 4.322 1.00 89.62 344 LYS A CA 1
ATOM 2686 C C . LYS A 1 344 ? -16.555 11.200 3.473 1.00 89.62 344 LYS A C 1
ATOM 2688 O O . LYS A 1 344 ? -15.412 10.866 3.767 1.00 89.62 344 LYS A O 1
ATOM 2693 N N . PHE A 1 345 ? -17.187 10.836 2.361 1.00 89.44 345 PHE A N 1
ATOM 2694 C CA . PHE A 1 345 ? -16.531 10.224 1.214 1.00 89.44 345 PHE A CA 1
ATOM 2695 C C . PHE A 1 345 ? -16.408 11.228 0.067 1.00 89.44 345 PHE A C 1
ATOM 2697 O O . PHE A 1 345 ? -17.299 12.038 -0.216 1.00 89.44 345 PHE A O 1
ATOM 2704 N N . HIS A 1 346 ? -15.280 11.141 -0.611 1.00 88.75 346 HIS A N 1
ATOM 2705 C CA . HIS A 1 346 ? -14.898 11.911 -1.771 1.00 88.75 346 HIS A CA 1
ATOM 2706 C C . HIS A 1 346 ? -14.369 10.927 -2.812 1.00 88.75 346 HIS A C 1
ATOM 2708 O O . HIS A 1 346 ? -13.554 10.064 -2.504 1.00 88.75 346 HIS A O 1
ATOM 2714 N N . ARG A 1 347 ? -14.813 11.055 -4.056 1.00 84.44 347 ARG A N 1
ATOM 2715 C CA . ARG A 1 347 ? -14.173 10.364 -5.173 1.00 84.44 347 ARG A CA 1
ATOM 2716 C C . ARG A 1 347 ? -13.063 11.263 -5.689 1.00 84.44 347 ARG A C 1
ATOM 2718 O O . ARG A 1 347 ? -13.304 12.455 -5.881 1.00 84.44 347 ARG A O 1
ATOM 2725 N N . TYR A 1 348 ? -11.871 10.712 -5.862 1.00 84.56 348 TYR A N 1
ATOM 2726 C CA . TYR A 1 348 ? -10.754 11.412 -6.483 1.00 84.56 348 TYR A CA 1
ATOM 2727 C C . TYR A 1 348 ? -10.778 11.156 -7.994 1.00 84.56 348 TYR A C 1
ATOM 2729 O O . TYR A 1 348 ? -11.031 10.030 -8.422 1.00 84.56 348 TYR A O 1
ATOM 2737 N N . PHE A 1 349 ? -10.518 12.189 -8.790 1.00 75.81 349 PHE A N 1
ATOM 2738 C CA . PHE A 1 349 ? -10.505 12.140 -10.252 1.00 75.81 349 PHE A CA 1
ATOM 2739 C C . PHE A 1 349 ? -9.153 12.595 -10.764 1.00 75.81 349 PHE A C 1
ATOM 2741 O O . PHE A 1 349 ? -8.640 13.600 -10.294 1.00 75.81 349 PHE A O 1
ATOM 2748 N N . ASP A 1 350 ? -8.583 11.900 -11.744 1.00 72.44 350 ASP A N 1
ATOM 2749 C CA . ASP A 1 350 ? -7.422 12.441 -12.445 1.00 72.44 350 ASP A CA 1
ATOM 2750 C C . ASP A 1 350 ? -7.879 13.535 -13.420 1.00 72.44 350 ASP A C 1
ATOM 2752 O O . ASP A 1 350 ? -8.671 13.228 -14.318 1.00 72.44 350 ASP A O 1
ATOM 2756 N N . PRO A 1 351 ? -7.431 14.796 -13.282 1.00 67.75 351 PRO A N 1
ATOM 2757 C CA . PRO A 1 351 ? -7.744 15.835 -14.255 1.00 67.75 351 PRO A CA 1
ATOM 2758 C C . PRO A 1 351 ? -7.247 15.475 -15.656 1.00 67.75 351 PRO A C 1
ATOM 2760 O O . PRO A 1 351 ? -7.867 15.882 -16.631 1.00 67.75 351 PRO A O 1
ATOM 2763 N N . TRP A 1 352 ? -6.181 14.677 -15.748 1.00 65.81 352 TRP A N 1
ATOM 2764 C CA . TRP A 1 352 ? -5.609 14.201 -17.005 1.00 65.81 352 TRP A CA 1
ATOM 2765 C C . TRP A 1 352 ? -6.358 13.004 -17.594 1.00 65.81 352 TRP A C 1
ATOM 2767 O O . TRP A 1 352 ? -6.170 12.692 -18.759 1.00 65.81 352 TRP A O 1
ATOM 2777 N N . SER A 1 353 ? -7.233 12.357 -16.815 1.00 60.66 353 SER A N 1
ATOM 2778 C CA . SER A 1 353 ? -8.186 11.352 -17.325 1.00 60.66 353 SER A CA 1
ATOM 2779 C C . SER A 1 353 ? -9.502 11.964 -17.820 1.00 60.66 353 SER A C 1
ATOM 2781 O O . SER A 1 353 ? -10.475 11.244 -18.048 1.00 60.66 353 SER A O 1
ATOM 2783 N N . ARG A 1 354 ? -9.586 13.301 -17.891 1.00 61.31 354 ARG A N 1
ATOM 2784 C CA . ARG A 1 354 ? -10.788 13.992 -18.366 1.00 61.31 354 ARG A CA 1
ATOM 2785 C C . ARG A 1 354 ? -10.921 13.844 -19.876 1.00 61.31 354 ARG A C 1
ATOM 2787 O O . ARG A 1 354 ? -9.931 13.744 -20.587 1.00 61.31 354 ARG A O 1
ATOM 2794 N N . TRP A 1 355 ? -12.175 13.873 -20.314 1.00 56.28 355 TRP A N 1
ATOM 2795 C CA . TRP A 1 355 ? -12.580 13.824 -21.709 1.00 56.28 355 TRP A CA 1
ATOM 2796 C C . TRP A 1 355 ? -11.788 14.797 -22.584 1.00 56.28 355 TRP A C 1
ATOM 2798 O O . TRP A 1 355 ? -11.662 15.968 -22.217 1.00 56.28 355 TRP A O 1
ATOM 2808 N N . GLU A 1 356 ? -11.320 14.324 -23.744 1.00 60.66 356 GLU A N 1
ATOM 2809 C CA . GLU A 1 356 ? -10.841 15.224 -24.806 1.00 60.66 356 GLU A CA 1
ATOM 2810 C C . GLU A 1 356 ? -11.976 16.181 -25.214 1.00 60.66 356 GLU A C 1
ATOM 2812 O O . GLU A 1 356 ? -11.753 17.386 -25.322 1.00 60.66 356 GLU A O 1
ATOM 2817 N N . ASP A 1 357 ? -13.209 15.656 -25.272 1.00 62.88 357 ASP A N 1
ATOM 2818 C CA . ASP A 1 357 ? -14.448 16.395 -25.527 1.00 62.88 357 ASP A CA 1
ATOM 2819 C C . ASP A 1 357 ? -15.446 16.235 -24.360 1.00 62.88 357 ASP A C 1
ATOM 2821 O O . ASP A 1 357 ? -16.250 15.295 -24.335 1.00 62.88 357 ASP A O 1
ATOM 2825 N N . PRO A 1 358 ? -15.417 17.111 -23.341 1.00 60.81 358 PRO A N 1
ATOM 2826 C CA . PRO A 1 358 ? -16.368 17.035 -22.239 1.00 60.81 358 PRO A CA 1
ATOM 2827 C C . PRO A 1 358 ? -17.810 17.298 -22.731 1.00 60.81 358 PRO A C 1
ATOM 2829 O O . PRO A 1 358 ? -18.021 18.216 -23.525 1.00 60.81 358 PRO A O 1
ATOM 2832 N N . PRO A 1 359 ? -18.829 16.564 -22.235 1.00 55.16 359 PRO A N 1
ATOM 2833 C CA . PRO A 1 359 ? -20.236 16.853 -22.469 1.00 55.16 359 PRO A CA 1
ATOM 2834 C C . PRO A 1 359 ? -20.574 18.320 -22.214 1.00 55.16 359 PRO A C 1
ATOM 2836 O O . PRO A 1 359 ? -20.052 18.957 -21.290 1.00 55.16 359 PRO A O 1
ATOM 2839 N N . GLU A 1 360 ? -21.510 18.831 -23.006 1.00 57.53 360 GLU A N 1
ATOM 2840 C CA . GLU A 1 360 ? -21.993 20.204 -22.912 1.00 57.53 360 GLU A CA 1
ATOM 2841 C C . GLU A 1 360 ? -22.442 20.536 -21.472 1.00 57.53 360 GLU A C 1
ATOM 2843 O O . GLU A 1 360 ? -23.239 19.821 -20.861 1.00 57.53 360 GLU A O 1
ATOM 2848 N N . GLY A 1 361 ? -21.894 21.615 -20.899 1.00 61.66 361 GLY A N 1
ATOM 2849 C CA . GLY A 1 361 ? -22.203 22.068 -19.535 1.00 61.66 361 GLY A CA 1
ATOM 2850 C C . GLY A 1 361 ? -21.265 21.572 -18.424 1.00 61.66 361 GLY A C 1
ATOM 2851 O O . GLY A 1 361 ? -21.486 21.903 -17.255 1.00 61.66 361 GLY A O 1
ATOM 2852 N N . VAL A 1 362 ? -20.208 20.819 -18.745 1.00 60.00 362 VAL A N 1
ATOM 2853 C CA . VAL A 1 362 ? -19.144 20.490 -17.782 1.00 60.00 362 VAL A CA 1
ATOM 2854 C C . VAL A 1 362 ? -18.210 21.688 -17.616 1.00 60.00 362 VAL A C 1
ATOM 2856 O O . VAL A 1 362 ? -17.539 22.124 -18.548 1.00 60.00 362 VAL A O 1
ATOM 2859 N N . ASP A 1 363 ? -18.156 22.228 -16.401 1.00 63.59 363 ASP A N 1
ATOM 2860 C CA . ASP A 1 363 ? -17.273 23.341 -16.064 1.00 63.59 363 ASP A CA 1
ATOM 2861 C C . ASP A 1 363 ? -15.806 22.879 -15.993 1.00 63.59 363 ASP A C 1
ATOM 2863 O O . ASP A 1 363 ? -15.319 22.425 -14.954 1.00 63.59 363 ASP A O 1
ATOM 2867 N N . MET A 1 364 ? -15.088 23.022 -17.108 1.00 62.59 364 MET A N 1
ATOM 2868 C CA . MET A 1 364 ? -13.659 22.705 -17.210 1.00 62.59 364 MET A CA 1
ATOM 2869 C C . MET A 1 364 ? -12.778 23.591 -16.318 1.00 62.59 364 MET A C 1
ATOM 2871 O O . MET A 1 364 ? -11.640 23.223 -16.025 1.00 62.59 364 MET A O 1
ATOM 2875 N N . SER A 1 365 ? -13.295 24.724 -15.824 1.00 63.47 365 SER A N 1
ATOM 2876 C CA . SER A 1 365 ? -12.569 25.582 -14.884 1.00 63.47 365 SER A CA 1
ATOM 2877 C C . SER A 1 365 ? -12.511 24.994 -13.470 1.00 63.47 365 SER A C 1
ATOM 2879 O O . SER A 1 365 ? -11.637 25.371 -12.679 1.00 63.47 365 SER A O 1
ATOM 2881 N N . GLN A 1 366 ? -13.370 24.013 -13.148 1.00 61.28 366 GLN A N 1
ATOM 2882 C CA . GLN A 1 366 ? -13.268 23.273 -11.895 1.00 61.28 366 GLN A CA 1
ATOM 2883 C C . GLN A 1 366 ? -12.032 22.379 -11.917 1.00 61.28 366 GLN A C 1
ATOM 2885 O O . GLN A 1 366 ? -12.073 21.204 -12.279 1.00 61.28 366 GLN A O 1
ATOM 2890 N N . LYS A 1 367 ? -10.927 22.916 -11.399 1.00 63.06 367 LYS A N 1
ATOM 2891 C CA . LYS A 1 367 ? -9.718 22.169 -11.016 1.00 63.06 367 LYS A CA 1
ATOM 2892 C C . LYS A 1 367 ? -9.944 21.223 -9.829 1.00 63.06 367 LYS A C 1
ATOM 2894 O O . LYS A 1 367 ? -8.989 20.709 -9.258 1.00 63.06 367 LYS A O 1
ATOM 2899 N N . HIS A 1 368 ? -11.188 21.025 -9.389 1.00 63.94 368 HIS A N 1
ATOM 2900 C CA . HIS A 1 368 ? -11.472 20.154 -8.261 1.00 63.94 368 HIS A CA 1
ATOM 2901 C C . HIS A 1 368 ? -11.142 18.711 -8.631 1.00 63.9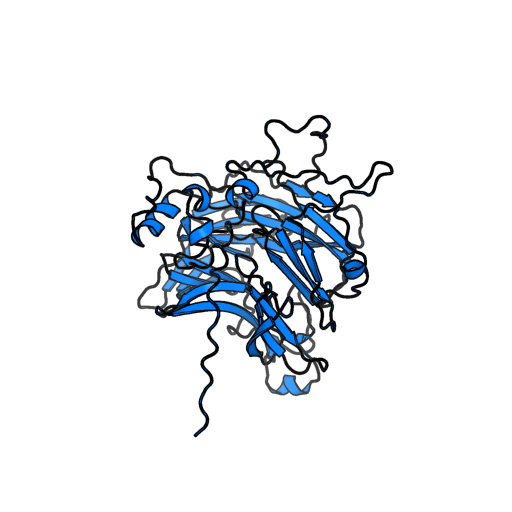4 368 HIS A C 1
ATOM 2903 O O . HIS A 1 368 ? -11.810 18.077 -9.442 1.00 63.94 368 HIS A O 1
ATOM 2909 N N . VAL A 1 369 ? -10.088 18.217 -7.992 1.00 73.12 369 VAL A N 1
ATOM 2910 C CA . VAL A 1 369 ? -9.582 16.855 -8.143 1.00 73.12 369 VAL A CA 1
ATOM 2911 C C . VAL A 1 369 ? -10.418 15.843 -7.350 1.00 73.12 369 VAL A C 1
ATOM 2913 O O . VAL A 1 369 ? -10.230 14.637 -7.445 1.00 73.12 369 VAL A O 1
ATOM 2916 N N . VAL A 1 370 ? -11.391 16.326 -6.573 1.00 79.25 370 VAL A N 1
ATOM 2917 C CA . VAL A 1 370 ? -12.317 15.490 -5.815 1.00 79.25 370 VAL A CA 1
ATOM 2918 C C . VAL A 1 370 ? -13.762 15.951 -5.979 1.00 79.25 370 VAL A C 1
ATOM 2920 O O . VAL A 1 370 ? -14.046 17.149 -6.012 1.00 79.25 370 VAL A O 1
ATOM 2923 N N . SER A 1 371 ? -14.689 14.997 -5.989 1.00 79.25 371 SER A N 1
ATOM 2924 C CA . SER A 1 371 ? -16.132 15.240 -5.894 1.00 79.25 371 SER A CA 1
ATOM 2925 C C . SER A 1 371 ? -16.668 14.588 -4.634 1.00 79.25 371 SER A C 1
ATOM 2927 O O . SER A 1 371 ? -16.329 13.451 -4.300 1.00 79.25 371 SER A O 1
ATOM 2929 N N . ARG A 1 372 ? -17.505 15.322 -3.905 1.00 80.62 372 ARG A N 1
ATOM 2930 C CA . ARG A 1 372 ? -18.153 14.800 -2.705 1.00 80.62 372 ARG A CA 1
ATOM 2931 C C . ARG A 1 372 ? -19.204 13.774 -3.115 1.00 80.62 372 ARG A C 1
ATOM 2933 O O . ARG A 1 372 ? -20.036 14.066 -3.967 1.00 80.62 372 ARG A O 1
ATOM 2940 N N . THR A 1 373 ? -19.196 12.617 -2.462 1.00 78.75 373 THR A N 1
ATOM 2941 C CA . THR A 1 373 ? -20.223 11.590 -2.669 1.00 78.75 373 THR A CA 1
ATOM 2942 C C . THR A 1 373 ? -21.191 11.568 -1.488 1.00 78.75 373 THR A C 1
ATOM 2944 O O . THR A 1 373 ? -20.810 11.881 -0.355 1.00 78.75 373 THR A O 1
ATOM 2947 N N . TYR A 1 374 ? -22.460 11.257 -1.758 1.00 75.56 374 TYR A N 1
ATOM 2948 C CA . TYR A 1 374 ? -23.447 11.027 -0.709 1.00 75.56 374 TYR A CA 1
ATOM 2949 C C . TYR A 1 374 ? -23.101 9.740 0.050 1.00 75.56 374 TYR A C 1
ATOM 2951 O O . TYR A 1 374 ? -22.768 8.725 -0.555 1.00 75.56 374 TYR A O 1
ATOM 2959 N N . VAL A 1 375 ? -23.154 9.806 1.379 1.00 73.31 375 VAL A N 1
ATOM 2960 C CA . VAL A 1 375 ? -22.970 8.644 2.252 1.00 73.31 375 VAL A CA 1
ATOM 2961 C C . VAL A 1 375 ? -24.367 8.174 2.638 1.00 73.31 375 VAL A C 1
ATOM 2963 O O . VAL A 1 375 ? -25.066 8.967 3.273 1.00 73.31 375 VAL A O 1
ATOM 2966 N N . PRO A 1 376 ? -24.791 6.953 2.264 1.00 77.94 376 PRO A N 1
ATOM 2967 C CA . PRO A 1 376 ? -26.097 6.441 2.661 1.00 77.94 376 PRO A CA 1
ATOM 2968 C C . PRO A 1 376 ? -26.269 6.476 4.175 1.00 77.94 376 PRO A C 1
ATOM 2970 O O . PRO A 1 376 ? -25.305 6.224 4.903 1.00 77.94 376 PRO A O 1
ATOM 2973 N N . ASP A 1 377 ? -27.485 6.751 4.646 1.00 81.62 377 ASP A N 1
ATOM 2974 C CA . ASP A 1 377 ? -27.756 6.930 6.077 1.00 81.62 377 ASP A CA 1
ATOM 2975 C C . ASP A 1 377 ? -27.313 5.712 6.903 1.00 81.62 377 ASP A C 1
ATOM 2977 O O . ASP A 1 377 ? -26.640 5.877 7.913 1.00 81.62 377 ASP A O 1
ATOM 2981 N N . GLY A 1 378 ? -27.495 4.489 6.388 1.00 80.75 378 GLY A N 1
ATOM 2982 C CA . GLY A 1 378 ? -27.011 3.274 7.055 1.00 80.75 378 GLY A CA 1
ATOM 2983 C C . GLY A 1 378 ? -25.490 3.215 7.275 1.00 80.75 378 GLY A C 1
ATOM 2984 O O . GLY A 1 378 ? -25.046 2.590 8.230 1.00 80.75 378 GLY A O 1
ATOM 2985 N N . VAL A 1 379 ? -24.686 3.879 6.435 1.00 81.19 379 VAL A N 1
ATOM 2986 C CA . VAL A 1 379 ? -23.235 4.037 6.656 1.00 81.19 379 VAL A CA 1
ATOM 2987 C C . VAL A 1 379 ? -22.936 5.263 7.513 1.00 81.19 379 VAL A C 1
ATOM 2989 O O . VAL A 1 379 ? -22.002 5.250 8.309 1.00 81.19 379 VAL A O 1
ATOM 2992 N N . ARG A 1 380 ? -23.737 6.320 7.387 1.00 81.00 380 ARG A N 1
ATOM 2993 C CA . ARG A 1 380 ? -23.620 7.538 8.194 1.00 81.00 380 ARG A CA 1
ATOM 2994 C C . ARG A 1 380 ? -23.888 7.289 9.679 1.00 81.00 380 ARG A C 1
ATOM 2996 O O . ARG A 1 380 ? -23.274 7.936 10.524 1.00 81.00 380 ARG A O 1
ATOM 3003 N N . ASP A 1 381 ? -24.767 6.340 9.977 1.00 85.69 381 ASP A N 1
ATOM 3004 C CA . ASP A 1 381 ? -25.128 5.927 11.331 1.00 85.69 381 ASP A CA 1
ATOM 3005 C C . ASP A 1 381 ? -24.044 5.055 11.989 1.00 85.69 381 ASP A C 1
ATOM 3007 O O . ASP A 1 381 ? -24.063 4.833 13.206 1.00 85.69 381 ASP A O 1
ATOM 3011 N N . ILE A 1 382 ? -23.046 4.603 11.216 1.00 86.44 382 ILE A N 1
ATOM 3012 C CA . ILE A 1 382 ? -21.881 3.888 11.736 1.00 86.44 382 ILE A CA 1
ATOM 3013 C C . ILE A 1 382 ? -20.996 4.877 12.500 1.00 86.44 382 ILE A C 1
ATOM 3015 O O . ILE A 1 382 ? -20.186 5.614 11.939 1.00 86.44 382 ILE A O 1
ATOM 3019 N N . LYS A 1 383 ? -21.120 4.855 13.829 1.00 87.25 383 LYS A N 1
ATOM 3020 C CA . LYS A 1 383 ? -20.347 5.716 14.742 1.00 87.25 383 LYS A CA 1
ATOM 3021 C C . LYS A 1 383 ? -18.838 5.453 14.719 1.00 87.25 383 LYS A C 1
ATOM 3023 O O . LYS A 1 383 ? -18.074 6.289 15.192 1.00 87.25 383 LYS A O 1
ATOM 3028 N N . SER A 1 384 ? -18.409 4.294 14.234 1.00 89.38 384 SER A N 1
ATOM 3029 C CA . SER A 1 384 ? -17.008 3.872 14.209 1.00 89.38 384 SER A CA 1
ATOM 3030 C C . SER A 1 384 ? -16.795 2.835 13.115 1.00 89.38 384 SER A C 1
ATOM 3032 O O . SER A 1 384 ? -17.468 1.805 13.094 1.00 89.38 384 SER A O 1
ATOM 3034 N N . VAL A 1 385 ? -15.863 3.087 12.197 1.00 89.62 385 VAL A N 1
ATOM 3035 C CA . VAL A 1 385 ? -15.565 2.167 11.091 1.00 89.62 385 VAL A CA 1
ATOM 3036 C C . VAL A 1 385 ? -14.310 1.382 11.421 1.00 89.62 385 VAL A C 1
ATOM 3038 O O . VAL A 1 385 ? -13.223 1.942 11.438 1.00 89.62 385 VAL A O 1
ATOM 3041 N N . ALA A 1 386 ? -14.454 0.083 11.680 1.00 86.81 386 ALA A N 1
ATOM 3042 C CA . ALA A 1 386 ? -13.336 -0.791 12.032 1.00 86.81 386 ALA A CA 1
ATOM 3043 C C . ALA A 1 386 ? -12.486 -1.191 10.825 1.00 86.81 386 ALA A C 1
ATOM 3045 O O . ALA A 1 386 ? -11.302 -1.499 10.974 1.00 86.81 386 ALA A O 1
ATOM 3046 N N . ALA A 1 387 ? -13.090 -1.234 9.637 1.00 88.69 387 ALA A N 1
ATOM 3047 C CA . ALA A 1 387 ? -12.358 -1.518 8.420 1.00 88.69 387 ALA A CA 1
ATOM 3048 C C . ALA A 1 387 ? -13.088 -1.035 7.165 1.00 88.69 387 ALA A C 1
ATOM 3050 O O . ALA A 1 387 ? -14.318 -1.010 7.092 1.00 88.69 387 ALA A O 1
ATOM 3051 N N . LEU A 1 388 ? -12.281 -0.749 6.148 1.00 91.62 388 LEU A N 1
ATOM 3052 C CA . LEU A 1 388 ? -12.697 -0.484 4.779 1.00 91.62 388 LEU A CA 1
ATOM 3053 C C . LEU A 1 388 ? -11.981 -1.467 3.847 1.00 91.62 388 LEU A C 1
ATOM 3055 O O . LEU A 1 388 ? -10.849 -1.872 4.129 1.00 91.62 388 LEU A O 1
ATOM 3059 N N . ALA A 1 389 ? -12.630 -1.847 2.752 1.00 91.69 389 ALA A N 1
ATOM 3060 C CA . ALA A 1 389 ? -11.992 -2.527 1.629 1.00 91.69 389 ALA A CA 1
ATOM 3061 C C . ALA A 1 389 ? -12.580 -1.995 0.325 1.00 91.69 389 ALA A C 1
ATOM 3063 O O . ALA A 1 389 ? -13.797 -1.910 0.190 1.00 91.69 389 ALA A O 1
ATOM 3064 N N . TRP A 1 390 ? -11.711 -1.608 -0.599 1.00 91.19 390 TRP A N 1
ATOM 3065 C CA . TRP A 1 390 ? -12.089 -1.005 -1.867 1.00 91.19 390 TRP A CA 1
ATOM 3066 C C . TRP A 1 390 ? -11.620 -1.895 -3.002 1.00 91.19 390 TRP A C 1
ATOM 3068 O O . TRP A 1 390 ? -10.433 -2.213 -3.064 1.00 91.19 390 TRP A O 1
ATOM 3078 N N . ASP A 1 391 ? -12.541 -2.255 -3.886 1.00 86.31 391 ASP A N 1
ATOM 3079 C CA . ASP A 1 391 ? -12.212 -2.818 -5.183 1.00 86.31 391 ASP A CA 1
ATOM 3080 C C . ASP A 1 391 ? -12.588 -1.816 -6.262 1.00 86.31 391 ASP A C 1
ATOM 3082 O O . ASP A 1 391 ? -13.761 -1.549 -6.538 1.00 86.31 391 ASP A O 1
ATOM 3086 N N . GLU A 1 392 ? -11.556 -1.239 -6.866 1.00 85.00 392 GLU A N 1
ATOM 3087 C CA . GLU A 1 392 ? -11.736 -0.284 -7.943 1.00 85.00 392 GLU A CA 1
ATOM 3088 C C . GLU A 1 392 ? -12.211 -0.921 -9.249 1.00 85.00 392 GLU A C 1
ATOM 3090 O O . GLU A 1 392 ? -12.810 -0.215 -10.056 1.00 85.00 392 GLU A O 1
ATOM 3095 N N . THR A 1 393 ? -11.957 -2.218 -9.462 1.00 76.62 393 THR A N 1
ATOM 3096 C CA . THR A 1 393 ? -12.294 -2.927 -10.706 1.00 76.62 393 THR A CA 1
ATOM 3097 C C . THR A 1 393 ? -13.804 -2.974 -10.892 1.00 76.62 393 THR A C 1
ATOM 3099 O O . THR A 1 393 ? -14.314 -2.555 -11.925 1.00 76.62 393 THR A O 1
ATOM 3102 N N . ILE A 1 394 ? -14.523 -3.362 -9.840 1.00 79.00 394 ILE A N 1
ATOM 3103 C CA . ILE A 1 394 ? -15.989 -3.411 -9.816 1.00 79.00 394 ILE A CA 1
ATOM 3104 C C . ILE A 1 394 ? -16.608 -2.199 -9.122 1.00 79.00 394 ILE A C 1
ATOM 3106 O O . ILE A 1 394 ? -17.819 -2.133 -8.947 1.00 79.00 394 ILE A O 1
ATOM 3110 N N . GLY A 1 395 ? -15.784 -1.250 -8.672 1.00 83.25 395 GLY A N 1
ATOM 3111 C CA . GLY A 1 395 ? -16.224 -0.038 -7.999 1.00 83.25 395 GLY A CA 1
ATOM 3112 C C . GLY A 1 395 ? -17.011 -0.282 -6.709 1.00 83.25 395 GLY A C 1
ATOM 3113 O O . GLY A 1 395 ? -17.944 0.467 -6.446 1.00 83.25 395 GLY A O 1
ATOM 3114 N N . ARG A 1 396 ? -16.683 -1.291 -5.895 1.00 87.31 396 ARG A N 1
ATOM 3115 C CA . ARG A 1 396 ? -17.403 -1.573 -4.637 1.00 87.31 396 ARG A CA 1
ATOM 3116 C C . ARG A 1 396 ? -16.550 -1.267 -3.411 1.00 87.31 396 ARG A C 1
ATOM 3118 O O . ARG A 1 396 ? -15.389 -1.658 -3.316 1.00 87.31 396 ARG A O 1
ATOM 3125 N N . LEU A 1 397 ? -17.151 -0.577 -2.442 1.00 90.31 397 LEU A N 1
ATOM 3126 C CA . LEU A 1 397 ? -16.558 -0.279 -1.139 1.00 90.31 397 LEU A CA 1
ATOM 3127 C C . LEU A 1 397 ? -17.291 -1.053 -0.044 1.00 90.31 397 LEU A C 1
ATOM 3129 O O . LEU A 1 397 ? -18.461 -0.798 0.230 1.00 90.31 397 LEU A O 1
ATOM 3133 N N . CYS A 1 398 ? -16.578 -1.937 0.640 1.00 91.75 398 CYS A N 1
ATOM 3134 C CA . CYS A 1 398 ? -17.056 -2.595 1.847 1.00 91.75 398 CYS A CA 1
ATOM 3135 C C . CYS A 1 398 ? -16.692 -1.780 3.089 1.00 91.75 398 CYS A C 1
ATOM 3137 O O . CYS A 1 398 ? -15.528 -1.428 3.294 1.00 91.75 398 CYS A O 1
ATOM 3139 N N . VAL A 1 399 ? -17.681 -1.533 3.947 1.00 91.81 399 VAL A N 1
ATOM 3140 C CA . VAL A 1 399 ? -17.554 -0.793 5.205 1.00 91.81 399 VAL A CA 1
ATOM 3141 C C . VAL A 1 399 ? -18.011 -1.678 6.359 1.00 91.81 399 VAL A C 1
ATOM 3143 O O . VAL A 1 399 ? -19.169 -2.087 6.413 1.00 91.81 399 VAL A O 1
ATOM 3146 N N . ALA A 1 400 ? -17.111 -1.952 7.301 1.00 90.88 400 ALA A N 1
ATOM 3147 C CA . ALA A 1 400 ? -17.418 -2.708 8.511 1.00 90.88 400 ALA A CA 1
ATOM 3148 C C . ALA A 1 400 ? -17.417 -1.777 9.732 1.00 90.88 400 ALA A C 1
ATOM 3150 O O . ALA A 1 400 ? -16.407 -1.132 10.034 1.00 90.88 400 ALA A O 1
ATOM 3151 N N . GLY A 1 401 ? -18.545 -1.709 10.441 1.00 88.50 401 GLY A N 1
ATOM 3152 C CA . GLY A 1 401 ? -18.665 -0.951 11.688 1.00 88.50 401 GLY A CA 1
ATOM 3153 C C . GLY A 1 401 ? -18.002 -1.666 12.869 1.00 88.50 401 GLY A C 1
ATOM 3154 O O . GLY A 1 401 ? -18.000 -2.894 12.937 1.00 88.50 401 GLY A O 1
ATOM 3155 N N . ALA A 1 402 ? -17.446 -0.924 13.828 1.00 85.06 402 ALA A N 1
ATOM 3156 C CA . ALA A 1 402 ? -16.831 -1.537 15.003 1.00 85.06 402 ALA A CA 1
ATOM 3157 C C . ALA A 1 402 ? -17.883 -2.206 15.895 1.00 85.06 402 ALA A C 1
ATOM 3159 O O . ALA A 1 402 ? -18.823 -1.560 16.353 1.00 85.06 402 ALA A O 1
ATOM 3160 N N . GLY A 1 403 ? -17.702 -3.503 16.158 1.00 81.38 403 GLY A N 1
ATOM 3161 C CA . GLY A 1 403 ? -18.672 -4.310 16.903 1.00 81.38 403 GLY A CA 1
ATOM 3162 C C . GLY A 1 403 ? -19.960 -4.614 16.132 1.00 81.38 403 GLY A C 1
ATOM 3163 O O . GLY A 1 403 ? -20.879 -5.179 16.717 1.00 81.38 403 GLY A O 1
ATOM 3164 N N . SER A 1 404 ? -20.040 -4.254 14.846 1.00 83.69 404 SER A N 1
ATOM 3165 C CA . SER A 1 404 ? -21.153 -4.656 13.990 1.00 83.69 404 SER A CA 1
ATOM 3166 C C . SER A 1 404 ? -20.875 -6.029 13.370 1.00 83.69 404 SER A C 1
ATOM 3168 O O . SER A 1 404 ? -19.768 -6.242 12.871 1.00 83.69 404 SER A O 1
ATOM 3170 N N . PRO A 1 405 ? -21.858 -6.948 13.332 1.00 79.25 405 PRO A N 1
ATOM 3171 C CA . PRO A 1 405 ? -21.750 -8.182 12.558 1.00 79.25 405 PRO A CA 1
ATOM 3172 C C . PRO A 1 405 ? -21.999 -7.957 11.057 1.00 79.25 405 PRO A C 1
ATOM 3174 O O . PRO A 1 405 ? -21.882 -8.896 10.275 1.00 79.25 405 PRO A O 1
ATOM 3177 N N . THR A 1 406 ? -22.384 -6.743 10.645 1.00 83.62 406 THR A N 1
ATOM 3178 C CA . THR A 1 406 ? -22.740 -6.423 9.258 1.00 83.62 406 THR A CA 1
ATOM 3179 C C . THR A 1 406 ? -21.601 -5.731 8.513 1.00 83.62 406 THR A C 1
ATOM 3181 O O . THR A 1 406 ? -20.906 -4.864 9.051 1.00 83.62 406 THR A O 1
ATOM 3184 N N . VAL A 1 407 ? -21.461 -6.074 7.231 1.00 86.81 407 VAL A N 1
ATOM 3185 C CA . VAL A 1 407 ? -20.638 -5.341 6.263 1.00 86.81 407 VAL A CA 1
ATOM 3186 C C . VAL A 1 407 ? -21.576 -4.621 5.303 1.00 86.81 407 VAL A C 1
ATOM 3188 O O . VAL A 1 407 ? -22.415 -5.244 4.658 1.00 86.81 407 VAL A O 1
ATOM 3191 N N . HIS A 1 408 ? -21.439 -3.304 5.210 1.00 89.12 408 HIS A N 1
ATOM 3192 C CA . HIS A 1 408 ? -22.178 -2.497 4.248 1.00 89.12 408 HIS A CA 1
ATOM 3193 C C . HIS A 1 408 ? -21.398 -2.456 2.937 1.00 89.12 408 HIS A C 1
ATOM 3195 O O . HIS A 1 408 ? -20.215 -2.122 2.941 1.00 89.12 408 HIS A O 1
ATOM 3201 N N . VAL A 1 409 ? -22.050 -2.773 1.822 1.00 88.31 409 VAL A N 1
ATOM 3202 C CA . VAL A 1 409 ? -21.452 -2.677 0.487 1.00 88.31 409 VAL A CA 1
ATOM 3203 C C . VAL A 1 409 ? -22.022 -1.447 -0.203 1.00 88.31 409 VAL A C 1
ATOM 3205 O O . VAL A 1 409 ? -23.228 -1.340 -0.416 1.00 88.31 409 VAL A O 1
ATOM 3208 N N . LEU A 1 410 ? -21.150 -0.495 -0.511 1.00 86.12 410 LEU A N 1
ATOM 3209 C CA . LEU A 1 410 ? -21.469 0.689 -1.289 1.00 86.12 410 LEU A CA 1
ATOM 3210 C C . LEU A 1 410 ? -21.013 0.456 -2.726 1.00 86.12 410 LEU A C 1
ATOM 3212 O O . LEU A 1 410 ? -19.818 0.303 -2.981 1.00 86.12 410 LEU A O 1
ATOM 3216 N N . ASP A 1 411 ? -21.963 0.431 -3.651 1.00 83.31 411 ASP A N 1
ATOM 3217 C CA . ASP A 1 411 ? -21.686 0.307 -5.077 1.00 83.31 411 ASP A CA 1
ATOM 3218 C C . ASP A 1 411 ? -21.440 1.700 -5.677 1.00 83.31 411 ASP A C 1
ATOM 3220 O O . ASP A 1 411 ? -22.326 2.554 -5.702 1.00 83.31 411 ASP A O 1
ATOM 3224 N N . PHE A 1 412 ? -20.201 1.943 -6.096 1.00 77.62 412 PHE A N 1
ATOM 3225 C CA . PHE A 1 412 ? -19.764 3.135 -6.820 1.00 77.62 412 PHE A CA 1
ATOM 3226 C C . PHE A 1 412 ? -19.608 2.876 -8.328 1.00 77.62 412 PHE A C 1
ATOM 3228 O O . PHE A 1 412 ? -19.360 3.837 -9.064 1.00 77.62 412 PHE A O 1
ATOM 3235 N N . ALA A 1 413 ? -19.741 1.628 -8.801 1.00 71.44 413 ALA A N 1
ATOM 3236 C CA . ALA A 1 413 ? -19.844 1.326 -10.228 1.00 71.44 413 ALA A CA 1
ATOM 3237 C C . ALA A 1 413 ? -21.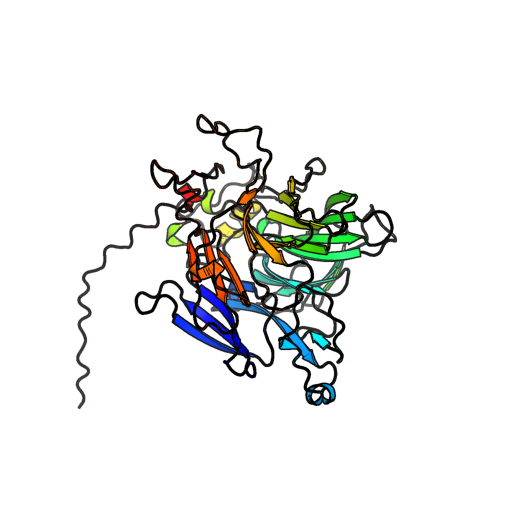233 1.687 -10.754 1.00 71.44 413 ALA A C 1
ATOM 3239 O O . ALA A 1 413 ? -21.344 2.329 -11.798 1.00 71.44 413 ALA A O 1
ATOM 3240 N N . ALA A 1 414 ? -22.285 1.384 -9.990 1.00 59.97 414 ALA A N 1
ATOM 3241 C CA . ALA A 1 414 ? -23.603 1.970 -10.172 1.00 59.97 414 ALA A CA 1
ATOM 3242 C C . ALA A 1 414 ? -23.564 3.422 -9.671 1.00 59.97 414 ALA A C 1
ATOM 3244 O O . ALA A 1 414 ? -23.435 3.687 -8.480 1.00 59.97 414 ALA A O 1
ATOM 3245 N N . TRP A 1 415 ? -23.607 4.389 -10.588 1.00 60.91 415 TRP A N 1
ATOM 3246 C CA . TRP A 1 415 ? -23.260 5.782 -10.291 1.00 60.91 415 TRP A CA 1
ATOM 3247 C C . TRP A 1 415 ? -23.992 6.335 -9.057 1.00 60.91 415 TRP A C 1
ATOM 3249 O O . TRP A 1 415 ? -25.230 6.311 -9.027 1.00 60.91 415 TRP A O 1
ATOM 3259 N N . PRO A 1 416 ? -23.277 6.901 -8.066 1.00 50.00 416 PRO A N 1
ATOM 3260 C CA . PRO A 1 416 ? -23.930 7.446 -6.891 1.00 50.00 416 PRO A CA 1
ATOM 3261 C C . PRO A 1 416 ? -24.802 8.643 -7.277 1.00 50.00 416 PRO A C 1
ATOM 3263 O O . PRO A 1 416 ? -24.413 9.512 -8.065 1.00 50.00 416 PRO A O 1
ATOM 3266 N N . VAL A 1 417 ? -26.000 8.692 -6.699 1.00 55.12 417 VAL A N 1
ATOM 3267 C CA . VAL A 1 417 ? -26.934 9.810 -6.844 1.00 55.12 417 VAL A CA 1
ATOM 3268 C C . VAL A 1 417 ? -26.241 11.090 -6.378 1.00 55.12 417 VAL A C 1
ATOM 3270 O O . VAL A 1 417 ? -25.958 11.261 -5.195 1.00 55.12 417 VAL A O 1
ATOM 3273 N N . SER A 1 418 ? -25.934 11.991 -7.315 1.00 54.75 418 SER A N 1
ATOM 3274 C CA . SER A 1 418 ? -25.178 13.209 -6.999 1.00 54.75 418 SER A CA 1
ATOM 3275 C C . SER A 1 418 ? -26.020 14.205 -6.196 1.00 54.75 418 SER A C 1
ATOM 3277 O O . SER A 1 418 ? -25.495 14.923 -5.341 1.00 54.75 418 SER A O 1
ATOM 3279 N N . ARG A 1 419 ? -27.334 14.232 -6.465 1.00 57.62 419 ARG A N 1
ATOM 3280 C CA . ARG A 1 419 ? -28.348 15.009 -5.752 1.00 57.62 419 ARG A CA 1
ATOM 3281 C C . ARG A 1 419 ? -29.745 14.568 -6.197 1.00 57.62 419 ARG A C 1
ATOM 3283 O O . ARG A 1 419 ? -29.979 14.414 -7.396 1.00 57.62 419 ARG A O 1
ATOM 3290 N N . GLU A 1 420 ? -30.678 14.435 -5.260 1.00 58.50 420 GLU A N 1
ATOM 3291 C CA . GLU A 1 420 ? -32.101 14.502 -5.601 1.00 58.50 420 GLU A CA 1
ATOM 3292 C C . GLU A 1 420 ? -32.435 15.951 -5.955 1.00 58.50 420 GLU A C 1
ATOM 3294 O O . GLU A 1 420 ? -32.279 16.868 -5.145 1.00 58.50 420 GLU A O 1
ATOM 3299 N N . THR A 1 421 ? -32.817 16.175 -7.205 1.00 67.75 421 THR A N 1
ATOM 3300 C CA . THR A 1 421 ? -33.361 17.458 -7.650 1.00 67.75 421 THR A CA 1
ATOM 3301 C C . THR A 1 421 ? -34.873 17.330 -7.768 1.00 67.75 421 THR A C 1
ATOM 3303 O O . THR A 1 421 ? -35.396 16.224 -7.882 1.00 67.75 421 THR A O 1
ATOM 3306 N N . SER A 1 422 ? -35.595 18.449 -7.789 1.00 70.88 422 SER A N 1
ATOM 3307 C CA . SER A 1 422 ? -37.037 18.444 -8.074 1.00 70.88 422 SER A CA 1
ATOM 3308 C C . SER A 1 422 ? -37.387 17.812 -9.432 1.00 70.88 422 SER A C 1
ATOM 3310 O O . SER A 1 422 ? -38.526 17.405 -9.626 1.00 70.88 422 SER A O 1
ATOM 3312 N N . GLY A 1 423 ? -36.419 17.694 -10.352 1.00 73.69 423 GLY A N 1
ATOM 3313 C CA . GLY A 1 423 ? -36.547 16.990 -11.634 1.00 73.69 423 GLY A CA 1
ATOM 3314 C C . GLY A 1 423 ? -36.121 15.516 -11.607 1.00 73.69 423 GLY A C 1
ATOM 3315 O O . GLY A 1 423 ? -35.957 14.920 -12.666 1.00 73.69 423 GLY A O 1
ATOM 3316 N N . GLY A 1 424 ? -35.907 14.933 -10.425 1.00 72.50 424 GLY A N 1
ATOM 3317 C CA . GLY A 1 424 ? -35.477 13.549 -10.249 1.00 72.50 424 GLY A CA 1
ATOM 3318 C C . GLY A 1 424 ? -34.005 13.391 -9.864 1.00 72.50 424 GLY A C 1
ATOM 3319 O O . GLY A 1 424 ? -33.268 14.343 -9.571 1.00 72.50 424 GLY A O 1
ATOM 3320 N N . THR A 1 425 ? -33.594 12.130 -9.817 1.00 57.81 425 THR A N 1
ATOM 3321 C CA . THR A 1 425 ? -32.264 11.668 -9.425 1.00 57.81 425 THR A CA 1
ATOM 3322 C C . THR A 1 425 ? -31.260 11.933 -10.546 1.00 57.81 425 THR A C 1
ATOM 3324 O O . THR A 1 425 ? -31.188 11.179 -11.515 1.00 57.81 425 THR A O 1
ATOM 3327 N N . VAL A 1 426 ? -30.441 12.982 -10.423 1.00 52.81 426 VAL A N 1
ATOM 3328 C CA . VAL A 1 426 ? -29.377 13.238 -11.406 1.00 52.81 426 VAL A CA 1
ATOM 3329 C C . VAL A 1 426 ? -28.163 12.374 -11.071 1.00 52.81 426 VAL A C 1
ATOM 3331 O O . VAL A 1 426 ? -27.432 12.627 -10.104 1.00 52.81 426 VAL A O 1
ATOM 3334 N N . ARG A 1 427 ? -27.930 11.353 -11.896 1.00 55.91 427 ARG A N 1
ATOM 3335 C CA . ARG A 1 427 ? -26.669 10.607 -11.933 1.00 55.91 427 ARG A CA 1
ATOM 3336 C C . ARG A 1 427 ? -25.727 11.357 -12.874 1.00 55.91 427 ARG A C 1
ATOM 3338 O O . ARG A 1 427 ? -26.043 11.516 -14.048 1.00 55.91 427 ARG A O 1
ATOM 3345 N N . ARG A 1 428 ? -24.608 11.879 -12.365 1.00 52.78 428 ARG A N 1
ATOM 3346 C CA . ARG A 1 428 ? -23.599 12.517 -13.225 1.00 52.78 428 ARG A CA 1
ATOM 3347 C C . ARG A 1 428 ? -22.646 11.439 -13.748 1.00 52.78 428 ARG A C 1
ATOM 3349 O O . ARG A 1 428 ? -22.034 10.779 -12.905 1.00 52.78 428 ARG A O 1
ATOM 3356 N N . PRO A 1 429 ? -22.512 11.266 -15.076 1.00 44.03 429 PRO A N 1
ATOM 3357 C CA . PRO A 1 429 ? -21.494 10.401 -15.647 1.00 44.03 429 PRO A CA 1
ATOM 3358 C C . PRO A 1 429 ? -20.129 10.805 -15.166 1.00 44.03 429 PRO A C 1
ATOM 3360 O O . PRO A 1 429 ? -19.780 11.983 -15.201 1.00 44.03 429 PRO A O 1
ATOM 3363 N N . VAL A 1 430 ? -19.348 9.809 -14.783 1.00 47.16 430 VAL A N 1
ATOM 3364 C CA . VAL A 1 430 ? -17.906 9.914 -14.920 1.00 47.16 430 VAL A CA 1
ATOM 3365 C C . VAL A 1 430 ? -17.481 8.698 -15.711 1.00 47.16 430 VAL A C 1
ATOM 3367 O O . VAL A 1 430 ? -17.056 7.701 -15.133 1.00 47.16 430 VAL A O 1
ATOM 3370 N N . ALA A 1 431 ? -17.666 8.778 -17.028 1.00 42.38 431 ALA A N 1
ATOM 3371 C CA . ALA A 1 431 ? -16.902 7.926 -17.920 1.00 42.38 431 ALA A CA 1
ATOM 3372 C C . ALA A 1 431 ? -15.445 8.338 -17.731 1.00 42.38 431 ALA A C 1
ATOM 3374 O O . ALA A 1 431 ? -15.102 9.510 -17.907 1.00 42.38 431 ALA A O 1
ATOM 3375 N N . VAL A 1 432 ? -14.610 7.405 -17.292 1.00 46.31 432 VAL A N 1
ATOM 3376 C CA . VAL A 1 432 ? -13.177 7.621 -17.376 1.00 46.31 432 VAL A CA 1
ATOM 3377 C C . VAL A 1 432 ? -12.847 7.332 -18.836 1.00 46.31 432 VAL A C 1
ATOM 3379 O O . VAL A 1 432 ? -12.766 6.170 -19.210 1.00 46.31 432 VAL A O 1
ATOM 3382 N N . GLN A 1 433 ? -12.705 8.362 -19.680 1.00 46.12 433 GLN A N 1
ATOM 3383 C CA . GLN A 1 433 ? -12.031 8.173 -20.969 1.00 46.12 433 GLN A CA 1
ATOM 3384 C C . GLN A 1 433 ? -10.552 7.942 -20.659 1.00 46.12 433 GLN A C 1
ATOM 3386 O O . GLN A 1 433 ? -9.704 8.816 -20.797 1.00 46.12 433 GLN A O 1
ATOM 3391 N N . LEU A 1 434 ? -10.244 6.750 -20.166 1.00 48.75 434 LEU A N 1
ATOM 3392 C CA . LEU A 1 434 ? -8.972 6.164 -20.520 1.00 48.75 434 LEU A CA 1
ATOM 3393 C C . LEU A 1 434 ? -9.157 5.633 -21.929 1.00 48.75 434 LEU A C 1
ATOM 3395 O O . LEU A 1 434 ? -10.271 5.317 -22.342 1.00 48.75 434 LEU A O 1
ATOM 3399 N N . ASN A 1 435 ? -8.086 5.625 -22.699 1.00 44.34 435 ASN A N 1
ATOM 3400 C CA . ASN A 1 435 ? -8.073 4.881 -23.936 1.00 44.34 435 ASN A CA 1
ATOM 3401 C C . ASN A 1 435 ? -7.238 3.620 -23.681 1.00 44.34 435 ASN A C 1
ATOM 3403 O O . ASN A 1 435 ? -6.019 3.749 -23.540 1.00 44.34 435 ASN A O 1
ATOM 3407 N N . PRO A 1 436 ? -7.875 2.440 -23.567 1.00 48.62 436 PRO A N 1
ATOM 3408 C CA . PRO A 1 436 ? -9.328 2.204 -23.621 1.00 48.62 436 PRO A CA 1
ATOM 3409 C C . PRO A 1 436 ? -10.065 2.501 -22.298 1.00 48.62 436 PRO A C 1
ATOM 3411 O O . PRO A 1 436 ? -9.460 2.521 -21.224 1.00 48.62 436 PRO A O 1
ATOM 3414 N N . ASP A 1 437 ? -11.381 2.742 -22.383 1.00 51.56 437 A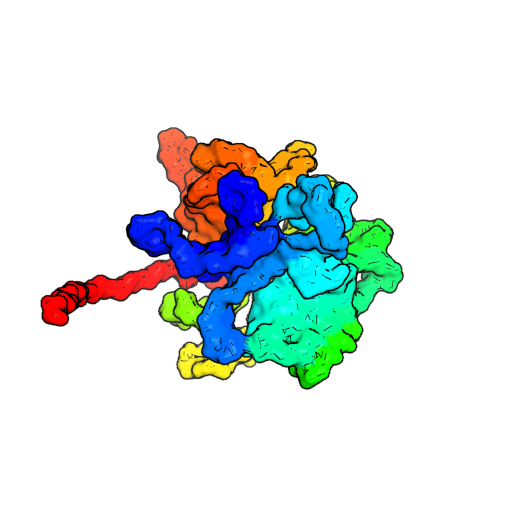SP A N 1
ATOM 3415 C CA . ASP A 1 437 ? -12.240 3.058 -21.230 1.00 51.56 437 ASP A CA 1
ATOM 3416 C C . ASP A 1 437 ? -12.314 1.815 -20.331 1.00 51.56 437 ASP A C 1
ATOM 3418 O O . ASP A 1 437 ? -12.736 0.763 -20.819 1.00 51.56 437 ASP A O 1
ATOM 3422 N N . PRO A 1 438 ? -11.927 1.873 -19.040 1.00 50.09 438 PRO A N 1
ATOM 3423 C CA . PRO A 1 438 ? -11.901 0.686 -18.195 1.00 50.09 438 PRO A CA 1
ATOM 3424 C C . PRO A 1 438 ? -13.297 0.112 -18.035 1.00 50.09 438 PRO A C 1
ATOM 3426 O O . PRO A 1 438 ? -13.440 -1.096 -17.952 1.00 50.09 438 PRO A O 1
ATOM 3429 N N . ASP A 1 439 ? -14.333 0.949 -18.032 1.00 48.62 439 ASP A N 1
ATOM 3430 C CA . ASP A 1 439 ? -15.706 0.479 -17.901 1.00 48.62 439 ASP A CA 1
ATOM 3431 C C . ASP A 1 439 ? -16.168 -0.212 -19.185 1.00 48.62 439 ASP A C 1
ATOM 3433 O O . ASP A 1 439 ? -16.950 -1.147 -19.107 1.00 48.62 439 ASP A O 1
ATOM 3437 N N . ALA A 1 440 ? -15.653 0.181 -20.355 1.00 50.84 440 ALA A N 1
ATOM 3438 C CA . ALA A 1 440 ? -15.930 -0.479 -21.636 1.00 50.84 440 ALA A CA 1
ATOM 3439 C C . ALA A 1 440 ? -15.044 -1.712 -21.909 1.00 50.84 440 ALA A C 1
ATOM 3441 O O . ALA A 1 440 ? -15.335 -2.511 -22.804 1.00 50.84 440 ALA A O 1
ATOM 3442 N N . VAL A 1 441 ? -13.930 -1.849 -21.184 1.00 48.03 441 VAL A N 1
ATOM 3443 C CA . VAL A 1 441 ? -13.092 -3.059 -21.169 1.00 48.03 441 VAL A CA 1
ATOM 3444 C C . VAL A 1 441 ? -13.647 -4.079 -20.176 1.00 48.03 441 VAL A C 1
ATOM 3446 O O . VAL A 1 441 ? -13.646 -5.269 -20.469 1.00 48.03 441 VAL A O 1
ATOM 3449 N N . LEU A 1 442 ? -14.136 -3.617 -19.022 1.00 43.47 442 LEU A N 1
ATOM 3450 C CA . LEU A 1 442 ? -14.667 -4.453 -17.942 1.00 43.47 442 LEU A CA 1
ATOM 3451 C C . LEU A 1 442 ? -16.181 -4.719 -18.069 1.00 43.47 442 LEU A C 1
ATOM 3453 O O . LEU A 1 442 ? -16.706 -5.560 -17.341 1.00 43.47 442 LEU A O 1
ATOM 3457 N N . ALA A 1 443 ? -16.887 -4.019 -18.968 1.00 41.94 443 ALA A N 1
ATOM 3458 C CA . ALA A 1 443 ? -18.290 -4.257 -19.300 1.00 41.94 443 ALA A CA 1
ATOM 3459 C C . ALA A 1 443 ? -18.482 -4.434 -20.825 1.00 41.94 443 ALA A C 1
ATOM 3461 O O . ALA A 1 443 ? -17.867 -3.714 -21.611 1.00 41.94 443 ALA A O 1
ATOM 3462 N N . PRO A 1 444 ? -19.369 -5.332 -21.281 1.00 44.81 444 PRO A N 1
ATOM 3463 C CA . PRO A 1 444 ? -20.357 -6.044 -20.484 1.00 44.81 444 PRO A CA 1
ATOM 3464 C C . PRO A 1 444 ? -19.719 -7.146 -19.637 1.00 44.81 444 PRO A C 1
ATOM 3466 O O . PRO A 1 444 ? -18.772 -7.805 -20.060 1.00 44.81 444 PRO A O 1
ATOM 3469 N N . LEU A 1 445 ? -20.269 -7.331 -18.432 1.00 43.75 445 LEU A N 1
ATOM 3470 C CA . LEU A 1 445 ? -20.104 -8.587 -17.711 1.00 43.75 445 LEU A CA 1
ATOM 3471 C C . LEU A 1 445 ? -20.430 -9.720 -18.698 1.00 43.75 445 LEU A C 1
ATOM 3473 O O . LEU A 1 445 ? -21.346 -9.553 -19.510 1.00 43.75 445 LEU A O 1
ATOM 3477 N N . PRO A 1 446 ? -19.684 -10.830 -18.667 1.00 41.28 446 PRO A N 1
ATOM 3478 C CA . PRO A 1 446 ? -19.922 -11.936 -19.575 1.00 41.28 446 PRO A CA 1
ATOM 3479 C C . PRO A 1 446 ? -21.383 -12.339 -19.405 1.00 41.28 446 PRO A C 1
ATOM 3481 O O . PRO A 1 446 ? -21.886 -12.385 -18.277 1.00 41.28 446 PRO A O 1
ATOM 3484 N N . GLU A 1 447 ? -22.076 -12.585 -20.516 1.00 40.12 447 GLU A N 1
ATOM 3485 C CA . GLU A 1 447 ? -23.345 -13.293 -20.431 1.00 40.12 447 GLU A CA 1
ATOM 3486 C C . GLU A 1 447 ? -23.035 -14.578 -19.670 1.00 40.12 447 GLU A C 1
ATOM 3488 O O . GLU A 1 447 ? -22.155 -15.345 -20.076 1.00 40.12 447 GLU A O 1
ATOM 3493 N N . LEU A 1 448 ? -23.659 -14.737 -18.496 1.00 42.28 448 LEU A N 1
ATOM 3494 C CA . LEU A 1 448 ? -23.541 -15.974 -17.741 1.00 42.28 448 LEU A CA 1
ATOM 3495 C C . LEU A 1 448 ? -23.822 -17.099 -18.740 1.00 42.28 448 LEU A C 1
ATOM 3497 O O . LEU A 1 448 ? -24.769 -16.952 -19.526 1.00 42.28 448 LEU A O 1
ATOM 3501 N N . PRO A 1 449 ? -23.000 -18.167 -18.772 1.00 46.19 449 PRO A N 1
ATOM 3502 C CA . PRO A 1 449 ? -23.331 -19.313 -19.600 1.00 46.19 449 PRO A CA 1
ATOM 3503 C C . PRO A 1 449 ? -24.798 -19.647 -19.321 1.00 46.19 449 PRO A C 1
ATOM 3505 O O . PRO A 1 449 ? -25.198 -19.558 -18.152 1.00 46.19 449 PRO A O 1
ATOM 3508 N N . PRO A 1 450 ? -25.611 -19.905 -20.367 1.00 60.25 450 PRO A N 1
ATOM 3509 C CA . PRO A 1 450 ? -27.018 -20.222 -20.170 1.00 60.25 450 PRO A CA 1
ATOM 3510 C C . PRO A 1 450 ? -27.072 -21.261 -19.062 1.00 60.25 450 PRO A C 1
ATOM 3512 O O . PRO A 1 450 ? -26.278 -22.203 -19.120 1.00 60.25 450 PRO A O 1
ATOM 3515 N N . GLU A 1 451 ? -27.891 -21.019 -18.029 1.00 60.53 451 GLU A N 1
ATOM 3516 C CA . GLU A 1 451 ? -28.089 -21.995 -16.962 1.00 60.53 451 GLU A CA 1
ATOM 3517 C C . GLU A 1 451 ? -28.325 -23.320 -17.676 1.00 60.53 451 GLU A C 1
ATOM 3519 O O . GLU A 1 451 ? -29.303 -23.467 -18.411 1.00 60.53 451 GLU A O 1
ATOM 3524 N N . GLU A 1 452 ? -27.348 -24.230 -17.611 1.00 61.22 452 GLU A N 1
ATOM 3525 C CA . GLU A 1 452 ? -27.592 -25.567 -18.100 1.00 61.22 452 GLU A CA 1
ATOM 3526 C C . GLU A 1 452 ? -28.735 -26.032 -17.211 1.00 61.22 452 GLU A C 1
ATOM 3528 O O . GLU A 1 452 ? -28.555 -26.162 -15.998 1.00 61.22 452 GLU A O 1
ATOM 3533 N N . ASP A 1 453 ? -29.911 -26.243 -17.806 1.00 55.56 453 ASP A N 1
ATOM 3534 C CA . ASP A 1 453 ? -31.042 -26.961 -17.218 1.00 55.56 453 ASP A CA 1
ATOM 3535 C C . ASP A 1 453 ? -30.639 -28.433 -16.968 1.00 55.56 453 ASP A C 1
ATOM 3537 O O . ASP A 1 453 ? -31.357 -29.378 -17.292 1.00 55.56 453 ASP A O 1
ATOM 3541 N N . GLY A 1 454 ? -29.436 -28.658 -16.440 1.00 52.91 454 GLY A N 1
ATOM 3542 C CA . GLY A 1 454 ? -29.039 -29.882 -15.802 1.00 52.91 454 GLY A CA 1
ATOM 3543 C C . GLY A 1 454 ? -29.895 -29.988 -14.561 1.00 52.91 454 GLY A C 1
ATOM 3544 O O . GLY A 1 454 ? -29.542 -29.469 -13.502 1.00 52.91 454 GLY A O 1
ATOM 3545 N N . GLU A 1 455 ? -31.041 -30.653 -14.709 1.00 49.97 455 GLU A N 1
ATOM 3546 C CA . GLU A 1 455 ? -31.707 -31.310 -13.601 1.00 49.97 455 GLU A CA 1
ATOM 3547 C C . GLU A 1 455 ? -30.610 -31.990 -12.780 1.00 49.97 455 GLU A C 1
ATOM 3549 O O . GLU A 1 455 ? -29.978 -32.951 -13.224 1.00 49.97 455 GLU A O 1
ATOM 3554 N N . ILE A 1 456 ? -30.318 -31.435 -11.603 1.00 43.25 456 ILE A N 1
ATOM 3555 C CA . ILE A 1 456 ? -29.493 -32.110 -10.615 1.00 43.25 456 ILE A CA 1
ATOM 3556 C C . ILE A 1 456 ? -30.324 -33.323 -10.219 1.00 43.25 456 ILE A C 1
ATOM 3558 O O . ILE A 1 456 ? -31.198 -33.239 -9.354 1.00 43.25 456 ILE A O 1
ATOM 3562 N N . GLU A 1 457 ? -30.099 -34.435 -10.915 1.00 49.19 457 GLU A N 1
ATOM 3563 C CA . GLU A 1 457 ? -30.636 -35.733 -10.565 1.00 49.19 457 GLU A CA 1
ATOM 3564 C C . GLU A 1 457 ? -30.003 -36.075 -9.215 1.00 49.19 457 GLU A C 1
ATOM 3566 O O . GLU A 1 457 ? -28.869 -36.547 -9.111 1.00 49.19 457 GLU A O 1
ATOM 3571 N N . LEU A 1 458 ? -30.707 -35.696 -8.147 1.00 43.47 458 LEU A N 1
ATOM 3572 C CA . LEU A 1 458 ? -30.401 -36.077 -6.781 1.00 43.47 458 LEU A CA 1
ATOM 3573 C C . LEU A 1 458 ? -30.437 -37.601 -6.749 1.00 43.47 458 LEU A C 1
ATOM 3575 O O . LEU A 1 458 ? -31.496 -38.197 -6.559 1.00 43.47 458 LEU A O 1
ATOM 3579 N N . MET A 1 459 ? -29.280 -38.231 -6.959 1.00 43.22 459 MET A N 1
ATOM 3580 C CA . MET A 1 459 ? -29.130 -39.653 -6.717 1.00 43.22 459 MET A CA 1
ATOM 3581 C C . MET A 1 459 ? -29.485 -39.888 -5.255 1.00 43.22 459 MET A C 1
ATOM 3583 O O . MET A 1 459 ? -28.758 -39.487 -4.342 1.00 43.22 459 MET A O 1
ATOM 3587 N N . ALA A 1 460 ? -30.649 -40.499 -5.044 1.00 42.41 460 ALA A N 1
ATOM 3588 C CA . ALA A 1 460 ? -31.037 -41.023 -3.757 1.00 42.41 460 ALA A CA 1
ATOM 3589 C C . ALA A 1 460 ? -29.939 -42.001 -3.332 1.00 42.41 460 ALA A C 1
ATOM 3591 O O . ALA A 1 460 ? -29.715 -43.032 -3.965 1.00 42.41 460 ALA A O 1
ATOM 3592 N N . VAL A 1 461 ? -29.208 -41.631 -2.286 1.00 49.50 461 VAL A N 1
ATOM 3593 C CA . VAL A 1 461 ? -28.306 -42.546 -1.603 1.00 49.50 461 VAL A CA 1
ATOM 3594 C C . VAL A 1 461 ? -29.205 -43.580 -0.936 1.00 49.50 461 VAL A C 1
ATOM 3596 O O . VAL A 1 461 ? -29.831 -43.288 0.083 1.00 49.50 461 VAL A O 1
ATOM 3599 N N . ASP A 1 462 ? -29.305 -44.763 -1.541 1.00 52.09 462 ASP A N 1
ATOM 3600 C CA . ASP A 1 462 ? -29.940 -45.917 -0.914 1.00 52.09 462 ASP A CA 1
ATOM 3601 C C . ASP A 1 462 ? -29.154 -46.256 0.353 1.00 52.09 462 ASP A C 1
ATOM 3603 O O . ASP A 1 462 ? -28.031 -46.761 0.324 1.00 52.09 462 ASP A O 1
ATOM 3607 N N . THR A 1 463 ? -29.753 -45.941 1.495 1.00 54.09 463 THR A N 1
ATOM 3608 C CA . THR A 1 463 ? -29.344 -46.471 2.787 1.00 54.09 463 THR A CA 1
ATOM 3609 C C . THR A 1 463 ? -29.804 -47.923 2.877 1.00 54.09 463 THR A C 1
ATOM 3611 O O . THR A 1 463 ? -30.963 -48.185 3.206 1.00 54.09 463 THR A O 1
ATOM 3614 N N . THR A 1 464 ? -28.895 -48.854 2.591 1.00 63.00 464 THR A N 1
ATOM 3615 C CA . THR A 1 464 ? -28.955 -50.246 3.069 1.00 63.00 464 THR A CA 1
ATOM 3616 C C . THR A 1 464 ? -28.013 -50.456 4.235 1.00 63.00 464 THR A C 1
ATOM 3618 O O . THR A 1 464 ? -26.856 -49.986 4.119 1.00 63.00 464 THR A O 1
#